Protein AF-A0A2Z6N706-F1 (afdb_monomer)

Structure (mmCIF, N/CA/C/O backbone):
data_AF-A0A2Z6N706-F1
#
_entry.id   AF-A0A2Z6N706-F1
#
loop_
_atom_site.group_PDB
_atom_site.id
_atom_site.type_symbol
_atom_site.label_atom_id
_atom_site.label_alt_id
_atom_site.label_comp_id
_atom_site.label_asym_id
_atom_site.label_entity_id
_atom_site.label_seq_id
_atom_site.pdbx_PDB_ins_code
_atom_site.Cartn_x
_atom_site.Cartn_y
_atom_site.Cartn_z
_atom_site.occupancy
_atom_site.B_iso_or_equiv
_atom_site.auth_seq_id
_atom_site.auth_comp_id
_atom_site.auth_asym_id
_atom_site.auth_atom_id
_atom_site.pdbx_PDB_model_num
ATOM 1 N N . MET A 1 1 ? 52.536 14.950 -123.810 1.00 44.97 1 MET A N 1
ATOM 2 C CA . MET A 1 1 ? 52.533 15.469 -122.425 1.00 44.97 1 MET A CA 1
ATOM 3 C C . MET A 1 1 ? 52.164 16.944 -122.462 1.00 44.97 1 MET A C 1
ATOM 5 O O . MET A 1 1 ? 53.003 17.750 -122.825 1.00 44.97 1 MET A O 1
ATOM 9 N N . GLY A 1 2 ? 50.910 17.286 -122.175 1.00 49.34 2 GLY A N 1
ATOM 10 C CA . GLY A 1 2 ? 50.445 18.683 -122.181 1.00 49.34 2 GLY A CA 1
ATOM 11 C C . GLY A 1 2 ? 48.927 18.820 -122.067 1.00 49.34 2 GLY A C 1
ATOM 12 O O . GLY A 1 2 ? 48.361 19.804 -122.522 1.00 49.34 2 GLY A O 1
ATOM 13 N N . ALA A 1 3 ? 48.266 17.797 -121.519 1.00 43.91 3 ALA A N 1
ATOM 14 C CA . ALA A 1 3 ? 46.847 17.818 -121.212 1.00 43.91 3 ALA A CA 1
ATOM 15 C C . ALA A 1 3 ? 46.661 18.337 -119.775 1.00 43.91 3 ALA A C 1
ATOM 17 O O . ALA A 1 3 ? 47.481 18.042 -118.907 1.00 43.91 3 ALA A O 1
ATOM 18 N N . LEU A 1 4 ? 45.546 19.031 -119.535 1.00 45.69 4 LEU A N 1
ATOM 19 C CA . LEU A 1 4 ? 44.862 19.113 -118.233 1.00 45.69 4 LEU A CA 1
ATOM 20 C C . LEU A 1 4 ? 45.405 20.069 -117.150 1.00 45.69 4 LEU A C 1
ATOM 22 O O . LEU A 1 4 ? 44.914 20.011 -116.028 1.00 45.69 4 LEU A O 1
ATOM 26 N N . ALA A 1 5 ? 46.329 20.990 -117.446 1.00 52.09 5 ALA A N 1
ATOM 27 C CA . ALA A 1 5 ? 46.842 21.924 -116.425 1.00 52.09 5 ALA A CA 1
ATOM 28 C C . ALA A 1 5 ? 46.225 23.344 -116.436 1.00 52.09 5 ALA A C 1
ATOM 30 O O . ALA A 1 5 ? 46.398 24.075 -115.464 1.00 52.09 5 ALA A O 1
ATOM 31 N N . SER A 1 6 ? 45.509 23.765 -117.489 1.00 53.53 6 SER A N 1
ATOM 32 C CA . SER A 1 6 ? 45.041 25.162 -117.617 1.00 53.53 6 SER A CA 1
ATOM 33 C C . SER A 1 6 ? 43.631 25.434 -117.082 1.00 53.53 6 SER A C 1
ATOM 35 O O . SER A 1 6 ? 43.338 26.566 -116.716 1.00 53.53 6 SER A O 1
ATOM 37 N N . THR A 1 7 ? 42.762 24.428 -116.960 1.00 55.38 7 THR A N 1
ATOM 38 C CA . THR A 1 7 ? 41.381 24.621 -116.468 1.00 55.38 7 THR A CA 1
ATOM 39 C C . THR A 1 7 ? 41.285 24.739 -114.947 1.00 55.38 7 THR A C 1
ATOM 41 O O . THR A 1 7 ? 40.273 25.199 -114.431 1.00 55.38 7 THR A O 1
ATOM 44 N N . SER A 1 8 ? 42.337 24.366 -114.212 1.00 59.44 8 SER A N 1
ATOM 45 C CA . SER A 1 8 ? 42.375 24.473 -112.748 1.00 59.44 8 SER A CA 1
ATOM 46 C C . SER A 1 8 ? 42.594 25.908 -112.262 1.00 59.44 8 SER A C 1
ATOM 48 O O . SER A 1 8 ? 42.070 26.255 -111.206 1.00 59.44 8 SER A O 1
ATOM 50 N N . ARG A 1 9 ? 43.343 26.738 -113.003 1.00 61.81 9 ARG A N 1
ATOM 51 C CA . ARG A 1 9 ? 43.673 28.109 -112.576 1.00 61.81 9 ARG A CA 1
ATOM 52 C C . ARG A 1 9 ? 42.514 29.079 -112.783 1.00 61.81 9 ARG A C 1
ATOM 54 O O . ARG A 1 9 ? 42.154 29.763 -111.837 1.00 61.81 9 ARG A O 1
ATOM 61 N N . ASP A 1 10 ? 41.870 29.039 -113.948 1.00 65.31 10 ASP A N 1
ATOM 62 C CA . ASP A 1 10 ? 40.691 29.870 -114.246 1.00 65.31 10 ASP A CA 1
ATOM 63 C C . ASP A 1 10 ? 39.504 29.559 -113.324 1.00 65.31 10 ASP A C 1
ATOM 65 O O . ASP A 1 10 ? 38.740 30.444 -112.940 1.00 65.31 10 ASP A O 1
ATOM 69 N N . VAL A 1 11 ? 39.331 28.286 -112.956 1.00 68.25 11 VAL A N 1
ATOM 70 C CA . VAL A 1 11 ? 38.296 27.882 -111.995 1.00 68.25 11 VAL A CA 1
ATOM 71 C C . VAL A 1 11 ? 38.675 28.328 -110.582 1.00 68.25 11 VAL A C 1
ATOM 73 O O . VAL A 1 11 ? 37.808 28.792 -109.848 1.00 68.25 11 VAL A O 1
ATOM 76 N N . ALA A 1 12 ? 39.955 28.248 -110.207 1.00 68.75 12 ALA A N 1
ATOM 77 C CA . ALA A 1 12 ? 40.425 28.730 -108.911 1.00 68.75 12 ALA A CA 1
ATOM 78 C C . ALA A 1 12 ? 40.272 30.253 -108.759 1.00 68.75 12 ALA A C 1
ATOM 80 O O . ALA A 1 12 ? 39.833 30.705 -107.704 1.00 68.75 12 ALA A O 1
ATOM 81 N N . GLU A 1 13 ? 40.555 31.039 -109.802 1.00 71.38 13 GLU A N 1
ATOM 82 C CA . GLU A 1 13 ? 40.343 32.493 -109.784 1.00 71.38 13 GLU A CA 1
ATOM 83 C C . GLU A 1 13 ? 38.855 32.850 -109.674 1.00 71.38 13 GLU A C 1
ATOM 85 O O . GLU A 1 13 ? 38.487 33.654 -108.822 1.00 71.38 13 GLU A O 1
ATOM 90 N N . LYS A 1 14 ? 37.966 32.164 -110.407 1.00 70.56 14 LYS A N 1
ATOM 91 C CA . LYS A 1 14 ? 36.509 32.372 -110.279 1.00 70.56 14 LYS A CA 1
ATOM 92 C C . LYS A 1 14 ? 35.945 31.986 -108.906 1.00 70.56 14 LYS A C 1
ATOM 94 O O . LYS A 1 14 ? 34.976 32.591 -108.448 1.00 70.56 14 LYS A O 1
ATOM 99 N N . ILE A 1 15 ? 36.532 30.992 -108.238 1.00 67.12 15 ILE A N 1
ATOM 100 C CA . ILE A 1 15 ? 36.156 30.624 -106.863 1.00 67.12 15 ILE A CA 1
ATOM 101 C C . ILE A 1 15 ? 36.598 31.714 -105.876 1.00 67.12 15 ILE A C 1
ATOM 103 O O . ILE A 1 15 ? 35.837 32.049 -104.972 1.00 67.12 15 ILE A O 1
ATOM 107 N N . LEU A 1 16 ? 37.784 32.302 -106.067 1.00 68.06 16 LEU A N 1
ATOM 108 C CA . LEU A 1 16 ? 38.285 33.397 -105.227 1.00 68.06 16 LEU A CA 1
ATOM 109 C C . LEU A 1 16 ? 37.525 34.717 -105.443 1.00 68.06 16 LEU A C 1
ATOM 111 O O . LEU A 1 16 ? 37.390 35.495 -104.502 1.00 68.06 16 LEU A O 1
ATOM 115 N N . GLU A 1 17 ? 36.999 34.959 -106.645 1.00 69.19 17 GLU A N 1
ATOM 116 C CA . GLU A 1 17 ? 36.187 36.142 -106.969 1.00 69.19 17 GLU A CA 1
ATOM 117 C C . GLU A 1 17 ? 34.715 36.027 -106.552 1.00 69.19 17 GLU A C 1
ATOM 119 O O . GLU A 1 17 ? 33.977 37.010 -106.629 1.00 69.19 17 GLU A O 1
ATOM 124 N N . THR A 1 18 ? 34.258 34.854 -106.096 1.00 65.25 18 THR A N 1
ATOM 125 C CA . THR A 1 18 ? 32.885 34.707 -105.602 1.00 65.25 18 THR A CA 1
ATOM 126 C C . THR A 1 18 ? 32.742 35.544 -104.324 1.00 65.25 18 THR A C 1
ATOM 128 O O . THR A 1 18 ? 33.405 35.233 -103.333 1.00 65.25 18 THR A O 1
ATOM 131 N N . PRO A 1 19 ? 31.906 36.603 -104.301 1.00 59.16 19 PRO A N 1
ATOM 132 C CA . PRO A 1 19 ? 31.804 37.477 -103.143 1.00 59.16 19 PRO A CA 1
ATOM 133 C C . PRO A 1 19 ? 31.239 36.677 -101.972 1.00 59.16 19 PRO A C 1
ATOM 135 O O . PRO A 1 19 ? 30.049 36.363 -101.921 1.00 59.16 19 PRO A O 1
ATOM 138 N N . LEU A 1 20 ? 32.111 36.327 -101.028 1.00 64.06 20 LEU A N 1
ATOM 139 C CA . LEU A 1 20 ? 31.702 35.779 -99.747 1.00 64.06 20 LEU A CA 1
ATOM 140 C C . LEU A 1 20 ? 30.833 36.846 -99.085 1.00 64.06 20 LEU A C 1
ATOM 142 O O . LEU A 1 20 ? 31.293 37.964 -98.849 1.00 64.06 20 LEU A O 1
ATOM 146 N N . VAL A 1 21 ? 29.560 36.524 -98.847 1.00 61.31 21 VAL A N 1
ATOM 147 C CA . VAL A 1 21 ? 28.620 37.414 -98.161 1.00 61.31 21 VAL A CA 1
ATOM 148 C C . VAL A 1 21 ? 29.299 37.883 -96.873 1.00 61.31 21 VAL A C 1
ATOM 150 O O . VAL A 1 21 ? 29.548 37.085 -95.974 1.00 61.31 21 VAL A O 1
ATOM 153 N N . SER A 1 22 ? 29.630 39.173 -96.779 1.00 57.12 22 SER A N 1
ATOM 154 C CA . SER A 1 22 ? 30.389 39.759 -95.660 1.00 57.12 22 SER A CA 1
ATOM 155 C C . SER A 1 22 ? 29.603 39.809 -94.342 1.00 57.12 22 SER A C 1
ATOM 157 O O . SER A 1 22 ? 30.043 40.396 -93.357 1.00 57.12 22 SER A O 1
ATOM 159 N N . SER A 1 23 ? 28.448 39.149 -94.300 1.00 59.28 23 SER A N 1
ATOM 160 C CA . SER A 1 23 ? 27.659 38.876 -93.110 1.00 59.28 23 SER A CA 1
ATOM 161 C C . SER A 1 23 ? 27.526 37.369 -92.883 1.00 59.28 23 SER A C 1
ATOM 163 O O . SER A 1 23 ? 26.426 36.836 -92.748 1.00 59.28 23 SER A O 1
ATOM 165 N N . ALA A 1 24 ? 28.658 36.671 -92.775 1.00 58.31 24 ALA A N 1
ATOM 166 C CA . ALA A 1 24 ? 28.695 35.409 -92.047 1.00 58.31 24 ALA A CA 1
ATOM 167 C C . ALA A 1 24 ? 28.375 35.709 -90.570 1.00 58.31 24 ALA A C 1
ATOM 169 O O . ALA A 1 24 ? 29.258 35.969 -89.757 1.00 58.31 24 ALA A O 1
ATOM 170 N N . ARG A 1 25 ? 27.082 35.777 -90.233 1.00 61.72 25 ARG A N 1
ATOM 171 C CA . ARG A 1 25 ? 26.647 35.699 -88.840 1.00 61.72 25 ARG A CA 1
ATOM 172 C C . ARG A 1 25 ? 26.938 34.275 -88.389 1.00 61.72 25 ARG A C 1
ATOM 174 O O . ARG A 1 25 ? 26.506 33.342 -89.057 1.00 61.72 25 ARG A O 1
ATOM 181 N N . GLU A 1 26 ? 27.681 34.129 -87.298 1.00 63.12 26 GLU A N 1
ATOM 182 C CA . GLU A 1 26 ? 27.919 32.825 -86.679 1.00 63.12 26 GLU A CA 1
ATOM 183 C C . GLU A 1 26 ? 26.584 32.105 -86.448 1.00 63.12 26 GLU A C 1
ATOM 185 O O . GLU A 1 26 ? 25.617 32.719 -85.975 1.00 63.12 26 GLU A O 1
ATOM 190 N N . ASP A 1 27 ? 26.534 30.814 -86.788 1.00 68.50 27 ASP A N 1
ATOM 191 C CA . ASP A 1 27 ? 25.380 29.964 -86.509 1.00 68.50 27 ASP A CA 1
ATOM 192 C C . ASP A 1 27 ? 25.065 30.031 -85.013 1.00 68.50 27 ASP A C 1
ATOM 194 O O . ASP A 1 27 ? 25.861 29.631 -84.160 1.00 68.50 27 ASP A O 1
ATOM 198 N N . LYS A 1 28 ? 23.888 30.566 -84.681 1.00 68.56 28 LYS A N 1
ATOM 199 C CA . LYS A 1 28 ? 23.437 30.696 -83.298 1.00 68.56 28 LYS A CA 1
ATOM 200 C C . LYS A 1 28 ? 22.304 29.720 -83.041 1.00 68.56 28 LYS A C 1
ATOM 202 O O . LYS A 1 28 ? 21.296 29.725 -83.741 1.00 68.56 28 LYS A O 1
ATOM 207 N N . VAL A 1 29 ? 22.445 28.925 -81.985 1.00 67.31 29 VAL A N 1
ATOM 208 C CA . VAL A 1 29 ? 21.354 28.097 -81.464 1.00 67.31 29 VAL A CA 1
ATOM 209 C C . VAL A 1 29 ? 20.251 29.026 -80.951 1.00 67.31 29 VAL A C 1
ATOM 211 O O . VAL A 1 29 ? 20.462 29.771 -79.991 1.00 67.31 29 VAL A O 1
ATOM 214 N N . VAL A 1 30 ? 19.092 29.005 -81.611 1.00 74.44 30 VAL A N 1
ATOM 215 C CA . VAL A 1 30 ? 17.903 29.773 -81.221 1.00 74.44 30 VAL A CA 1
ATOM 216 C C . VAL A 1 30 ? 16.953 28.861 -80.455 1.00 74.44 30 VAL A C 1
ATOM 218 O O . VAL A 1 30 ? 16.705 27.724 -80.848 1.00 74.44 30 VAL A O 1
ATOM 221 N N . TRP A 1 31 ? 16.447 29.354 -79.329 1.00 81.56 31 TRP A N 1
ATOM 222 C CA . TRP A 1 31 ? 15.468 28.656 -78.505 1.00 81.56 31 TRP A CA 1
ATOM 223 C C . TRP A 1 31 ? 14.055 29.187 -78.770 1.00 81.56 31 TRP A C 1
ATOM 225 O O . TRP A 1 31 ? 13.725 30.294 -78.348 1.00 81.56 31 TRP A O 1
ATOM 235 N N . ASP A 1 32 ? 13.215 28.388 -79.428 1.00 76.12 32 ASP A N 1
ATOM 236 C CA . ASP A 1 32 ? 11.891 28.816 -79.917 1.00 76.12 32 ASP A CA 1
ATOM 237 C C . ASP A 1 32 ? 10.853 29.103 -78.815 1.00 76.12 32 ASP A C 1
ATOM 239 O O . ASP A 1 32 ? 9.850 29.778 -79.047 1.00 76.12 32 ASP A O 1
ATOM 243 N N . GLU A 1 33 ? 11.067 28.610 -77.592 1.00 74.06 33 GLU A N 1
ATOM 244 C CA . GLU A 1 33 ? 10.113 28.771 -76.482 1.00 74.06 33 GLU A CA 1
ATOM 245 C C . GLU A 1 33 ? 10.175 30.155 -75.811 1.00 74.06 33 GLU A C 1
ATOM 247 O O . GLU A 1 33 ? 9.255 30.526 -75.076 1.00 74.06 33 GLU A O 1
ATOM 252 N N . GLU A 1 34 ? 11.224 30.947 -76.054 1.00 73.75 34 GLU A N 1
ATOM 253 C CA . GLU A 1 34 ? 11.314 32.331 -75.582 1.00 73.75 34 GLU A CA 1
ATOM 254 C C . GLU A 1 34 ? 11.460 33.309 -76.752 1.00 73.75 34 GLU A C 1
ATOM 256 O O . GLU A 1 34 ? 12.275 33.126 -77.647 1.00 73.75 34 GLU A O 1
ATOM 261 N N . ARG A 1 35 ? 10.714 34.424 -76.719 1.00 69.06 35 ARG A N 1
ATOM 262 C CA . ARG A 1 35 ? 10.748 35.448 -77.788 1.00 69.06 35 ARG A CA 1
ATOM 263 C C . ARG A 1 35 ? 12.117 36.110 -77.984 1.00 69.06 35 ARG A C 1
ATOM 265 O O . ARG A 1 35 ? 12.337 36.745 -79.006 1.00 69.06 35 ARG A O 1
ATOM 272 N N . ASN A 1 36 ? 13.004 36.009 -76.998 1.00 75.00 36 ASN A N 1
ATOM 273 C CA . ASN A 1 36 ? 14.373 36.524 -77.061 1.00 75.00 36 ASN A CA 1
ATOM 274 C C . ASN A 1 36 ? 15.341 35.549 -77.772 1.00 75.00 36 ASN A C 1
ATOM 276 O O . ASN A 1 36 ? 16.498 35.907 -77.982 1.00 75.00 36 ASN A O 1
ATOM 280 N N . GLY A 1 37 ? 14.888 34.336 -78.120 1.00 74.88 37 GLY A N 1
ATOM 281 C CA . GLY A 1 37 ? 15.681 33.297 -78.775 1.00 74.88 37 GLY A CA 1
ATOM 282 C C . GLY A 1 37 ? 16.801 32.707 -77.913 1.00 74.88 37 GLY A C 1
ATOM 283 O O . GLY A 1 37 ? 17.609 31.934 -78.423 1.00 74.88 37 GLY A O 1
ATOM 284 N N . CYS A 1 38 ? 16.880 33.067 -76.629 1.00 75.44 38 CYS A N 1
ATOM 285 C CA . CYS A 1 38 ? 17.923 32.621 -75.713 1.00 75.44 38 CYS A CA 1
ATOM 286 C C . CYS A 1 38 ? 17.390 31.511 -74.806 1.00 75.44 38 CYS A C 1
ATOM 288 O O . CYS A 1 38 ? 16.322 31.625 -74.209 1.00 75.44 38 CYS A O 1
ATOM 290 N N . TYR A 1 39 ? 18.164 30.439 -74.661 1.00 78.19 39 TYR A N 1
ATOM 291 C CA . TYR A 1 39 ? 17.820 29.368 -73.737 1.00 78.19 39 TYR A CA 1
ATOM 292 C C . TYR A 1 39 ? 17.927 29.842 -72.282 1.00 78.19 39 TYR A C 1
ATOM 294 O O . TYR A 1 39 ? 18.948 30.389 -71.863 1.00 78.19 39 TYR A O 1
ATOM 302 N N . SER A 1 40 ? 16.898 29.550 -71.486 1.00 78.69 40 SER A N 1
ATOM 303 C CA . SER A 1 40 ? 16.951 29.642 -70.030 1.00 78.69 40 SER A CA 1
ATOM 304 C C . SER A 1 40 ? 16.662 28.279 -69.424 1.00 78.69 40 SER A C 1
ATOM 306 O O . SER A 1 40 ? 15.772 27.557 -69.871 1.00 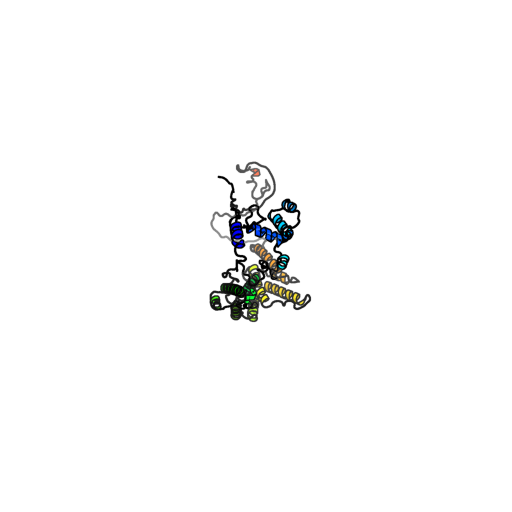78.69 40 SER A O 1
ATOM 308 N N . VAL A 1 41 ? 17.331 27.958 -68.314 1.00 77.62 41 VAL A N 1
ATOM 309 C CA . VAL A 1 41 ? 17.035 26.753 -67.519 1.00 77.62 41 VAL A CA 1
ATOM 310 C C . VAL A 1 41 ? 15.547 26.694 -67.144 1.00 77.62 41 VAL A C 1
ATOM 312 O O . VAL A 1 41 ? 14.958 25.619 -67.086 1.00 77.62 41 VAL A O 1
ATOM 315 N N . LYS A 1 42 ? 14.897 27.851 -66.959 1.00 73.75 42 LYS A N 1
ATOM 316 C CA . LYS A 1 42 ? 13.468 27.938 -66.635 1.00 73.75 42 LYS A CA 1
ATOM 317 C C . LYS A 1 42 ? 12.561 27.566 -67.814 1.00 73.75 42 LYS A C 1
ATOM 319 O O . LYS A 1 42 ? 11.529 26.932 -67.588 1.00 73.75 42 LYS A O 1
ATOM 324 N N . SER A 1 43 ? 12.906 27.949 -69.045 1.00 80.88 43 SER A N 1
ATOM 325 C CA . SER A 1 43 ? 12.139 27.577 -70.242 1.00 80.88 43 SER A CA 1
ATOM 326 C C . SER A 1 43 ? 12.439 26.151 -70.690 1.00 80.88 43 SER A C 1
ATOM 328 O O . SER A 1 43 ? 11.497 25.419 -70.989 1.00 80.88 43 SER A O 1
ATOM 330 N N . GLY A 1 44 ? 13.695 25.708 -70.596 1.00 78.50 44 GLY A N 1
ATOM 331 C CA . GLY A 1 44 ? 14.081 24.305 -70.760 1.00 78.50 44 GLY A CA 1
ATOM 332 C C . GLY A 1 44 ? 13.332 23.380 -69.803 1.00 78.50 44 GLY A C 1
ATOM 333 O O . GLY A 1 44 ? 12.709 22.413 -70.233 1.00 78.50 44 GLY A O 1
ATOM 334 N N . TYR A 1 45 ? 13.288 23.728 -68.513 1.00 75.75 45 TYR A N 1
ATOM 335 C CA . TYR A 1 45 ? 12.530 22.969 -67.518 1.00 75.75 45 TYR A CA 1
ATOM 336 C C . TYR A 1 45 ? 11.026 22.976 -67.807 1.00 75.75 45 TYR A C 1
ATOM 338 O O . TYR A 1 45 ? 10.385 21.937 -67.712 1.00 75.75 45 TYR A O 1
ATOM 346 N N . LYS A 1 46 ? 10.435 24.110 -68.207 1.00 72.00 46 LYS A N 1
ATOM 347 C CA . LYS A 1 46 ? 9.011 24.162 -68.586 1.00 72.00 46 LYS A CA 1
ATOM 348 C C . LYS A 1 46 ? 8.685 23.276 -69.786 1.00 72.00 46 LYS A C 1
ATOM 350 O O . LYS A 1 46 ? 7.645 22.619 -69.769 1.00 72.00 46 LYS A O 1
ATOM 355 N N . LEU A 1 47 ? 9.543 23.264 -70.805 1.00 75.56 47 LEU A N 1
ATOM 356 C CA . LEU A 1 47 ? 9.367 22.423 -71.985 1.00 75.56 47 LEU A CA 1
ATOM 357 C C . LEU A 1 47 ? 9.511 20.942 -71.619 1.00 75.56 47 LEU A C 1
ATOM 359 O O . LEU A 1 47 ? 8.630 20.143 -71.929 1.00 75.56 47 LEU A O 1
ATOM 363 N N . ALA A 1 48 ? 10.564 20.595 -70.877 1.00 72.50 48 A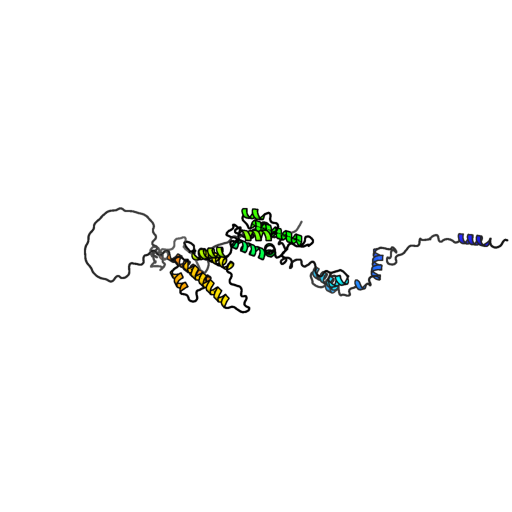LA A N 1
ATOM 364 C CA . ALA A 1 48 ? 10.790 19.241 -70.386 1.00 72.50 48 ALA A CA 1
ATOM 365 C C . ALA A 1 48 ? 9.626 18.760 -69.510 1.00 72.50 48 ALA A C 1
ATOM 367 O O . ALA A 1 48 ? 9.156 17.640 -69.671 1.00 72.50 48 ALA A O 1
ATOM 368 N N . MET A 1 49 ? 9.096 19.619 -68.637 1.00 67.06 49 MET A N 1
ATOM 369 C CA . MET A 1 49 ? 7.936 19.294 -67.808 1.00 67.06 49 MET A CA 1
ATOM 370 C C . MET A 1 49 ? 6.658 19.124 -68.633 1.00 67.06 49 MET A C 1
ATOM 372 O O . MET A 1 49 ? 5.867 18.259 -68.287 1.00 67.06 49 MET A O 1
ATOM 376 N N . ARG A 1 50 ? 6.463 19.876 -69.728 1.00 65.31 50 ARG A N 1
ATOM 377 C CA . ARG A 1 50 ? 5.332 19.682 -70.657 1.00 65.31 50 ARG A CA 1
ATOM 378 C C . ARG A 1 50 ? 5.389 18.335 -71.390 1.00 65.31 50 ARG A C 1
ATOM 380 O O . ARG A 1 50 ? 4.341 17.735 -71.601 1.00 65.31 50 ARG A O 1
ATOM 387 N N . TYR A 1 51 ? 6.583 17.872 -71.767 1.00 64.44 51 TYR A N 1
ATOM 388 C CA . TYR A 1 51 ? 6.772 16.635 -72.539 1.00 64.44 51 TYR A CA 1
ATOM 389 C C . TYR A 1 51 ? 6.920 15.371 -71.674 1.00 64.44 51 TYR A C 1
ATOM 391 O O . TYR A 1 51 ? 6.399 14.321 -72.035 1.00 64.44 51 TYR A O 1
ATOM 399 N N . LEU A 1 52 ? 7.612 15.450 -70.532 1.00 61.84 52 LEU A N 1
ATOM 400 C CA . LEU A 1 52 ? 7.859 14.302 -69.642 1.00 61.84 52 LEU A CA 1
ATOM 401 C C . LEU A 1 52 ? 6.698 14.040 -68.683 1.00 61.84 52 LEU A C 1
ATOM 403 O O . LEU A 1 52 ? 6.463 12.905 -68.266 1.00 61.84 52 LEU A O 1
ATOM 407 N N . ILE A 1 53 ? 5.982 15.094 -68.300 1.00 55.12 53 ILE A N 1
ATOM 408 C CA . ILE A 1 53 ? 4.828 15.011 -67.420 1.00 55.12 53 ILE A CA 1
ATOM 409 C C . ILE A 1 53 ? 3.657 15.548 -68.224 1.00 55.12 53 ILE A C 1
ATOM 411 O O . ILE A 1 53 ? 3.406 16.750 -68.220 1.00 55.12 53 ILE A O 1
ATOM 415 N N . GLY A 1 54 ? 2.947 14.652 -68.920 1.00 50.56 54 GLY A N 1
ATOM 416 C CA . GLY A 1 54 ? 1.672 14.991 -69.552 1.00 50.56 54 GLY A CA 1
ATOM 417 C C . GLY A 1 54 ? 0.873 15.905 -68.619 1.00 50.56 54 GLY A C 1
ATOM 418 O O . GLY A 1 54 ? 0.788 15.643 -67.410 1.00 50.56 54 GLY A O 1
ATOM 419 N N . SER A 1 55 ? 0.389 17.026 -69.158 1.00 48.22 55 SER A N 1
ATOM 420 C CA . SER A 1 55 ? -0.187 18.159 -68.413 1.00 48.22 55 SER A CA 1
ATOM 421 C C . SER A 1 55 ? -1.275 17.772 -67.403 1.00 48.22 55 SER A C 1
ATOM 423 O O . SER A 1 55 ? -1.596 18.536 -66.490 1.00 48.22 55 SER A O 1
ATOM 425 N N . ASP A 1 56 ? -1.798 16.561 -67.524 1.00 51.09 56 ASP A N 1
ATOM 426 C CA . ASP A 1 56 ? -2.848 15.957 -66.719 1.00 51.09 56 ASP A CA 1
ATOM 427 C C . ASP A 1 56 ? -2.468 15.764 -65.244 1.00 51.09 56 ASP A C 1
ATOM 429 O O . ASP A 1 56 ? -3.343 15.787 -64.382 1.00 51.09 56 ASP A O 1
ATOM 433 N N . LYS A 1 57 ? -1.176 15.653 -64.886 1.00 48.91 57 LYS A N 1
ATOM 434 C CA . LYS A 1 57 ? -0.784 15.538 -63.459 1.00 48.91 57 LYS A CA 1
ATOM 435 C C . LYS A 1 57 ? -0.917 16.845 -62.671 1.00 48.91 57 LYS A C 1
ATOM 437 O O . LYS A 1 57 ? -1.029 16.800 -61.445 1.00 48.91 57 LYS A O 1
ATOM 442 N N . TYR A 1 58 ? -0.914 17.999 -63.341 1.00 47.16 58 TYR A N 1
ATOM 443 C CA . TYR A 1 58 ? -1.095 19.306 -62.695 1.00 47.16 58 TYR A CA 1
ATOM 444 C C . TYR A 1 58 ? -2.481 19.907 -62.944 1.00 47.16 58 TYR A C 1
ATOM 446 O O . TYR A 1 58 ? -2.918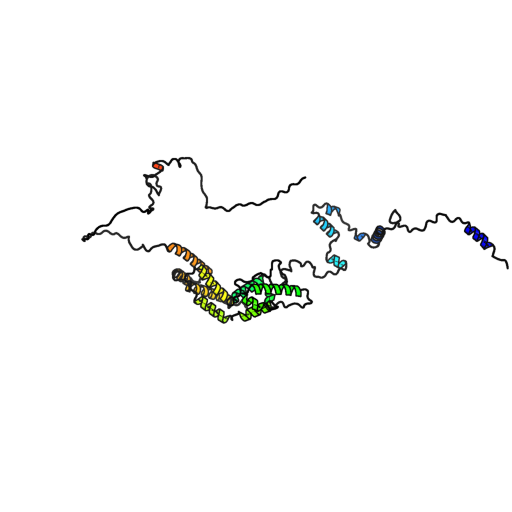 20.770 -62.173 1.00 47.16 58 TYR A O 1
ATOM 454 N N . HIS A 1 59 ? -3.195 19.428 -63.965 1.00 51.41 59 HIS A N 1
ATOM 455 C CA . HIS A 1 59 ? -4.551 19.860 -64.264 1.00 51.41 59 HIS A CA 1
ATOM 456 C C . HIS A 1 59 ? -5.586 18.921 -63.635 1.00 51.41 59 HIS A C 1
ATOM 458 O O . HIS A 1 59 ? -6.238 18.123 -64.294 1.00 51.41 59 HIS A O 1
ATOM 464 N N . VAL A 1 60 ? -5.773 19.040 -62.321 1.00 56.88 60 VAL A N 1
ATOM 465 C CA . VAL A 1 60 ? -6.936 18.419 -61.674 1.00 56.88 60 VAL A CA 1
ATOM 466 C C . VAL A 1 60 ? -8.177 19.218 -62.099 1.00 56.88 60 VAL A C 1
ATOM 468 O O . VAL A 1 60 ? -8.278 20.409 -61.781 1.00 56.88 60 VAL A O 1
ATOM 471 N N . MET A 1 61 ? -9.096 18.601 -62.852 1.00 54.66 61 MET A N 1
ATOM 472 C CA . MET A 1 61 ? -10.399 19.203 -63.159 1.00 54.66 61 MET A CA 1
ATOM 473 C C . MET A 1 61 ? -11.170 19.426 -61.855 1.00 54.66 61 MET A C 1
ATOM 475 O O . MET A 1 61 ? -11.328 18.511 -61.050 1.00 54.66 61 MET A O 1
ATOM 479 N N . GLY A 1 62 ? -11.640 20.651 -61.626 1.00 60.78 62 GLY A N 1
ATOM 480 C CA . GLY A 1 62 ? -12.405 20.980 -60.428 1.00 60.78 62 GLY A CA 1
ATOM 481 C C . GLY A 1 62 ? -12.860 22.433 -60.407 1.00 60.78 62 GLY A C 1
ATOM 482 O O . GLY A 1 62 ? -12.156 23.326 -60.877 1.00 60.78 62 GLY A O 1
ATOM 483 N N . ASN A 1 63 ? -14.042 22.688 -59.845 1.00 64.44 63 ASN A N 1
ATOM 484 C CA . ASN A 1 63 ? -14.551 24.042 -59.633 1.00 64.44 63 ASN A CA 1
ATOM 485 C C . ASN A 1 63 ? -13.879 24.672 -58.395 1.00 64.44 63 ASN A C 1
ATOM 487 O O . ASN A 1 63 ? -14.474 24.788 -57.323 1.00 64.44 63 ASN A O 1
ATOM 491 N N . TRP A 1 64 ? -12.603 25.052 -58.534 1.00 71.44 64 TRP A N 1
ATOM 492 C CA . TRP A 1 64 ? -11.775 25.603 -57.448 1.00 71.44 64 TRP A CA 1
ATOM 493 C C . TRP A 1 64 ? -12.344 26.899 -56.861 1.00 71.44 64 TRP A C 1
ATOM 495 O O . TRP A 1 64 ? -12.160 27.176 -55.676 1.00 71.44 64 TRP A O 1
ATOM 505 N N . ASN A 1 65 ? -13.093 27.655 -57.667 1.00 70.75 65 ASN A N 1
ATOM 506 C CA . ASN A 1 65 ? -13.774 28.872 -57.235 1.00 70.75 65 ASN A CA 1
ATOM 507 C C . ASN A 1 65 ? -14.822 28.597 -56.147 1.00 70.75 65 ASN A C 1
ATOM 509 O O . ASN A 1 65 ? -15.020 29.445 -55.282 1.00 70.75 65 ASN A O 1
ATOM 513 N N . GLY A 1 66 ? -15.451 27.416 -56.133 1.00 73.12 66 GLY A N 1
ATOM 514 C CA . GLY A 1 66 ? -16.399 27.028 -55.083 1.00 73.12 66 GLY A CA 1
ATOM 515 C C . GLY A 1 66 ? -15.743 26.863 -53.708 1.00 73.12 66 GLY A C 1
ATOM 516 O O . GLY A 1 66 ? -16.300 27.303 -52.707 1.00 73.12 66 GLY A O 1
ATOM 517 N N . ILE A 1 67 ? -14.522 26.314 -53.656 1.00 76.31 67 ILE A N 1
ATOM 518 C CA . ILE A 1 67 ? -13.779 26.103 -52.399 1.00 76.31 67 ILE A CA 1
ATOM 519 C C . ILE A 1 67 ? -13.396 27.443 -51.764 1.00 76.31 67 ILE A C 1
ATOM 521 O O . ILE A 1 67 ? -13.480 27.610 -50.548 1.00 76.31 67 ILE A O 1
ATOM 525 N N . TRP A 1 68 ? -12.995 28.417 -52.583 1.00 76.94 68 TRP A N 1
ATOM 526 C CA . TRP A 1 68 ? -12.563 29.724 -52.087 1.00 76.94 68 TRP A CA 1
ATOM 527 C C . TRP A 1 68 ? -13.723 30.671 -51.772 1.00 76.94 68 TRP A C 1
ATOM 529 O O . TRP A 1 68 ? -13.568 31.506 -50.880 1.00 76.94 68 TRP A O 1
ATOM 539 N N . LYS A 1 69 ? -14.881 30.494 -52.428 1.00 78.81 69 LYS A N 1
ATOM 540 C CA . LYS A 1 69 ? -16.144 31.189 -52.119 1.00 78.81 69 LYS A CA 1
ATOM 541 C C . LYS A 1 69 ? -16.885 30.618 -50.903 1.00 78.81 69 LYS A C 1
ATOM 543 O O . LYS A 1 69 ? -17.790 31.274 -50.400 1.00 78.81 69 LYS A O 1
ATOM 548 N N . ALA A 1 70 ? -16.524 29.425 -50.426 1.00 78.25 70 ALA A N 1
ATOM 549 C CA . ALA A 1 70 ? -17.129 28.842 -49.233 1.00 78.25 70 ALA A CA 1
ATOM 550 C C . ALA A 1 70 ? -16.830 29.694 -47.987 1.00 78.25 70 ALA A C 1
ATOM 552 O O . ALA A 1 70 ? -15.684 30.090 -47.748 1.00 78.25 70 ALA A O 1
ATOM 553 N N . GLN A 1 71 ? -17.852 29.942 -47.166 1.00 78.00 71 GLN A N 1
ATOM 554 C CA . GLN A 1 71 ? -17.729 30.683 -45.910 1.00 78.00 71 GLN A CA 1
ATOM 555 C C . GLN A 1 71 ? -17.108 29.778 -44.833 1.00 78.00 71 GLN A C 1
ATOM 557 O O . GLN A 1 71 ? -17.784 29.248 -43.960 1.00 78.00 71 GLN A O 1
ATOM 562 N N . ALA A 1 72 ? -15.801 29.539 -44.946 1.00 79.69 72 ALA A N 1
ATOM 563 C CA . ALA A 1 72 ? -15.045 28.674 -44.049 1.00 79.69 72 ALA A CA 1
ATOM 564 C C . ALA A 1 72 ? -13.690 29.297 -43.663 1.00 79.69 72 ALA A C 1
ATOM 566 O O . ALA A 1 72 ? -13.092 30.043 -44.456 1.00 79.69 72 ALA A O 1
ATOM 567 N N . PRO A 1 73 ? -13.149 28.961 -42.474 1.00 82.94 73 PRO A N 1
ATOM 568 C CA . PRO A 1 73 ? -11.838 29.426 -42.040 1.00 82.94 73 PRO A CA 1
ATOM 569 C C . PRO A 1 73 ? -10.750 29.133 -43.078 1.00 82.94 73 PRO A C 1
ATOM 571 O O . PRO A 1 73 ? -10.750 28.089 -43.734 1.00 82.94 73 PRO A O 1
ATOM 574 N N . HIS A 1 74 ? -9.781 30.040 -43.209 1.00 76.19 74 HIS A N 1
ATOM 575 C CA . HIS A 1 74 ? -8.722 29.963 -44.223 1.00 76.19 74 HIS A CA 1
ATOM 576 C C . HIS A 1 74 ? -7.970 28.618 -44.210 1.00 76.19 74 HIS A C 1
ATOM 578 O O . HIS A 1 74 ? -7.774 27.993 -45.253 1.00 76.19 74 HIS A O 1
ATOM 584 N N . LYS A 1 75 ? -7.633 28.111 -43.015 1.00 78.19 75 LYS A N 1
ATOM 585 C CA . LYS A 1 75 ? -6.970 26.807 -42.840 1.00 78.19 75 LYS A CA 1
ATOM 586 C C . LYS A 1 75 ? -7.821 25.639 -43.360 1.00 78.19 75 LYS A C 1
ATOM 588 O O . LYS A 1 75 ? -7.271 24.718 -43.957 1.00 78.19 75 LYS A O 1
ATOM 593 N N . ALA A 1 76 ? -9.144 25.698 -43.195 1.00 81.56 76 ALA A N 1
ATOM 594 C CA . ALA A 1 76 ? -10.062 24.667 -43.677 1.00 81.56 76 ALA A CA 1
ATOM 595 C C . ALA A 1 76 ? -10.176 24.681 -45.207 1.00 81.56 76 ALA A C 1
ATOM 597 O O . ALA A 1 76 ? -10.076 23.625 -45.825 1.00 81.56 76 ALA A O 1
ATOM 598 N N . ARG A 1 77 ? -10.272 25.864 -45.835 1.00 82.12 77 ARG A N 1
ATOM 599 C CA . ARG A 1 77 ? -10.260 25.996 -47.307 1.00 82.12 77 ARG A CA 1
ATOM 600 C C . ARG A 1 77 ? -8.961 25.467 -47.918 1.00 82.12 77 ARG A C 1
ATOM 602 O O . ARG A 1 77 ? -9.000 24.712 -48.886 1.00 82.12 77 ARG A O 1
ATOM 609 N N . HIS A 1 78 ? -7.816 25.771 -47.303 1.00 79.50 78 HIS A N 1
ATOM 610 C CA . HIS A 1 78 ? -6.525 25.215 -47.716 1.00 79.50 78 HIS A CA 1
ATOM 611 C C . HIS A 1 78 ? -6.438 23.697 -47.535 1.00 79.50 78 HIS A C 1
ATOM 613 O O . HIS A 1 78 ? -5.894 23.017 -48.405 1.00 79.50 78 HIS A O 1
ATOM 619 N N . LEU A 1 79 ? -6.959 23.153 -46.433 1.00 80.00 79 LEU A N 1
ATOM 620 C CA . LEU A 1 79 ? -6.995 21.709 -46.213 1.00 80.00 79 LEU A CA 1
ATOM 621 C C . LEU A 1 79 ? -7.895 21.012 -47.241 1.00 80.00 79 LEU A C 1
ATOM 623 O O . LEU A 1 79 ? -7.470 20.022 -47.825 1.00 80.00 79 LEU A O 1
ATOM 627 N N . LEU A 1 80 ? -9.081 21.559 -47.520 1.00 76.75 80 LEU A N 1
ATOM 628 C CA . LEU A 1 80 ? -9.995 21.080 -48.562 1.00 76.75 80 LEU A CA 1
ATOM 629 C C . LEU A 1 80 ? -9.353 21.131 -49.946 1.00 76.75 80 LEU A C 1
ATOM 631 O O . LEU A 1 80 ? -9.401 20.152 -50.681 1.00 76.75 80 LEU A O 1
ATOM 635 N N . TRP A 1 81 ? -8.668 22.223 -50.282 1.00 79.69 81 TRP A N 1
ATOM 636 C CA . TRP A 1 81 ? -7.904 22.312 -51.523 1.00 79.69 81 TRP A CA 1
ATOM 637 C C . TRP A 1 81 ? -6.810 21.235 -51.600 1.00 79.69 81 TRP A C 1
ATOM 639 O O . TRP A 1 81 ? -6.675 20.564 -52.626 1.00 79.69 81 TRP A O 1
ATOM 649 N N . ARG A 1 82 ? -6.069 21.005 -50.503 1.00 76.38 82 ARG A N 1
ATOM 650 C CA . ARG A 1 82 ? -5.071 19.925 -50.418 1.00 76.38 82 ARG A CA 1
ATOM 651 C C . ARG A 1 82 ? -5.722 18.543 -50.518 1.00 76.38 82 ARG A C 1
ATOM 653 O O . ARG A 1 82 ? -5.137 17.670 -51.142 1.00 76.38 82 ARG A O 1
ATOM 660 N N . LEU A 1 83 ? -6.912 18.329 -49.964 1.00 73.88 83 LEU A N 1
ATOM 661 C CA . LEU A 1 83 ? -7.663 17.073 -50.078 1.00 73.88 83 LEU A CA 1
ATOM 662 C C . LEU A 1 83 ? -8.131 16.822 -51.514 1.00 73.88 83 LEU A C 1
ATOM 664 O O . LEU A 1 83 ? -7.846 15.765 -52.065 1.00 73.88 83 LEU A O 1
ATOM 668 N N . CYS A 1 84 ? -8.771 17.808 -52.147 1.00 71.31 84 CYS A N 1
ATOM 669 C CA . CYS A 1 84 ? -9.295 17.705 -53.511 1.00 71.31 84 CYS A CA 1
ATOM 670 C C . CYS A 1 84 ? -8.188 17.553 -54.565 1.00 71.31 84 CYS A C 1
ATOM 672 O O . CYS A 1 84 ? -8.390 16.891 -55.577 1.00 71.31 84 CYS A O 1
ATOM 674 N N . ARG A 1 85 ? -6.994 18.113 -54.330 1.00 69.88 85 ARG A N 1
ATOM 675 C CA . ARG A 1 85 ? -5.803 17.825 -55.151 1.00 69.88 85 ARG A CA 1
ATOM 676 C C . ARG A 1 85 ? -5.107 16.518 -54.785 1.00 69.88 85 ARG A C 1
ATOM 678 O O . ARG A 1 85 ? -4.167 16.102 -55.463 1.00 69.88 85 ARG A O 1
ATOM 685 N N . GLY A 1 86 ? -5.503 15.899 -53.675 1.00 65.00 86 GLY A N 1
ATOM 686 C CA . GLY A 1 86 ? -4.781 14.785 -53.080 1.00 65.00 86 GLY A CA 1
ATOM 687 C C . GLY A 1 86 ? -3.326 15.139 -52.716 1.00 65.00 86 GLY A C 1
ATOM 688 O O . GLY A 1 86 ? -2.415 14.316 -52.684 1.00 65.00 86 GLY A O 1
ATOM 689 N N . CYS A 1 87 ? -3.137 16.413 -52.412 1.00 66.88 87 CYS A N 1
ATOM 690 C CA . CYS A 1 87 ? -2.012 17.057 -51.763 1.00 66.88 87 CYS A CA 1
ATOM 691 C C . CYS A 1 87 ? -1.346 16.329 -50.608 1.00 66.88 87 CYS A C 1
ATOM 693 O O . CYS A 1 87 ? -0.184 16.563 -50.280 1.00 66.88 87 CYS A O 1
ATOM 695 N N . LEU A 1 88 ? -2.182 15.594 -49.880 1.00 70.44 88 LEU A N 1
ATOM 696 C CA . LEU A 1 88 ? -1.869 15.173 -48.537 1.00 70.44 88 LEU A CA 1
ATOM 697 C C . LEU A 1 88 ? -0.966 13.942 -48.564 1.00 70.44 88 LEU A C 1
ATOM 699 O O . LEU A 1 88 ? -1.222 13.016 -49.338 1.00 70.44 88 LEU A O 1
ATOM 703 N N . PRO A 1 89 ? 0.066 13.913 -47.705 1.00 64.19 89 PRO A N 1
ATOM 704 C CA . PRO A 1 89 ? 0.926 12.755 -47.533 1.00 64.19 89 PRO A CA 1
ATOM 705 C C . PRO A 1 89 ? 0.156 11.668 -46.775 1.00 64.19 89 PRO A C 1
ATOM 707 O O . PRO A 1 89 ? 0.358 11.439 -45.586 1.00 64.19 89 PRO A O 1
ATOM 710 N N . THR A 1 90 ? -0.792 11.026 -47.454 1.00 68.88 90 THR A N 1
ATOM 711 C CA . THR A 1 90 ? -1.471 9.838 -46.948 1.00 68.88 90 THR A CA 1
ATOM 712 C C . THR A 1 90 ? -0.597 8.619 -47.199 1.00 68.88 90 THR A C 1
ATOM 714 O O . THR A 1 90 ? 0.131 8.548 -48.191 1.00 68.88 90 THR A O 1
ATOM 717 N N . ARG A 1 91 ? -0.695 7.620 -46.317 1.00 64.88 91 ARG A N 1
ATOM 718 C CA . ARG A 1 91 ? 0.052 6.362 -46.442 1.00 64.88 91 ARG A CA 1
ATOM 719 C C . ARG A 1 91 ? -0.139 5.707 -47.813 1.00 64.88 91 ARG A C 1
ATOM 721 O O . ARG A 1 91 ? 0.831 5.257 -48.405 1.00 64.88 91 ARG A O 1
ATOM 728 N N . SER A 1 92 ? -1.365 5.715 -48.337 1.00 63.28 92 SER A N 1
ATOM 729 C CA . SER A 1 92 ? -1.681 5.209 -49.678 1.00 63.28 92 SER A CA 1
ATOM 730 C C . SER A 1 92 ? -0.860 5.895 -50.776 1.00 63.28 92 SER A C 1
ATOM 732 O O . SER A 1 92 ? -0.255 5.217 -51.599 1.00 63.28 92 SER A O 1
ATOM 734 N N . ARG A 1 93 ? -0.745 7.227 -50.741 1.00 66.38 93 ARG A N 1
ATOM 735 C CA . ARG A 1 93 ? 0.000 8.005 -51.746 1.00 66.38 93 ARG A CA 1
ATOM 736 C C . ARG A 1 93 ? 1.512 7.917 -51.595 1.00 66.38 93 ARG A C 1
ATOM 738 O O . ARG A 1 93 ? 2.234 8.023 -52.583 1.00 66.38 93 ARG A O 1
ATOM 745 N N . LEU A 1 94 ? 2.003 7.750 -50.371 1.00 68.12 94 LEU A N 1
ATOM 746 C CA . LEU A 1 94 ? 3.426 7.516 -50.126 1.00 68.12 94 LEU A CA 1
ATOM 747 C C . LEU A 1 94 ? 3.843 6.129 -50.637 1.00 68.12 94 LEU A C 1
ATOM 749 O O . LEU A 1 94 ? 4.871 6.019 -51.301 1.00 68.12 94 LEU A O 1
ATOM 753 N N . LEU A 1 95 ? 2.996 5.111 -50.450 1.00 67.56 95 LEU A N 1
ATOM 754 C CA . LEU A 1 95 ? 3.206 3.772 -51.009 1.00 67.56 95 LEU A CA 1
ATOM 755 C C . LEU A 1 95 ? 3.142 3.758 -52.546 1.00 67.56 95 LEU A C 1
ATOM 757 O O . LEU A 1 95 ? 4.006 3.156 -53.176 1.00 67.56 95 LEU A O 1
ATOM 761 N N . GLU A 1 96 ? 2.201 4.483 -53.165 1.00 67.38 96 GLU A N 1
ATOM 762 C CA . GLU A 1 96 ? 2.159 4.670 -54.630 1.00 67.38 96 GLU A CA 1
ATOM 763 C C . GLU A 1 96 ? 3.443 5.309 -55.182 1.00 67.38 96 GLU A C 1
ATOM 765 O O . GLU A 1 96 ? 3.870 5.015 -56.298 1.00 67.38 96 GLU A O 1
ATOM 770 N N . ARG A 1 97 ? 4.093 6.166 -54.388 1.00 70.56 97 ARG A N 1
ATOM 771 C CA . ARG A 1 97 ? 5.374 6.804 -54.722 1.00 70.56 97 ARG A CA 1
ATOM 772 C C . ARG A 1 97 ? 6.594 5.964 -54.336 1.00 70.56 97 ARG A C 1
ATOM 774 O O . ARG A 1 97 ? 7.706 6.480 -54.390 1.00 70.56 97 ARG A O 1
ATOM 781 N N . ARG A 1 98 ? 6.396 4.692 -53.969 1.00 64.00 98 ARG A N 1
ATOM 782 C CA . ARG A 1 98 ? 7.441 3.762 -53.506 1.00 64.00 98 ARG A CA 1
ATOM 783 C C . ARG A 1 98 ? 8.252 4.291 -52.318 1.00 64.00 98 ARG A C 1
ATOM 785 O O . ARG A 1 98 ? 9.425 3.969 -52.174 1.00 64.00 98 ARG A O 1
ATOM 792 N N . VAL A 1 99 ? 7.630 5.102 -51.463 1.00 71.06 99 VAL A N 1
ATOM 793 C CA . VAL A 1 99 ? 8.206 5.489 -50.174 1.00 71.06 99 VAL A CA 1
ATOM 794 C C . VAL A 1 99 ? 7.812 4.423 -49.157 1.00 71.06 99 VAL A C 1
ATOM 796 O O . VAL A 1 99 ? 6.623 4.232 -48.884 1.00 71.06 99 VAL A O 1
ATOM 799 N N . GLU A 1 100 ? 8.799 3.720 -48.603 1.00 58.41 100 GLU A N 1
ATOM 800 C CA . GLU A 1 100 ? 8.574 2.709 -47.569 1.00 58.41 100 GLU A CA 1
ATOM 801 C C . GLU A 1 100 ? 7.952 3.348 -46.325 1.00 58.41 100 GLU A C 1
ATOM 803 O O . GLU A 1 100 ? 8.577 4.109 -45.589 1.00 58.41 100 GLU A O 1
ATOM 808 N N . CYS A 1 101 ? 6.677 3.045 -46.094 1.00 57.78 101 CYS A N 1
ATOM 809 C CA . CYS A 1 101 ? 5.973 3.444 -44.886 1.00 57.78 101 CYS A CA 1
ATOM 810 C C . CYS A 1 101 ? 5.987 2.263 -43.916 1.00 57.78 101 CYS A C 1
ATOM 812 O O . CYS A 1 101 ? 5.218 1.312 -44.090 1.00 57.78 101 CYS A O 1
ATOM 814 N N . THR A 1 102 ? 6.836 2.319 -42.889 1.00 58.66 102 THR A N 1
ATOM 815 C CA . THR A 1 102 ? 6.813 1.343 -41.793 1.00 58.66 102 THR A CA 1
ATOM 816 C C . THR A 1 102 ? 5.425 1.334 -41.133 1.00 58.66 102 THR A C 1
ATOM 818 O O . THR A 1 102 ? 4.754 2.362 -41.016 1.00 58.66 102 THR A O 1
ATOM 821 N N . LEU A 1 103 ? 4.945 0.155 -40.714 1.00 58.16 103 LEU A N 1
ATOM 822 C CA . LEU A 1 103 ? 3.612 -0.021 -40.105 1.00 58.16 103 LEU A CA 1
ATOM 823 C C . LEU A 1 103 ? 3.396 0.827 -38.837 1.00 58.16 103 LEU A C 1
ATOM 825 O O . LEU A 1 103 ? 2.252 1.048 -38.444 1.00 58.16 103 LEU A O 1
ATOM 829 N N . ASN A 1 104 ? 4.472 1.344 -38.241 1.00 52.28 104 ASN A N 1
ATOM 830 C CA . ASN A 1 104 ? 4.443 2.246 -37.103 1.00 52.28 104 ASN A CA 1
ATOM 831 C C . ASN A 1 104 ? 4.721 3.684 -37.549 1.00 52.28 104 ASN A C 1
ATOM 833 O O . ASN A 1 104 ? 5.865 4.104 -37.691 1.00 52.28 104 ASN A O 1
ATOM 837 N N . CYS A 1 105 ? 3.652 4.461 -37.705 1.00 46.69 105 CYS A N 1
ATOM 838 C CA . CYS A 1 105 ? 3.758 5.912 -37.776 1.00 46.69 105 CYS A CA 1
ATOM 839 C C . CYS A 1 105 ? 4.420 6.432 -36.474 1.00 46.69 105 CYS A C 1
ATOM 841 O O . CYS A 1 105 ? 3.981 6.022 -35.394 1.00 46.69 105 CYS A O 1
ATOM 843 N N . PRO A 1 106 ? 5.413 7.347 -36.518 1.00 50.25 106 PRO A N 1
ATOM 844 C CA . PRO A 1 106 ? 6.031 7.925 -35.315 1.00 50.25 106 PRO A CA 1
ATOM 845 C C . PRO A 1 106 ? 5.047 8.726 -34.447 1.00 50.25 106 PRO A C 1
ATOM 847 O O . PRO A 1 106 ? 5.328 9.012 -33.288 1.00 50.25 106 PRO A O 1
ATOM 850 N N . ASN A 1 107 ? 3.851 9.027 -34.963 1.00 45.19 107 ASN A N 1
ATOM 851 C CA . ASN A 1 107 ? 2.747 9.627 -34.214 1.00 45.19 107 ASN A CA 1
ATOM 852 C C . ASN A 1 107 ? 1.969 8.601 -33.362 1.00 45.19 107 ASN A C 1
ATOM 854 O O . ASN A 1 107 ? 0.743 8.560 -33.372 1.00 45.19 107 ASN A O 1
ATOM 858 N N . LYS A 1 108 ? 2.692 7.804 -32.568 1.00 43.50 108 LYS A N 1
ATOM 859 C CA . LYS A 1 108 ? 2.188 7.136 -31.348 1.00 43.50 108 LYS A CA 1
ATOM 860 C C . LYS A 1 108 ? 2.506 7.975 -30.091 1.00 43.50 108 LYS A C 1
ATOM 862 O O . LYS A 1 108 ? 2.641 7.443 -28.996 1.00 43.50 108 LYS A O 1
ATOM 867 N N . GLY A 1 109 ? 2.669 9.289 -30.257 1.00 44.41 109 GLY A N 1
ATOM 868 C CA . GLY A 1 109 ? 3.402 10.160 -29.333 1.00 44.41 109 GLY A CA 1
ATOM 869 C C . GLY A 1 109 ? 2.715 10.584 -28.033 1.00 44.41 109 GLY A C 1
ATOM 870 O O . GLY A 1 109 ? 3.365 11.261 -27.252 1.00 44.41 109 GLY A O 1
ATOM 871 N N . TYR A 1 110 ? 1.459 10.214 -27.758 1.00 45.03 110 TYR A N 1
ATOM 872 C CA . TYR A 1 110 ? 0.813 10.638 -26.500 1.00 45.03 110 TYR A CA 1
ATOM 873 C C . TYR A 1 110 ? 0.052 9.541 -25.754 1.00 45.03 110 TYR A C 1
ATOM 875 O O . TYR A 1 110 ? 0.131 9.485 -24.532 1.00 45.03 110 TYR A O 1
ATOM 883 N N . GLN A 1 111 ? -0.630 8.621 -26.441 1.00 42.03 111 GLN A N 1
ATOM 884 C CA . GLN A 1 111 ? -1.454 7.620 -25.743 1.00 42.03 111 GLN A CA 1
ATOM 885 C C . GLN A 1 111 ? -0.687 6.350 -25.332 1.00 42.03 111 GLN A C 1
ATOM 887 O O . GLN A 1 111 ? -1.052 5.721 -24.347 1.00 42.03 111 GLN A O 1
ATOM 892 N N . ASN A 1 112 ? 0.431 6.025 -25.997 1.00 48.44 112 ASN A N 1
ATOM 893 C CA . ASN A 1 112 ? 1.288 4.889 -25.621 1.00 48.44 112 ASN A CA 1
ATOM 894 C C . ASN A 1 112 ? 2.424 5.259 -24.653 1.00 48.44 112 ASN A C 1
ATOM 896 O O . ASN A 1 112 ? 3.147 4.373 -24.213 1.00 48.44 112 ASN A O 1
ATOM 900 N N . GLY A 1 113 ? 2.601 6.545 -24.326 1.00 54.59 113 GLY A N 1
ATOM 901 C CA . GLY A 1 113 ? 3.580 6.973 -23.325 1.00 54.59 113 GLY A CA 1
ATOM 902 C C . GLY A 1 113 ? 3.160 6.537 -21.923 1.00 54.59 113 GLY A C 1
ATOM 903 O O . GLY A 1 113 ? 3.909 5.863 -21.242 1.00 54.59 113 GLY A O 1
ATOM 904 N N . ILE A 1 114 ? 1.922 6.824 -21.523 1.00 57.72 114 ILE A N 1
ATOM 905 C CA . ILE A 1 114 ? 1.459 6.650 -20.133 1.00 57.72 114 ILE A CA 1
ATOM 906 C C . ILE A 1 114 ? 1.435 5.178 -19.684 1.00 57.72 114 ILE A C 1
ATOM 908 O O . ILE A 1 114 ? 1.668 4.887 -18.516 1.00 57.72 114 ILE A O 1
ATOM 912 N N . LEU A 1 115 ? 1.171 4.247 -20.606 1.00 65.06 115 LEU A N 1
ATOM 913 C CA . LEU A 1 115 ? 1.158 2.807 -20.324 1.00 65.06 115 LEU A CA 1
ATOM 914 C C . LEU A 1 115 ? 2.526 2.142 -20.518 1.00 65.06 115 LEU A C 1
ATOM 916 O O . LEU A 1 115 ? 2.656 0.950 -20.261 1.00 65.06 115 LEU A O 1
ATOM 920 N N . ASN A 1 116 ? 3.536 2.872 -20.999 1.00 76.81 116 ASN A N 1
ATOM 921 C CA . ASN A 1 116 ? 4.878 2.327 -21.134 1.00 76.81 116 ASN A CA 1
ATOM 922 C C . ASN A 1 116 ? 5.557 2.309 -19.750 1.00 76.81 116 ASN A C 1
ATOM 924 O O . ASN A 1 116 ? 5.736 3.379 -19.162 1.00 76.81 116 ASN A O 1
ATOM 928 N N . PRO A 1 117 ? 6.014 1.146 -19.244 1.00 75.75 117 PRO A N 1
ATOM 929 C CA . PRO A 1 117 ? 6.799 1.067 -18.010 1.00 75.75 117 PRO A CA 1
ATOM 930 C C . PRO A 1 117 ? 8.031 1.972 -17.993 1.00 75.75 117 PRO A C 1
ATOM 932 O O . PRO A 1 117 ? 8.471 2.372 -16.918 1.00 75.75 117 PRO A O 1
ATOM 935 N N . TYR A 1 118 ? 8.568 2.345 -19.157 1.00 78.75 118 TYR A N 1
ATOM 936 C CA . TYR A 1 118 ? 9.729 3.227 -19.298 1.00 78.75 118 TYR A CA 1
ATOM 937 C C . TYR A 1 118 ? 9.396 4.721 -19.351 1.00 78.75 118 TYR A C 1
ATOM 939 O O . TYR A 1 118 ? 10.297 5.556 -19.411 1.00 78.75 118 TYR A O 1
ATOM 947 N N . PHE A 1 119 ? 8.118 5.097 -19.324 1.00 80.81 119 PHE A N 1
ATOM 948 C CA . PHE A 1 119 ? 7.734 6.502 -19.365 1.00 80.81 119 PHE A CA 1
ATOM 949 C C . PHE A 1 119 ? 8.006 7.197 -18.036 1.00 80.81 119 PHE A C 1
ATOM 951 O O . PHE A 1 119 ? 7.621 6.705 -16.979 1.00 80.81 119 PHE A O 1
ATOM 958 N N . MET A 1 120 ? 8.679 8.340 -18.103 1.00 79.81 120 MET A N 1
ATOM 959 C CA . MET A 1 120 ? 8.996 9.186 -16.958 1.00 79.81 120 MET A CA 1
ATOM 960 C C . MET A 1 120 ? 8.191 10.471 -17.074 1.00 79.81 120 MET A C 1
ATOM 962 O O . MET A 1 120 ? 8.308 11.186 -18.073 1.00 79.81 120 MET A O 1
ATOM 966 N N . HIS A 1 121 ? 7.365 10.760 -16.072 1.00 78.19 121 HIS A N 1
ATOM 967 C CA . HIS A 1 121 ? 6.578 11.986 -16.080 1.00 78.19 121 HIS A CA 1
ATOM 968 C C . HIS A 1 121 ? 7.490 13.188 -15.754 1.00 78.19 121 HIS A C 1
ATOM 970 O O . HIS A 1 121 ? 8.325 13.074 -14.862 1.00 78.19 121 HIS A O 1
ATOM 976 N N . PRO A 1 122 ? 7.345 14.363 -16.396 1.00 78.06 122 PRO A N 1
ATOM 977 C CA . PRO A 1 122 ? 8.211 15.522 -16.125 1.00 78.06 122 PRO A CA 1
ATOM 978 C C . PRO A 1 122 ? 8.238 15.978 -14.656 1.00 78.06 122 PRO A C 1
ATOM 980 O O . PRO A 1 122 ? 9.244 16.498 -14.190 1.00 78.06 122 PRO A O 1
ATOM 983 N N . ASN A 1 123 ? 7.150 15.742 -13.917 1.00 79.75 123 ASN A N 1
ATOM 984 C CA . ASN A 1 123 ? 7.049 16.053 -12.482 1.00 79.75 123 ASN A CA 1
ATOM 985 C C . ASN A 1 123 ? 7.692 14.989 -11.567 1.00 79.75 123 ASN A C 1
ATOM 987 O O . ASN A 1 123 ? 7.589 15.091 -10.348 1.00 79.75 123 ASN A O 1
ATOM 991 N N . GLU A 1 124 ? 8.288 13.930 -12.117 1.00 81.12 124 GLU A N 1
ATOM 992 C CA . GLU A 1 124 ? 8.967 12.898 -11.335 1.00 81.12 124 GLU A CA 1
ATOM 993 C C . GLU A 1 124 ? 10.415 13.291 -11.065 1.00 81.12 124 GLU A C 1
ATOM 995 O O . GLU A 1 124 ? 11.277 13.238 -11.938 1.00 81.12 124 GLU A O 1
ATOM 1000 N N . ASN A 1 125 ? 10.673 13.668 -9.818 1.00 85.81 125 ASN A N 1
ATOM 1001 C CA . ASN A 1 125 ? 11.985 14.012 -9.293 1.00 85.81 125 ASN A CA 1
ATOM 1002 C C . ASN A 1 125 ? 12.551 12.870 -8.424 1.00 85.81 125 ASN A C 1
ATOM 1004 O O . ASN A 1 125 ? 11.794 12.220 -7.694 1.00 85.81 125 ASN A O 1
ATOM 1008 N N . PRO A 1 126 ? 13.883 12.674 -8.427 1.00 83.31 126 PRO A N 1
ATOM 1009 C CA . PRO A 1 126 ? 14.554 11.687 -7.573 1.00 83.31 126 PRO A CA 1
ATOM 1010 C C . PRO A 1 126 ? 14.318 11.924 -6.075 1.00 83.31 126 PRO A C 1
ATOM 1012 O O . PRO A 1 126 ? 14.180 10.978 -5.310 1.00 83.31 126 PRO A O 1
ATOM 1015 N N . GLY A 1 127 ? 14.173 13.187 -5.660 1.00 82.75 127 GLY A N 1
ATOM 1016 C CA . GLY A 1 127 ? 13.953 13.582 -4.262 1.00 82.75 127 GLY A CA 1
ATOM 1017 C C . GLY A 1 127 ? 12.586 13.223 -3.663 1.00 82.75 127 GLY A C 1
ATOM 1018 O O . GLY A 1 127 ? 12.326 13.579 -2.518 1.00 82.75 127 GLY A O 1
ATOM 1019 N N . ASN A 1 128 ? 11.691 12.566 -4.407 1.00 85.81 128 ASN A N 1
ATOM 1020 C CA . ASN A 1 128 ? 10.394 12.171 -3.863 1.00 85.81 128 ASN A CA 1
ATOM 1021 C C . ASN A 1 128 ? 10.513 11.011 -2.876 1.00 85.81 128 ASN A C 1
ATOM 1023 O O . ASN A 1 128 ? 11.123 9.982 -3.163 1.00 85.81 128 ASN A O 1
ATOM 1027 N N . ILE A 1 129 ? 9.824 11.165 -1.750 1.00 87.25 129 ILE A N 1
ATOM 1028 C CA . ILE A 1 129 ? 9.636 10.123 -0.745 1.00 87.25 129 ILE A CA 1
ATOM 1029 C C . ILE A 1 129 ? 8.363 9.349 -1.114 1.00 87.25 129 ILE A C 1
ATOM 1031 O O . ILE A 1 129 ? 7.287 9.941 -1.212 1.00 87.25 129 ILE A O 1
ATOM 1035 N N . LEU A 1 130 ? 8.466 8.035 -1.341 1.00 85.50 130 LEU A N 1
ATOM 1036 C CA . LEU A 1 130 ? 7.320 7.198 -1.735 1.00 85.50 130 LEU A CA 1
ATOM 1037 C C . LEU A 1 130 ? 6.439 6.804 -0.554 1.00 85.50 130 LEU A C 1
ATOM 1039 O O . LEU A 1 130 ? 5.245 6.566 -0.738 1.00 85.50 130 LEU A O 1
ATOM 1043 N N . ALA A 1 131 ? 7.025 6.686 0.636 1.00 84.88 131 ALA A N 1
ATOM 1044 C CA . ALA A 1 131 ? 6.332 6.228 1.828 1.00 84.88 131 ALA A CA 1
ATOM 1045 C C . ALA A 1 131 ? 6.729 7.048 3.055 1.00 84.88 131 ALA A C 1
ATOM 1047 O O . ALA A 1 131 ? 7.908 7.268 3.323 1.00 84.88 131 ALA A O 1
ATOM 1048 N N . THR A 1 132 ? 5.720 7.454 3.821 1.00 84.12 132 THR A N 1
ATOM 1049 C CA . THR A 1 132 ? 5.868 8.032 5.155 1.00 84.12 132 THR A CA 1
ATOM 1050 C C . THR A 1 132 ? 4.999 7.232 6.133 1.00 84.12 132 THR A C 1
ATOM 1052 O O . THR A 1 132 ? 3.843 6.935 5.813 1.00 84.12 132 THR A O 1
ATOM 1055 N N . PRO A 1 133 ? 5.515 6.844 7.316 1.00 86.19 133 PRO A N 1
ATOM 1056 C CA . PRO A 1 133 ? 6.868 7.083 7.842 1.00 86.19 133 PRO A CA 1
ATOM 1057 C C . PRO A 1 133 ? 7.974 6.305 7.097 1.00 86.19 133 PRO A C 1
ATOM 1059 O O . PRO A 1 133 ? 7.691 5.301 6.443 1.00 86.19 133 PRO A O 1
ATOM 1062 N N . LEU A 1 134 ? 9.221 6.784 7.210 1.00 91.69 134 LEU A N 1
ATOM 1063 C CA . LEU A 1 134 ? 10.411 6.123 6.653 1.00 91.69 134 LEU A CA 1
ATOM 1064 C C . LEU A 1 134 ? 10.588 4.724 7.256 1.00 91.69 134 LEU A C 1
ATOM 1066 O O . LEU A 1 134 ? 10.150 4.471 8.381 1.00 91.69 134 LEU A O 1
ATOM 1070 N N . LEU A 1 135 ? 11.215 3.809 6.518 1.00 89.94 135 LEU A N 1
ATOM 1071 C CA . LEU A 1 135 ? 11.519 2.473 7.035 1.00 89.94 135 LEU A CA 1
ATOM 1072 C C . LEU A 1 135 ? 12.457 2.573 8.246 1.00 89.94 135 LEU A C 1
ATOM 1074 O O . LEU A 1 135 ? 13.575 3.048 8.099 1.00 89.94 135 LEU A O 1
ATOM 1078 N N . SER A 1 136 ? 11.990 2.089 9.397 1.00 82.19 136 SER A N 1
ATOM 1079 C CA . SER A 1 136 ? 12.699 2.064 10.689 1.00 82.19 136 SER A CA 1
ATOM 1080 C C . SER A 1 136 ? 12.984 0.625 11.156 1.00 82.19 136 SER A C 1
ATOM 1082 O O . SER A 1 136 ? 13.667 0.376 12.143 1.00 82.19 136 SER A O 1
ATOM 1084 N N . GLY A 1 137 ? 12.418 -0.365 10.452 1.00 80.75 137 GLY A N 1
ATOM 1085 C CA . GLY A 1 137 ? 12.502 -1.788 10.784 1.00 80.75 137 GLY A CA 1
ATOM 1086 C C . GLY A 1 137 ? 11.135 -2.402 11.096 1.00 80.75 137 GLY A C 1
ATOM 1087 O O . GLY A 1 137 ? 10.587 -3.093 10.235 1.00 80.75 137 GLY A O 1
ATOM 1088 N N . PRO A 1 138 ? 10.520 -2.125 12.266 1.00 79.88 138 PRO A N 1
ATOM 1089 C CA . PRO A 1 138 ? 9.263 -2.767 12.673 1.00 79.88 138 PRO A CA 1
ATOM 1090 C C . PRO A 1 138 ? 8.071 -2.374 11.790 1.00 79.88 138 PRO A C 1
ATOM 1092 O O . PRO A 1 138 ? 7.054 -3.059 11.748 1.00 79.88 138 PRO A O 1
ATOM 1095 N N . ASN A 1 139 ? 8.178 -1.269 11.052 1.00 85.81 139 ASN A N 1
ATOM 1096 C CA . ASN A 1 139 ? 7.132 -0.779 10.162 1.00 85.81 139 ASN A CA 1
ATOM 1097 C C . ASN A 1 139 ? 7.201 -1.358 8.737 1.00 85.81 139 ASN A C 1
ATOM 1099 O O . ASN A 1 139 ? 6.424 -0.913 7.885 1.00 85.81 139 ASN A O 1
ATOM 1103 N N . TYR A 1 140 ? 8.067 -2.346 8.468 1.00 87.56 140 TYR A N 1
ATOM 1104 C CA . TYR A 1 140 ? 8.311 -2.894 7.127 1.00 87.56 140 TYR A CA 1
ATOM 1105 C C . TYR A 1 140 ? 7.037 -3.250 6.349 1.00 87.56 140 TYR A C 1
ATOM 1107 O O . TYR A 1 140 ? 6.909 -2.895 5.180 1.00 87.56 140 TYR A O 1
ATOM 1115 N N . HIS A 1 141 ? 6.051 -3.898 6.970 1.00 83.31 141 HIS A N 1
ATOM 1116 C CA . HIS A 1 141 ? 4.818 -4.301 6.276 1.00 83.31 141 HIS A CA 1
ATOM 1117 C C . HIS A 1 141 ? 3.966 -3.103 5.842 1.00 83.31 141 HIS A C 1
ATOM 1119 O O . HIS A 1 141 ? 3.461 -3.053 4.719 1.00 83.31 141 HIS A O 1
ATOM 1125 N N . SER A 1 142 ? 3.840 -2.102 6.714 1.00 83.56 142 SER A N 1
ATOM 1126 C CA . SER A 1 142 ? 3.126 -0.864 6.392 1.00 83.56 142 SER A CA 1
ATOM 1127 C C . SER A 1 142 ? 3.860 -0.045 5.324 1.00 83.56 142 SER A C 1
ATOM 1129 O O . SER A 1 142 ? 3.240 0.425 4.368 1.00 83.56 142 SER A O 1
ATOM 1131 N N . TRP A 1 143 ? 5.188 0.041 5.437 1.00 91.31 143 TRP A N 1
ATOM 1132 C CA . TRP A 1 143 ? 6.066 0.733 4.499 1.00 91.31 143 TRP A CA 1
ATOM 1133 C C . TRP A 1 143 ? 6.060 0.073 3.115 1.00 91.31 143 TRP A C 1
ATOM 1135 O O . TRP A 1 143 ? 5.794 0.731 2.112 1.00 91.31 143 TRP A O 1
ATOM 1145 N N . SER A 1 144 ? 6.262 -1.244 3.051 1.00 89.44 144 SER A N 1
ATOM 1146 C CA . SER A 1 144 ? 6.307 -2.002 1.795 1.00 89.44 144 SER A CA 1
ATOM 1147 C C . SER A 1 144 ? 4.986 -1.910 1.036 1.00 89.44 144 SER A C 1
ATOM 1149 O O . SER A 1 144 ? 4.982 -1.766 -0.189 1.00 89.44 144 SER A O 1
ATOM 1151 N N . ARG A 1 145 ? 3.849 -1.902 1.745 1.00 86.75 145 ARG A N 1
ATOM 1152 C CA . ARG A 1 145 ? 2.535 -1.663 1.140 1.00 86.75 145 ARG A CA 1
ATOM 1153 C C . ARG A 1 145 ? 2.412 -0.246 0.580 1.00 86.75 145 ARG A C 1
ATOM 1155 O O . ARG A 1 145 ? 1.941 -0.101 -0.547 1.00 86.75 145 ARG A O 1
ATOM 1162 N N . ALA A 1 146 ? 2.849 0.778 1.314 1.00 89.69 146 ALA A N 1
ATOM 1163 C CA . ALA A 1 146 ? 2.831 2.164 0.842 1.00 89.69 146 ALA A CA 1
ATOM 1164 C C . ALA A 1 146 ? 3.692 2.349 -0.422 1.00 89.69 146 ALA A C 1
ATOM 1166 O O . ALA A 1 146 ? 3.198 2.857 -1.430 1.00 89.69 146 ALA A O 1
ATOM 1167 N N . VAL A 1 147 ? 4.925 1.830 -0.417 1.00 92.00 147 VAL A N 1
ATOM 1168 C CA . VAL A 1 147 ? 5.825 1.849 -1.584 1.00 92.00 147 VAL A CA 1
ATOM 1169 C C . VAL A 1 147 ? 5.219 1.091 -2.767 1.00 92.00 147 VAL A C 1
ATOM 1171 O O . VAL A 1 147 ? 5.207 1.598 -3.887 1.00 92.00 147 VAL A O 1
ATOM 1174 N N . THR A 1 148 ? 4.641 -0.091 -2.532 1.00 90.19 148 THR A N 1
ATOM 1175 C CA . THR A 1 148 ? 3.976 -0.884 -3.580 1.00 90.19 148 THR A CA 1
ATOM 1176 C C . THR A 1 148 ? 2.824 -0.112 -4.226 1.00 90.19 148 THR A C 1
ATOM 1178 O O . THR A 1 148 ? 2.687 -0.120 -5.449 1.00 90.19 148 THR A O 1
ATOM 1181 N N . VAL A 1 149 ? 1.993 0.572 -3.433 1.00 90.00 149 VAL A N 1
ATOM 1182 C CA . VAL A 1 149 ? 0.879 1.390 -3.942 1.00 90.00 149 VAL A CA 1
ATOM 1183 C C . VAL A 1 149 ? 1.399 2.580 -4.753 1.00 90.00 149 VAL A C 1
ATOM 1185 O O . VAL A 1 149 ? 0.899 2.821 -5.853 1.00 90.00 149 VAL A O 1
ATOM 1188 N N . ALA A 1 150 ? 2.428 3.272 -4.261 1.00 90.19 150 ALA A N 1
ATOM 1189 C CA . ALA A 1 150 ? 3.040 4.405 -4.953 1.00 90.19 150 ALA A CA 1
ATOM 1190 C C . ALA A 1 150 ? 3.704 3.996 -6.282 1.00 90.19 150 ALA A C 1
ATOM 1192 O O . ALA A 1 150 ? 3.563 4.678 -7.294 1.00 90.19 150 ALA A O 1
ATOM 1193 N N . LEU A 1 151 ? 4.384 2.849 -6.327 1.00 90.31 151 LEU A N 1
ATOM 1194 C CA . LEU A 1 151 ? 4.989 2.343 -7.562 1.00 90.31 151 LEU A CA 1
ATOM 1195 C C . LEU A 1 151 ? 3.945 1.803 -8.543 1.00 90.31 151 LEU A C 1
ATOM 1197 O O . LEU A 1 151 ? 4.120 1.936 -9.756 1.00 90.31 151 LEU A O 1
ATOM 1201 N N . ARG A 1 152 ? 2.846 1.216 -8.053 1.00 88.06 152 ARG A N 1
ATOM 1202 C CA . ARG A 1 152 ? 1.724 0.783 -8.901 1.00 88.06 152 ARG A CA 1
ATOM 1203 C C . ARG A 1 152 ? 1.028 1.962 -9.568 1.00 88.06 152 ARG A C 1
ATOM 1205 O O . ARG A 1 152 ? 0.770 1.881 -10.765 1.00 88.06 152 ARG A O 1
ATOM 1212 N N . SER A 1 153 ? 0.779 3.056 -8.844 1.00 86.31 153 SER A N 1
ATOM 1213 C CA . SER A 1 153 ? 0.165 4.257 -9.431 1.00 86.31 153 SER A CA 1
ATOM 1214 C C . SER A 1 153 ? 1.041 4.901 -10.513 1.00 86.31 153 SER A C 1
ATOM 1216 O O . SER A 1 153 ? 0.518 5.534 -11.425 1.00 86.31 153 SER A O 1
ATOM 1218 N N . LYS A 1 154 ? 2.360 4.676 -10.455 1.00 85.94 154 LYS A N 1
ATOM 1219 C CA . LYS A 1 154 ? 3.353 5.136 -11.440 1.00 85.94 154 LYS A CA 1
ATOM 1220 C C . LYS A 1 154 ? 3.704 4.112 -12.525 1.00 85.94 154 LYS A C 1
ATOM 1222 O O . LYS A 1 154 ? 4.565 4.377 -13.357 1.00 85.94 154 LYS A O 1
ATOM 1227 N N . HIS A 1 155 ? 3.086 2.930 -12.512 1.00 86.44 155 HIS A N 1
ATOM 1228 C CA . HIS A 1 155 ? 3.408 1.819 -13.418 1.00 86.44 155 HIS A CA 1
ATOM 1229 C C . HIS A 1 155 ? 4.881 1.332 -13.346 1.00 86.44 155 HIS A C 1
ATOM 1231 O O . HIS A 1 155 ? 5.410 0.747 -14.291 1.00 86.44 155 HIS A O 1
ATOM 1237 N N . LYS A 1 156 ? 5.547 1.518 -12.194 1.00 88.75 156 LYS A N 1
ATOM 1238 C CA . LYS A 1 156 ? 6.961 1.151 -11.951 1.00 88.75 156 LYS A CA 1
ATOM 1239 C C . LYS A 1 156 ? 7.155 -0.102 -11.095 1.00 88.75 156 LYS A C 1
ATOM 1241 O O . LYS A 1 156 ? 8.284 -0.489 -10.818 1.00 88.75 156 LYS A O 1
ATOM 1246 N N . ILE A 1 157 ? 6.073 -0.773 -10.701 1.00 88.56 157 ILE A N 1
ATOM 1247 C CA . ILE A 1 157 ? 6.131 -1.969 -9.841 1.00 88.56 157 ILE A CA 1
ATOM 1248 C C . ILE A 1 157 ? 7.016 -3.093 -10.413 1.00 88.56 157 ILE A C 1
ATOM 1250 O O . ILE A 1 157 ? 7.647 -3.848 -9.679 1.00 88.56 157 ILE A O 1
ATOM 1254 N N . HIS A 1 158 ? 7.113 -3.179 -11.735 1.00 87.75 158 HIS A N 1
ATOM 1255 C CA . HIS A 1 158 ? 7.888 -4.208 -12.416 1.00 87.75 158 HIS A CA 1
ATOM 1256 C C . HIS A 1 158 ? 9.408 -4.093 -12.194 1.00 87.75 158 HIS A C 1
ATOM 1258 O O . HIS A 1 158 ? 10.097 -5.102 -12.324 1.00 87.75 158 HIS A O 1
ATOM 1264 N N . PHE A 1 159 ? 9.914 -2.908 -11.820 1.00 86.81 159 PHE A N 1
ATOM 1265 C CA . PHE A 1 159 ? 11.332 -2.684 -11.497 1.00 86.81 159 PHE A CA 1
ATOM 1266 C C . PHE A 1 159 ? 11.740 -3.267 -10.141 1.00 86.81 159 PHE A C 1
ATOM 1268 O O . PHE A 1 159 ? 12.911 -3.573 -9.951 1.00 86.81 159 PHE A O 1
ATOM 1275 N N . ILE A 1 160 ? 10.799 -3.431 -9.205 1.00 89.00 160 ILE A N 1
ATOM 1276 C CA . ILE A 1 160 ? 11.078 -4.051 -7.898 1.00 89.00 160 ILE A CA 1
ATOM 1277 C C . ILE A 1 160 ? 10.777 -5.553 -7.890 1.00 89.00 160 ILE A C 1
ATOM 1279 O O . ILE A 1 160 ? 11.406 -6.309 -7.159 1.00 89.00 160 ILE A O 1
ATOM 1283 N N . ASN A 1 161 ? 9.836 -6.001 -8.728 1.00 84.81 161 ASN A N 1
ATOM 1284 C CA . ASN A 1 161 ? 9.481 -7.416 -8.852 1.00 84.81 161 ASN A CA 1
ATOM 1285 C C . ASN A 1 161 ? 10.446 -8.203 -9.756 1.00 84.81 161 ASN A C 1
ATOM 1287 O O . ASN A 1 161 ? 10.302 -9.418 -9.872 1.00 84.81 161 ASN A O 1
ATOM 1291 N N . GLY A 1 162 ? 11.362 -7.528 -10.458 1.00 81.06 162 GLY A N 1
ATOM 1292 C CA . GLY A 1 162 ? 12.253 -8.150 -11.442 1.00 81.06 162 GLY A CA 1
ATOM 1293 C C . GLY A 1 162 ? 11.546 -8.655 -12.706 1.00 81.06 162 GLY A C 1
ATOM 1294 O O . GLY A 1 162 ? 12.151 -9.353 -13.512 1.00 81.06 162 GLY A O 1
ATOM 1295 N N . SER A 1 163 ? 10.267 -8.317 -12.909 1.00 82.12 163 SER A N 1
ATOM 1296 C CA . SER A 1 163 ? 9.489 -8.770 -14.074 1.00 82.12 163 SER A CA 1
ATOM 1297 C C . SER A 1 163 ? 9.922 -8.098 -15.383 1.00 82.12 163 SER A C 1
ATOM 1299 O O . SER A 1 163 ? 9.597 -8.597 -16.457 1.00 82.12 163 SER A O 1
ATOM 1301 N N . LEU A 1 164 ? 10.632 -6.967 -15.300 1.00 80.38 164 LEU A N 1
ATOM 1302 C CA . LEU A 1 164 ? 11.253 -6.284 -16.436 1.00 80.38 164 LEU A CA 1
ATOM 1303 C C . LEU A 1 164 ? 12.781 -6.351 -16.301 1.00 80.38 164 LEU A C 1
ATOM 1305 O O . LEU A 1 164 ? 13.364 -5.445 -15.694 1.00 80.38 164 LEU A O 1
ATOM 1309 N N . PRO A 1 165 ? 13.438 -7.394 -16.843 1.00 81.38 165 PRO A N 1
ATOM 1310 C CA . PRO A 1 165 ? 14.892 -7.473 -16.837 1.00 81.38 165 PRO A CA 1
ATOM 1311 C C . PRO A 1 165 ? 15.499 -6.357 -17.690 1.00 81.38 165 PRO A C 1
ATOM 1313 O O . PRO A 1 165 ? 14.853 -5.820 -18.595 1.00 81.38 165 PRO A O 1
ATOM 1316 N N . ARG A 1 166 ? 16.754 -6.014 -17.393 1.00 83.50 166 ARG A N 1
ATOM 1317 C CA . ARG A 1 166 ? 17.513 -5.026 -18.160 1.00 83.50 166 ARG A CA 1
ATOM 1318 C C . ARG A 1 166 ? 17.654 -5.495 -19.621 1.00 83.50 166 ARG A C 1
ATOM 1320 O O . ARG A 1 166 ? 18.146 -6.605 -19.837 1.00 83.50 166 ARG A O 1
ATOM 1327 N N . PRO A 1 167 ? 17.231 -4.690 -20.615 1.00 84.88 167 PRO A N 1
ATOM 1328 C CA . PRO A 1 167 ? 17.472 -4.983 -22.026 1.00 84.88 167 PRO A CA 1
ATOM 1329 C C . PRO A 1 167 ? 18.977 -5.010 -22.351 1.00 84.88 167 PRO A C 1
ATOM 1331 O O . PRO A 1 167 ? 19.753 -4.342 -21.664 1.00 84.88 167 PRO A O 1
ATOM 1334 N N . PRO A 1 168 ? 19.413 -5.742 -23.391 1.00 82.00 168 PRO A N 1
ATOM 1335 C CA . PRO A 1 168 ? 20.801 -5.714 -23.846 1.00 82.00 168 PRO A CA 1
ATOM 1336 C C . PRO A 1 168 ? 21.230 -4.301 -24.273 1.00 82.00 168 PRO A C 1
ATOM 1338 O O . PRO A 1 168 ? 20.425 -3.521 -24.778 1.00 82.00 168 PRO A O 1
ATOM 1341 N N . ASP A 1 169 ? 22.520 -3.983 -24.125 1.00 78.31 169 ASP A N 1
ATOM 1342 C CA . ASP A 1 169 ? 23.062 -2.626 -24.344 1.00 78.31 169 ASP A CA 1
ATOM 1343 C C . ASP A 1 169 ? 22.864 -2.092 -25.779 1.00 78.31 169 ASP A C 1
ATOM 1345 O O . ASP A 1 169 ? 22.924 -0.887 -26.014 1.00 78.31 169 ASP A O 1
ATOM 1349 N N . GLY A 1 170 ? 22.605 -2.978 -26.747 1.00 74.69 170 GLY A N 1
ATOM 1350 C CA . GLY A 1 170 ? 22.295 -2.610 -28.132 1.00 74.69 170 GLY A CA 1
ATOM 1351 C C . GLY A 1 170 ? 20.864 -2.107 -28.355 1.00 74.69 170 GLY A C 1
ATOM 1352 O O . GLY A 1 170 ? 20.582 -1.527 -29.405 1.00 74.69 170 GLY A O 1
ATOM 1353 N N . ASP A 1 171 ? 19.961 -2.305 -27.393 1.00 76.81 171 ASP A N 1
ATOM 1354 C CA . ASP A 1 171 ? 18.562 -1.914 -27.525 1.00 76.81 171 ASP A CA 1
ATOM 1355 C C . ASP A 1 171 ? 18.347 -0.450 -27.150 1.00 76.81 171 ASP A C 1
ATOM 1357 O O . ASP A 1 171 ? 18.868 0.059 -26.157 1.00 76.81 171 ASP A O 1
ATOM 1361 N N . ARG A 1 172 ? 17.478 0.226 -27.907 1.00 75.00 172 ARG A N 1
ATOM 1362 C CA . ARG A 1 172 ? 17.108 1.631 -27.663 1.00 75.00 172 ARG A CA 1
ATOM 1363 C C . ARG A 1 172 ? 16.469 1.857 -26.287 1.00 75.00 172 ARG A C 1
ATOM 1365 O O . ARG A 1 172 ? 16.498 2.973 -25.772 1.00 75.00 172 ARG A O 1
ATOM 1372 N N . ASP A 1 173 ? 15.881 0.811 -25.716 1.00 79.12 173 ASP A N 1
ATOM 1373 C CA . ASP A 1 173 ? 15.157 0.868 -24.448 1.00 79.12 173 ASP A CA 1
ATOM 1374 C C . ASP A 1 173 ? 16.065 0.612 -23.229 1.00 79.12 173 ASP A C 1
ATOM 1376 O O . ASP A 1 173 ? 15.627 0.847 -22.105 1.00 79.12 173 ASP A O 1
ATOM 1380 N N . SER A 1 174 ? 17.338 0.230 -23.424 1.00 82.44 174 SER A N 1
ATOM 1381 C CA . SER A 1 174 ? 18.328 0.045 -22.343 1.00 82.44 174 SER A CA 1
ATOM 1382 C C . SER A 1 174 ? 18.533 1.329 -21.529 1.00 82.44 174 SER A C 1
ATOM 1384 O O . SER A 1 174 ? 18.328 1.348 -20.320 1.00 82.44 174 SER A O 1
ATOM 1386 N N . ILE A 1 175 ? 18.793 2.448 -22.210 1.00 84.00 175 ILE A N 1
ATOM 1387 C CA . ILE A 1 175 ? 18.975 3.771 -21.592 1.00 84.00 175 ILE A CA 1
ATOM 1388 C C . ILE A 1 175 ? 17.698 4.218 -20.863 1.00 84.00 175 ILE A C 1
ATOM 1390 O O . ILE A 1 175 ? 17.754 4.859 -19.811 1.00 84.00 175 ILE A O 1
ATOM 1394 N N . ALA A 1 176 ? 16.524 3.908 -21.421 1.00 84.94 176 ALA A N 1
ATOM 1395 C CA . ALA A 1 176 ? 15.246 4.252 -20.804 1.00 84.94 176 ALA A CA 1
ATOM 1396 C C . ALA A 1 176 ? 14.977 3.409 -19.545 1.00 84.94 176 ALA A C 1
ATOM 1398 O O . ALA A 1 176 ? 14.477 3.942 -18.550 1.00 84.94 176 ALA A O 1
ATOM 1399 N N . TRP A 1 177 ? 15.352 2.127 -19.572 1.00 88.94 177 TRP A N 1
ATOM 1400 C CA . TRP A 1 177 ? 15.325 1.236 -18.416 1.00 88.94 177 TRP A CA 1
ATOM 1401 C C . TRP A 1 177 ? 16.278 1.731 -17.325 1.00 88.94 177 TRP A C 1
ATOM 1403 O O . TRP A 1 177 ? 15.824 1.918 -16.198 1.00 88.94 177 TRP A O 1
ATOM 1413 N N . ASP A 1 178 ? 17.536 2.042 -17.662 1.00 87.12 178 ASP A N 1
ATOM 1414 C CA . ASP A 1 178 ? 18.557 2.497 -16.705 1.00 87.12 178 ASP A CA 1
ATOM 1415 C C . ASP A 1 178 ? 18.087 3.770 -15.982 1.00 87.12 178 ASP A C 1
ATOM 1417 O O . ASP A 1 178 ? 18.086 3.833 -14.754 1.00 87.12 178 ASP A O 1
ATOM 1421 N N . ARG A 1 179 ? 17.541 4.747 -16.720 1.00 88.19 179 ARG A N 1
ATOM 1422 C CA . ARG A 1 179 ? 16.960 5.969 -16.132 1.00 88.19 179 ARG A CA 1
ATOM 1423 C C . ARG A 1 179 ? 15.810 5.685 -15.165 1.00 88.19 179 ARG A C 1
ATOM 1425 O O . ARG A 1 179 ? 15.716 6.332 -14.122 1.00 88.19 179 ARG A O 1
ATOM 1432 N N . CYS A 1 180 ? 14.913 4.764 -15.516 1.00 88.94 180 CYS A N 1
ATOM 1433 C CA . CYS A 1 180 ? 13.794 4.397 -14.649 1.00 88.94 180 CYS A CA 1
ATOM 1434 C C . CYS A 1 180 ? 14.272 3.643 -13.407 1.00 88.94 180 CYS A C 1
ATOM 1436 O O . CYS A 1 180 ? 13.800 3.934 -12.311 1.00 88.94 180 CYS A O 1
ATOM 1438 N N . ASN A 1 181 ? 15.219 2.718 -13.568 1.00 91.19 181 ASN A N 1
ATOM 1439 C CA . ASN A 1 181 ? 15.820 1.979 -12.468 1.00 91.19 181 ASN A CA 1
ATOM 1440 C C . ASN A 1 181 ? 16.498 2.943 -11.485 1.00 91.19 181 ASN A C 1
ATOM 1442 O O . ASN A 1 181 ? 16.135 2.945 -10.314 1.00 91.19 181 ASN A O 1
ATOM 1446 N N . THR A 1 182 ? 17.360 3.854 -11.953 1.00 90.50 182 THR A N 1
ATOM 1447 C CA . THR A 1 182 ? 18.004 4.869 -11.097 1.00 90.50 182 THR A CA 1
ATOM 1448 C C . THR A 1 182 ? 16.989 5.767 -10.381 1.00 90.50 182 THR A C 1
ATOM 1450 O O . THR A 1 182 ? 17.190 6.128 -9.222 1.00 90.50 182 THR A O 1
ATOM 1453 N N . MET A 1 183 ? 15.866 6.106 -11.023 1.00 90.88 183 MET A N 1
ATOM 1454 C CA . MET A 1 183 ? 14.804 6.867 -10.359 1.00 90.88 183 MET A CA 1
ATOM 1455 C C . MET A 1 183 ? 14.170 6.076 -9.207 1.00 90.88 183 MET A C 1
ATOM 1457 O O . MET A 1 183 ? 14.028 6.601 -8.104 1.00 90.88 183 MET A O 1
ATOM 1461 N N . VAL A 1 184 ? 13.808 4.812 -9.447 1.00 91.62 184 VAL A N 1
ATOM 1462 C CA . VAL A 1 184 ? 13.216 3.948 -8.415 1.00 91.62 184 VAL A CA 1
ATOM 1463 C C . VAL A 1 184 ? 14.211 3.703 -7.277 1.00 91.62 184 VAL A C 1
ATOM 1465 O O . VAL A 1 184 ? 13.812 3.741 -6.117 1.00 91.62 184 VAL A O 1
ATOM 1468 N N . MET A 1 185 ? 15.500 3.543 -7.585 1.00 92.38 185 MET A N 1
ATOM 1469 C CA . MET A 1 185 ? 16.581 3.462 -6.595 1.00 92.38 185 MET A CA 1
ATOM 1470 C C . MET A 1 185 ? 16.608 4.694 -5.689 1.00 92.38 185 MET A C 1
ATOM 1472 O O . MET A 1 185 ? 16.584 4.566 -4.466 1.00 92.38 185 MET A O 1
ATOM 1476 N N . SER A 1 186 ? 16.585 5.895 -6.278 1.00 91.44 186 SER A N 1
ATOM 1477 C CA . SER A 1 186 ? 16.582 7.143 -5.511 1.00 91.44 186 SER 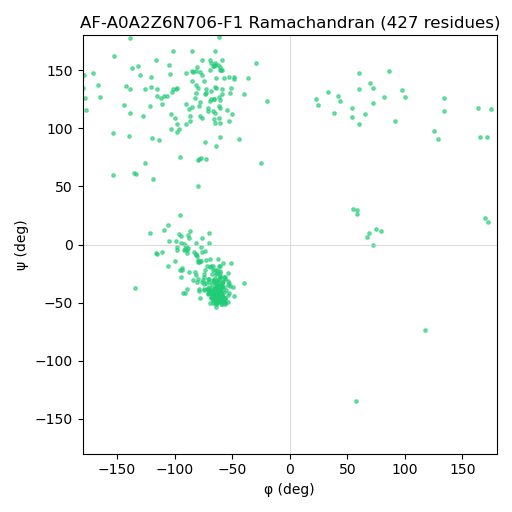A CA 1
ATOM 1478 C C . SER A 1 186 ? 15.342 7.264 -4.626 1.00 91.44 186 SER A C 1
ATOM 1480 O O . SER A 1 186 ? 15.445 7.651 -3.465 1.00 91.44 186 SER A O 1
ATOM 1482 N N . TRP A 1 187 ? 14.176 6.883 -5.138 1.00 92.69 187 TRP A N 1
ATOM 1483 C CA . TRP A 1 187 ? 12.942 6.870 -4.365 1.00 92.69 187 TRP A CA 1
ATOM 1484 C C . TRP A 1 187 ? 12.963 5.882 -3.196 1.00 92.69 187 TRP A C 1
ATOM 1486 O O . TRP A 1 187 ? 12.467 6.207 -2.116 1.00 92.69 187 TRP A O 1
ATOM 1496 N N . LEU A 1 188 ? 13.529 4.686 -3.387 1.00 91.88 188 LEU A N 1
ATOM 1497 C CA . LEU A 1 188 ? 13.698 3.701 -2.318 1.00 91.88 188 LEU A CA 1
ATOM 1498 C C . LEU A 1 188 ? 14.667 4.223 -1.251 1.00 91.88 188 LEU A C 1
ATOM 1500 O O . LEU A 1 188 ? 14.318 4.213 -0.074 1.00 91.88 188 LEU A O 1
ATOM 1504 N N . SER A 1 189 ? 15.815 4.766 -1.662 1.00 90.88 189 SER A N 1
ATOM 1505 C CA . SER A 1 189 ? 16.819 5.371 -0.775 1.00 90.88 189 SER A CA 1
ATOM 1506 C C . SER A 1 189 ? 16.266 6.544 0.048 1.00 90.88 189 SER A C 1
ATOM 1508 O O . SER A 1 189 ? 16.586 6.663 1.230 1.00 90.88 189 SER A O 1
ATOM 1510 N N . ASN A 1 190 ? 15.368 7.349 -0.529 1.00 91.19 190 ASN A N 1
ATOM 1511 C CA . ASN A 1 190 ? 14.690 8.452 0.163 1.00 91.19 190 ASN A CA 1
ATOM 1512 C C . ASN A 1 190 ? 13.510 8.004 1.042 1.00 91.19 190 ASN A C 1
ATOM 1514 O O . ASN A 1 190 ? 12.998 8.797 1.828 1.00 91.19 190 ASN A O 1
ATOM 1518 N N . SER A 1 191 ? 13.048 6.758 0.902 1.00 91.06 191 SER A N 1
ATOM 1519 C CA . SER A 1 191 ? 11.917 6.211 1.668 1.00 91.06 191 SER A CA 1
ATOM 1520 C C . SER A 1 191 ? 12.356 5.369 2.869 1.00 91.06 191 SER A C 1
ATOM 1522 O O . SER A 1 191 ? 11.505 4.804 3.558 1.00 91.06 191 SER A O 1
ATOM 1524 N N . VAL A 1 192 ? 13.656 5.264 3.134 1.00 93.44 192 VAL A N 1
ATOM 1525 C CA . VAL A 1 192 ? 14.220 4.538 4.279 1.00 93.44 192 VAL A CA 1
ATOM 1526 C C . VAL A 1 192 ? 14.958 5.494 5.214 1.00 93.44 192 VAL A C 1
ATOM 1528 O O . VAL A 1 192 ? 15.332 6.596 4.815 1.00 93.44 192 VAL A O 1
ATOM 1531 N N . GLU A 1 193 ? 15.152 5.099 6.471 1.00 93.44 193 GLU A N 1
ATOM 1532 C CA . GLU A 1 193 ? 15.996 5.861 7.394 1.00 93.44 193 GLU A CA 1
ATOM 1533 C C . GLU A 1 193 ? 17.447 5.969 6.887 1.00 93.44 193 GLU A C 1
ATOM 1535 O O . GLU A 1 193 ? 17.930 5.068 6.195 1.00 93.44 193 GLU A O 1
ATOM 1540 N N . PRO A 1 194 ? 18.169 7.054 7.227 1.00 89.69 194 PRO A N 1
ATOM 1541 C CA . PRO A 1 194 ? 19.495 7.339 6.673 1.00 89.69 194 PRO A CA 1
A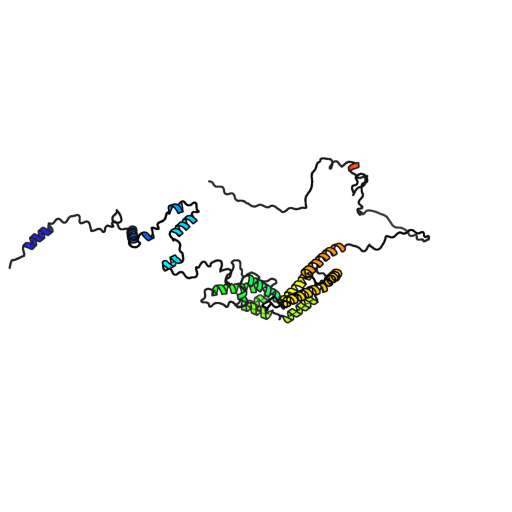TOM 1542 C C . PRO A 1 194 ? 20.520 6.228 6.941 1.00 89.69 194 PRO A C 1
ATOM 1544 O O . PRO A 1 194 ? 21.353 5.957 6.080 1.00 89.69 194 PRO A O 1
ATOM 1547 N N . GLU A 1 195 ? 20.434 5.541 8.082 1.00 89.75 195 GLU A N 1
ATOM 1548 C CA . GLU A 1 195 ? 21.306 4.404 8.413 1.00 89.75 195 GLU A CA 1
ATOM 1549 C C . GLU A 1 195 ? 21.080 3.205 7.482 1.00 89.75 195 GLU A C 1
ATOM 1551 O O . GLU A 1 195 ? 22.025 2.539 7.061 1.00 89.75 195 GLU A O 1
ATOM 1556 N N . ILE A 1 196 ? 19.822 2.949 7.112 1.00 89.88 196 ILE A N 1
ATOM 1557 C CA . ILE A 1 196 ? 19.456 1.890 6.165 1.00 89.88 196 ILE A CA 1
ATOM 1558 C C . ILE A 1 196 ? 19.833 2.316 4.744 1.00 89.88 196 ILE A C 1
ATOM 1560 O O . ILE A 1 196 ? 20.339 1.509 3.970 1.00 89.88 196 ILE A O 1
ATOM 1564 N N . SER A 1 197 ? 19.648 3.598 4.419 1.00 89.81 197 SER A N 1
ATOM 1565 C CA . SER A 1 197 ? 20.006 4.180 3.122 1.00 89.81 197 SER A CA 1
ATOM 1566 C C . SER A 1 197 ? 21.491 3.981 2.790 1.00 89.81 197 SER A C 1
ATOM 1568 O O . SER A 1 197 ? 21.841 3.686 1.650 1.00 89.81 197 SER A O 1
ATOM 1570 N N . GLN A 1 198 ? 22.368 4.054 3.798 1.00 88.75 198 GLN A N 1
ATOM 1571 C CA . GLN A 1 198 ? 23.799 3.788 3.637 1.00 88.75 198 GLN A CA 1
ATOM 1572 C C . GLN A 1 198 ? 24.119 2.327 3.287 1.00 88.75 198 GLN A C 1
ATOM 1574 O O . GLN A 1 198 ? 25.104 2.099 2.584 1.00 88.75 198 GLN A O 1
ATOM 1579 N N . SER A 1 199 ? 23.322 1.342 3.732 1.00 88.50 199 SER A N 1
ATOM 1580 C CA . SER A 1 199 ? 23.591 -0.070 3.396 1.00 88.50 199 SER A CA 1
ATOM 1581 C C . SER A 1 199 ? 23.235 -0.399 1.951 1.00 88.50 199 SER A C 1
ATOM 1583 O O . SER A 1 199 ? 23.947 -1.167 1.314 1.00 88.50 199 SER A O 1
ATOM 1585 N N . ILE A 1 200 ? 22.192 0.240 1.416 1.00 90.12 200 ILE A N 1
ATOM 1586 C CA . ILE A 1 200 ? 21.680 -0.009 0.060 1.00 90.12 200 ILE A CA 1
ATOM 1587 C C . ILE A 1 200 ? 22.320 0.886 -1.018 1.00 90.12 200 ILE A C 1
ATOM 1589 O O . ILE A 1 200 ? 22.027 0.725 -2.200 1.00 90.12 200 ILE A O 1
ATOM 1593 N N . LEU A 1 201 ? 23.191 1.830 -0.634 1.00 87.12 201 LEU A N 1
ATOM 1594 C CA . LEU A 1 201 ? 23.799 2.825 -1.532 1.00 87.12 201 LEU A CA 1
ATOM 1595 C C . LEU A 1 201 ? 24.608 2.201 -2.681 1.00 87.12 201 LEU A C 1
ATOM 1597 O O . LEU A 1 201 ? 24.668 2.768 -3.768 1.00 87.12 201 LEU A O 1
ATOM 1601 N N . TRP A 1 202 ? 25.245 1.059 -2.424 1.00 86.44 202 TRP A N 1
ATOM 1602 C CA . TRP A 1 202 ? 26.175 0.402 -3.350 1.00 86.44 202 TRP A CA 1
ATOM 1603 C C . TRP A 1 202 ? 25.523 -0.671 -4.224 1.00 86.44 202 TRP A C 1
ATOM 1605 O O . TRP A 1 202 ? 26.228 -1.413 -4.900 1.00 86.44 202 TRP A O 1
ATOM 1615 N N . MET A 1 203 ? 24.197 -0.793 -4.183 1.00 88.31 203 MET A N 1
ATOM 1616 C CA . MET A 1 203 ? 23.469 -1.729 -5.034 1.00 88.31 203 MET A CA 1
ATOM 1617 C C . MET A 1 203 ? 23.203 -1.116 -6.408 1.00 88.31 203 MET A C 1
ATOM 1619 O O . MET A 1 203 ? 22.976 0.089 -6.521 1.00 88.31 203 MET A O 1
ATOM 1623 N N . ASP A 1 204 ? 23.164 -1.952 -7.445 1.00 86.44 204 ASP A N 1
ATOM 1624 C CA . ASP A 1 204 ? 23.038 -1.485 -8.830 1.00 86.44 204 ASP A CA 1
ATOM 1625 C C . ASP A 1 204 ? 21.581 -1.493 -9.327 1.00 86.44 204 ASP A C 1
ATOM 1627 O O . ASP A 1 204 ? 21.216 -0.760 -10.256 1.00 86.44 204 ASP A O 1
ATOM 1631 N N . THR A 1 205 ? 20.700 -2.291 -8.706 1.00 90.25 205 THR A N 1
ATOM 1632 C CA . THR A 1 205 ? 19.312 -2.447 -9.171 1.00 90.25 205 THR A CA 1
ATOM 1633 C C . THR A 1 205 ? 18.250 -2.275 -8.088 1.00 90.25 205 THR A C 1
ATOM 1635 O O . THR A 1 205 ? 18.401 -2.684 -6.937 1.00 90.25 205 THR A O 1
ATOM 1638 N N . ALA A 1 206 ? 17.097 -1.720 -8.484 1.00 91.38 206 ALA A N 1
ATOM 1639 C CA . ALA A 1 206 ? 15.966 -1.516 -7.575 1.00 91.38 206 ALA A CA 1
ATOM 1640 C C . ALA A 1 206 ? 15.379 -2.842 -7.074 1.00 91.38 206 ALA A C 1
ATOM 1642 O O . ALA A 1 206 ? 14.838 -2.907 -5.970 1.00 91.38 206 ALA A O 1
ATOM 1643 N N . THR A 1 207 ? 15.497 -3.903 -7.879 1.00 93.00 207 THR A N 1
ATOM 1644 C CA . THR A 1 207 ? 15.111 -5.262 -7.487 1.00 93.00 207 THR A CA 1
ATOM 1645 C C . THR A 1 207 ? 15.995 -5.781 -6.352 1.00 93.00 207 THR A C 1
ATOM 1647 O O . THR A 1 207 ? 15.473 -6.363 -5.403 1.00 93.00 207 THR A O 1
ATOM 1650 N N . GLU A 1 208 ? 17.309 -5.555 -6.417 1.00 91.56 208 GLU A N 1
ATOM 1651 C CA . GLU A 1 208 ? 18.242 -5.962 -5.362 1.00 91.56 208 GLU A CA 1
ATOM 1652 C C . GLU A 1 208 ? 17.978 -5.209 -4.058 1.00 91.56 208 GLU A C 1
ATOM 1654 O O . GLU A 1 208 ? 17.795 -5.869 -3.035 1.00 91.56 208 GLU A O 1
ATOM 1659 N N . ILE A 1 209 ? 17.826 -3.875 -4.102 1.00 92.56 209 ILE A N 1
ATOM 1660 C CA . ILE A 1 209 ? 17.442 -3.079 -2.919 1.00 92.56 209 ILE A CA 1
ATOM 1661 C C . ILE A 1 209 ? 16.159 -3.629 -2.302 1.00 92.56 209 ILE A C 1
ATOM 1663 O O . ILE A 1 209 ? 16.077 -3.866 -1.097 1.00 92.56 209 ILE A O 1
ATOM 1667 N N . TRP A 1 210 ? 15.132 -3.845 -3.126 1.00 93.56 210 TRP A N 1
ATOM 1668 C CA . TRP A 1 210 ? 13.849 -4.339 -2.641 1.00 93.56 210 TRP A CA 1
ATOM 1669 C C . TRP A 1 210 ? 13.969 -5.712 -1.970 1.00 93.56 210 TRP A C 1
ATOM 1671 O O . TRP A 1 210 ? 13.341 -5.954 -0.934 1.00 93.56 210 TRP A O 1
ATOM 1681 N N . LYS A 1 211 ? 14.786 -6.602 -2.541 1.00 91.06 211 LYS A N 1
ATOM 1682 C CA . LYS A 1 211 ? 15.036 -7.939 -2.005 1.00 91.06 211 LYS A CA 1
ATOM 1683 C C . LYS A 1 211 ? 15.827 -7.890 -0.697 1.00 91.06 211 LYS A C 1
ATOM 1685 O O . LYS A 1 211 ? 15.402 -8.548 0.247 1.00 91.06 211 LYS A O 1
ATOM 1690 N N . GLU A 1 212 ? 16.891 -7.091 -0.602 1.00 91.31 212 GLU A N 1
ATOM 1691 C CA . GLU A 1 212 ? 17.669 -6.932 0.638 1.00 91.31 212 GLU A CA 1
ATOM 1692 C C . GLU A 1 212 ? 16.790 -6.390 1.77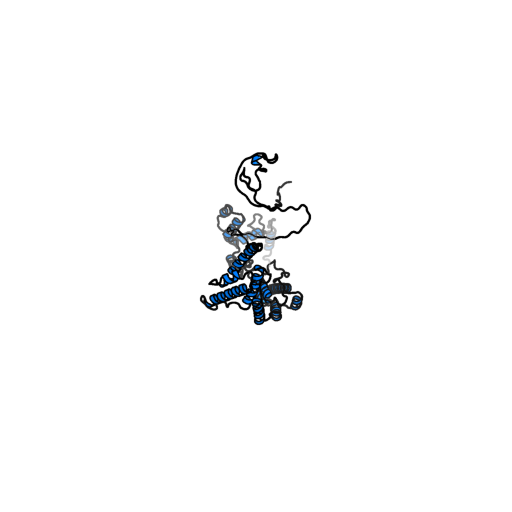0 1.00 91.31 212 GLU A C 1
ATOM 1694 O O . GLU A 1 212 ? 16.742 -6.966 2.857 1.00 91.31 212 GLU A O 1
ATOM 1699 N N . LEU A 1 213 ? 16.027 -5.321 1.508 1.00 91.00 213 LEU A N 1
ATOM 1700 C CA . LEU A 1 213 ? 15.125 -4.738 2.505 1.00 91.00 213 LEU A CA 1
ATOM 1701 C C . LEU A 1 213 ? 14.062 -5.742 2.958 1.00 91.00 213 LEU A C 1
ATOM 1703 O O . LEU A 1 213 ? 13.712 -5.782 4.138 1.00 91.00 213 LEU A O 1
ATOM 1707 N N . LYS A 1 214 ? 13.562 -6.571 2.033 1.00 89.31 214 LYS A N 1
ATOM 1708 C CA . LYS A 1 214 ? 12.654 -7.665 2.367 1.00 89.31 214 LYS A CA 1
ATOM 1709 C C . LYS A 1 214 ? 13.340 -8.702 3.243 1.00 89.31 214 LYS A C 1
ATOM 1711 O O . LYS A 1 214 ? 12.835 -8.985 4.314 1.00 89.31 214 LYS A O 1
ATOM 1716 N N . GLU A 1 215 ? 14.478 -9.246 2.845 1.00 88.12 215 GLU A N 1
ATOM 1717 C CA . GLU A 1 215 ? 15.168 -10.289 3.615 1.00 88.12 215 GLU A CA 1
ATOM 1718 C C . GLU A 1 215 ? 15.588 -9.813 5.013 1.00 88.12 215 GLU A C 1
ATOM 1720 O O . GLU A 1 215 ? 15.518 -10.581 5.970 1.00 88.12 215 GLU A O 1
ATOM 1725 N N . ARG A 1 216 ? 15.961 -8.538 5.150 1.00 87.25 216 ARG A N 1
ATOM 1726 C CA . ARG A 1 216 ? 16.431 -7.957 6.412 1.00 87.25 216 ARG A CA 1
ATOM 1727 C C . ARG A 1 216 ? 15.313 -7.612 7.397 1.00 87.25 216 ARG A C 1
ATOM 1729 O O . ARG A 1 216 ? 15.498 -7.791 8.599 1.00 87.25 216 ARG A O 1
ATOM 1736 N N . PHE A 1 217 ? 14.185 -7.081 6.918 1.00 85.12 217 PHE A N 1
ATOM 1737 C CA . PHE A 1 217 ? 13.138 -6.511 7.783 1.00 85.12 217 PHE A CA 1
ATOM 1738 C C . PHE A 1 217 ? 11.798 -7.240 7.729 1.00 85.12 217 PHE A C 1
ATOM 1740 O O . PHE A 1 217 ? 10.906 -6.940 8.525 1.00 85.12 217 PHE A O 1
ATOM 1747 N N . TYR A 1 218 ? 11.636 -8.208 6.829 1.00 83.00 218 TYR A N 1
ATOM 1748 C CA . TYR A 1 218 ? 10.469 -9.076 6.827 1.00 83.00 218 TYR A CA 1
ATOM 1749 C C . TYR A 1 218 ? 10.572 -10.077 7.980 1.00 83.00 218 TYR A C 1
ATOM 1751 O O . TYR A 1 218 ? 11.094 -11.183 7.852 1.00 83.00 218 TYR A O 1
ATOM 1759 N N . GLN A 1 219 ? 10.074 -9.664 9.139 1.00 67.81 219 GLN A N 1
ATOM 1760 C CA . GLN A 1 219 ? 9.855 -10.550 10.271 1.00 67.81 219 GLN A CA 1
ATOM 1761 C C . GLN A 1 219 ? 8.678 -11.456 9.899 1.00 67.81 219 GLN A C 1
ATOM 1763 O O . GLN A 1 219 ? 7.596 -10.966 9.585 1.00 67.81 219 GLN A O 1
ATOM 1768 N N . GLY A 1 220 ? 8.925 -12.767 9.821 1.00 65.69 220 GLY A N 1
ATOM 1769 C CA . GLY A 1 220 ? 8.006 -13.721 9.198 1.00 65.69 220 GLY A CA 1
ATOM 1770 C C . GLY A 1 220 ? 6.554 -13.585 9.666 1.00 65.69 220 GLY A C 1
ATOM 1771 O O . GLY A 1 220 ? 6.289 -13.342 10.846 1.00 65.69 220 GLY A O 1
ATOM 1772 N N . ASP A 1 221 ? 5.622 -13.803 8.733 1.00 71.50 221 ASP A N 1
ATOM 1773 C CA . ASP A 1 221 ? 4.192 -13.521 8.914 1.00 71.50 221 ASP A CA 1
ATOM 1774 C C . ASP A 1 221 ? 3.620 -14.091 10.221 1.00 71.50 221 ASP A C 1
ATOM 1776 O O . ASP A 1 221 ? 2.800 -13.448 10.861 1.00 71.50 221 ASP A O 1
ATOM 1780 N N . VAL A 1 222 ? 4.059 -15.275 10.666 1.00 81.81 222 VAL A N 1
ATOM 1781 C CA . VAL A 1 222 ? 3.475 -15.959 11.834 1.00 81.81 222 VAL A CA 1
ATOM 1782 C C . VAL A 1 222 ? 3.729 -15.225 13.154 1.00 81.81 222 VAL A C 1
ATOM 1784 O O . VAL A 1 222 ? 2.795 -15.091 13.945 1.00 81.81 222 VAL A O 1
ATOM 1787 N N . PHE A 1 223 ? 4.950 -14.734 13.394 1.00 81.75 223 PHE A N 1
ATOM 1788 C CA . PHE A 1 223 ? 5.264 -14.011 14.632 1.00 81.75 223 PHE A CA 1
ATOM 1789 C C . PHE A 1 223 ? 4.532 -12.672 14.665 1.00 81.75 223 PHE A C 1
ATOM 1791 O O . PHE A 1 223 ? 3.819 -12.394 15.625 1.00 81.75 223 PHE A O 1
ATOM 1798 N N . ARG A 1 224 ? 4.570 -11.915 13.559 1.00 84.56 224 ARG A N 1
ATOM 1799 C CA . ARG A 1 224 ? 3.848 -10.641 13.472 1.00 84.56 224 ARG A CA 1
ATOM 1800 C C . ARG A 1 224 ? 2.332 -10.824 13.590 1.00 84.56 224 ARG A C 1
ATOM 1802 O O . ARG A 1 224 ? 1.676 -10.008 14.229 1.00 84.56 224 ARG A O 1
ATOM 1809 N N . ILE A 1 225 ? 1.765 -11.897 13.030 1.00 87.50 225 ILE A N 1
ATOM 1810 C CA . ILE A 1 225 ? 0.352 -12.250 13.237 1.00 87.50 225 ILE A CA 1
ATOM 1811 C C . ILE A 1 225 ? 0.063 -12.470 14.726 1.00 87.50 225 ILE A C 1
ATOM 1813 O O . ILE A 1 225 ? -0.955 -11.977 15.206 1.00 87.50 225 ILE A O 1
ATOM 1817 N N . SER A 1 226 ? 0.921 -13.206 15.440 1.00 88.44 226 SER A N 1
ATOM 1818 C CA . SER A 1 226 ? 0.749 -13.462 16.875 1.00 88.44 226 SER A CA 1
ATOM 1819 C C . SER A 1 226 ? 0.783 -12.164 17.680 1.00 88.44 226 SER A C 1
ATOM 1821 O O . SER A 1 226 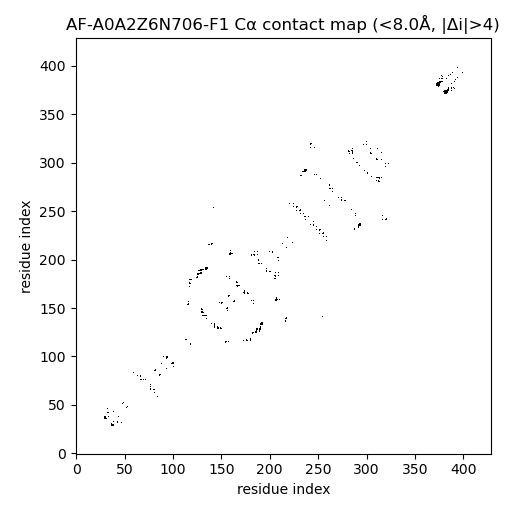? -0.123 -11.926 18.476 1.00 88.44 226 SER A O 1
ATOM 1823 N N . ASP A 1 227 ? 1.760 -11.296 17.411 1.00 88.75 227 ASP A N 1
ATOM 1824 C CA . ASP A 1 227 ? 1.889 -9.998 18.079 1.00 88.75 227 ASP A CA 1
ATOM 1825 C C . ASP A 1 227 ? 0.654 -9.126 17.822 1.00 88.75 227 ASP A C 1
ATOM 1827 O O . ASP A 1 227 ? 0.056 -8.601 18.756 1.00 88.75 227 ASP A O 1
ATOM 1831 N N . ILE A 1 228 ? 0.190 -9.035 16.567 1.00 89.69 228 ILE A N 1
ATOM 1832 C CA . ILE A 1 228 ? -1.026 -8.281 16.222 1.00 89.69 228 ILE A CA 1
ATOM 1833 C C . ILE A 1 228 ? -2.252 -8.865 16.930 1.00 89.69 228 ILE A C 1
ATOM 1835 O O . ILE A 1 228 ? -3.114 -8.117 17.390 1.00 89.69 228 ILE A O 1
ATOM 1839 N N . GLN A 1 229 ? -2.365 -10.193 17.015 1.00 91.12 229 GLN A N 1
ATOM 1840 C CA . GLN A 1 229 ? -3.458 -10.834 17.741 1.00 91.12 229 GLN A CA 1
ATOM 1841 C C . GLN A 1 229 ? -3.418 -10.466 19.226 1.00 91.12 229 GLN A C 1
ATOM 1843 O O . GLN A 1 229 ? -4.445 -10.063 19.772 1.00 91.12 229 GLN A O 1
ATOM 1848 N N . GLU A 1 230 ? -2.254 -10.544 19.869 1.00 92.56 230 GLU A N 1
ATOM 1849 C CA . GLU A 1 230 ? -2.076 -10.133 21.261 1.00 92.56 230 GLU A CA 1
ATOM 1850 C C . GLU A 1 230 ? -2.398 -8.646 21.465 1.00 92.56 230 GLU A C 1
ATOM 1852 O O . GLU A 1 230 ? -3.164 -8.304 22.371 1.00 92.56 230 GLU A O 1
ATOM 1857 N N . GLU A 1 231 ? -1.912 -7.766 20.586 1.00 92.31 231 GLU A N 1
ATOM 1858 C CA . GLU A 1 231 ? -2.240 -6.338 20.582 1.00 92.31 231 GLU A CA 1
ATOM 1859 C C . GLU A 1 231 ? -3.763 -6.130 20.491 1.00 92.31 231 GLU A C 1
ATOM 1861 O O . GLU A 1 231 ? -4.332 -5.394 21.294 1.00 92.31 231 GLU A O 1
ATOM 1866 N N . ILE A 1 232 ? -4.468 -6.834 19.596 1.00 93.12 232 ILE A N 1
ATOM 1867 C CA . ILE A 1 232 ? -5.938 -6.759 19.474 1.00 93.12 232 ILE A CA 1
ATOM 1868 C C . ILE A 1 232 ? -6.637 -7.219 20.762 1.00 93.12 232 ILE A C 1
ATOM 1870 O O . ILE A 1 232 ? -7.631 -6.617 21.177 1.00 93.12 232 ILE A O 1
ATOM 1874 N N . TYR A 1 233 ? -6.161 -8.294 21.397 1.00 91.19 233 TYR A N 1
ATOM 1875 C CA . TYR A 1 233 ? -6.791 -8.840 22.602 1.00 91.19 233 TYR A CA 1
ATOM 1876 C C . TYR A 1 233 ? -6.529 -8.006 23.860 1.00 91.19 233 TYR A C 1
ATOM 1878 O O . TYR A 1 233 ? -7.366 -8.011 24.770 1.00 91.19 233 TYR A O 1
ATOM 1886 N N . THR A 1 234 ? -5.401 -7.302 23.917 1.00 93.00 234 THR A N 1
ATOM 1887 C CA . THR A 1 234 ? -4.986 -6.480 25.061 1.00 93.00 234 THR A CA 1
ATOM 1888 C C . THR A 1 234 ? -5.412 -5.016 24.934 1.00 93.00 234 THR A C 1
ATOM 1890 O O . THR A 1 234 ? -5.534 -4.336 25.957 1.00 93.00 234 THR A O 1
ATOM 1893 N N . LEU A 1 235 ? -5.708 -4.528 23.720 1.00 92.44 235 LEU A N 1
ATOM 1894 C CA . LEU A 1 235 ? -6.088 -3.137 23.470 1.00 92.44 235 LEU A CA 1
ATOM 1895 C C . LEU A 1 235 ? -7.431 -2.774 24.126 1.00 92.44 235 LEU A C 1
ATOM 1897 O O . LEU A 1 235 ? -8.519 -3.130 23.661 1.00 92.44 235 LEU A O 1
ATOM 1901 N N . LYS A 1 236 ? -7.345 -1.966 25.182 1.00 90.31 236 LYS A N 1
ATOM 1902 C CA . LYS A 1 236 ? -8.485 -1.341 25.864 1.00 90.31 236 LYS A CA 1
ATOM 1903 C C . LYS A 1 236 ? -8.585 0.140 25.503 1.00 90.31 236 LYS A C 1
ATOM 1905 O O . LYS A 1 236 ? -7.581 0.772 25.181 1.00 90.31 236 LYS A O 1
ATOM 1910 N N . GLN A 1 237 ? -9.791 0.700 25.584 1.00 88.25 237 GLN A N 1
ATOM 1911 C CA . GLN A 1 237 ? -10.043 2.116 25.305 1.00 88.25 237 GLN A CA 1
ATOM 1912 C C . GLN A 1 237 ? -9.187 3.036 26.196 1.00 88.25 237 GLN A C 1
ATOM 1914 O O . GLN A 1 237 ? -8.537 3.955 25.685 1.00 88.25 237 GLN A O 1
ATOM 1919 N N . GLY A 1 238 ? -9.144 2.757 27.505 1.00 88.12 238 GLY A N 1
ATOM 1920 C CA . GLY A 1 238 ? -8.491 3.624 28.491 1.00 88.12 238 GLY A CA 1
ATOM 1921 C C . GLY A 1 238 ? -9.088 5.034 28.461 1.00 88.12 238 GLY A C 1
ATOM 1922 O O . GLY A 1 238 ? -10.304 5.183 28.344 1.00 88.12 238 GLY A O 1
ATOM 1923 N N . ASP A 1 239 ? -8.221 6.046 28.474 1.00 83.19 239 ASP A N 1
ATOM 1924 C CA . ASP A 1 239 ? -8.602 7.466 28.405 1.00 83.19 239 ASP A CA 1
ATOM 1925 C C . ASP A 1 239 ? -8.745 7.994 26.963 1.00 83.19 239 ASP A C 1
ATOM 1927 O O . ASP A 1 239 ? -8.936 9.188 26.738 1.00 83.19 239 ASP A O 1
ATOM 1931 N N . ASN A 1 240 ? -8.630 7.126 25.949 1.00 86.06 240 ASN A N 1
ATOM 1932 C CA . ASN A 1 240 ? -8.782 7.543 24.556 1.00 86.06 240 ASN A CA 1
ATOM 1933 C C . ASN A 1 240 ? -10.264 7.758 24.198 1.00 86.06 240 ASN A C 1
ATOM 1935 O O . ASN A 1 240 ? -11.145 6.995 24.609 1.00 86.06 240 ASN A O 1
ATOM 1939 N N . SER A 1 241 ? -10.531 8.736 23.326 1.00 88.44 241 SER A N 1
ATOM 1940 C CA . SER A 1 241 ? -11.842 8.887 22.684 1.00 88.44 241 SER A CA 1
ATOM 1941 C C . SER A 1 241 ? -12.221 7.638 21.883 1.00 88.44 241 SER A C 1
ATOM 1943 O O . SER A 1 241 ? -11.354 6.877 21.429 1.00 88.44 241 SER A O 1
ATOM 1945 N N . ILE A 1 242 ? -13.519 7.455 21.628 1.00 88.94 242 ILE A N 1
ATOM 1946 C CA . ILE A 1 242 ? -14.008 6.324 20.822 1.00 88.94 242 ILE A CA 1
ATOM 1947 C C . ILE A 1 242 ? -13.405 6.365 19.412 1.00 88.94 242 ILE A C 1
ATOM 1949 O O . ILE A 1 242 ? -13.043 5.327 18.860 1.00 88.94 242 ILE A O 1
ATOM 1953 N N . SER A 1 243 ? -13.238 7.559 18.833 1.00 89.62 243 SER A N 1
ATOM 1954 C CA . SER A 1 243 ? -12.614 7.745 17.516 1.00 89.62 243 SER A CA 1
ATOM 1955 C C . SER A 1 243 ? -11.150 7.297 17.477 1.00 89.62 243 SER A C 1
ATOM 1957 O O . SER A 1 243 ? -10.753 6.580 16.554 1.00 89.62 243 SER A O 1
ATOM 1959 N N . SER A 1 244 ? -10.356 7.669 18.484 1.00 90.00 244 SER A N 1
ATOM 1960 C CA . SER A 1 244 ? -8.947 7.274 18.589 1.00 90.00 244 SER A CA 1
ATOM 1961 C C . SER A 1 244 ? -8.817 5.765 18.806 1.00 90.00 244 SER A C 1
ATOM 1963 O O . SER A 1 244 ? -8.052 5.099 18.105 1.00 90.00 244 SER A O 1
ATOM 1965 N N . TYR A 1 245 ? -9.632 5.199 19.702 1.00 92.31 245 TYR A N 1
ATOM 1966 C CA . TYR A 1 245 ? -9.669 3.760 19.958 1.00 92.31 245 TYR A CA 1
ATOM 1967 C C . TYR A 1 245 ? -10.073 2.956 18.713 1.00 92.31 245 TYR A C 1
ATOM 1969 O O . TYR A 1 245 ? -9.371 2.022 18.327 1.00 92.31 245 TYR A O 1
ATOM 1977 N N . TYR A 1 246 ? -11.144 3.366 18.026 1.00 91.56 246 TYR A N 1
ATOM 1978 C CA . TYR A 1 246 ? -11.590 2.737 16.782 1.00 91.56 246 TYR A CA 1
ATOM 1979 C C . TYR A 1 246 ? -10.517 2.790 15.692 1.00 91.56 246 TYR A C 1
ATOM 1981 O O . TYR A 1 246 ? -10.293 1.800 15.002 1.00 91.56 246 TYR A O 1
ATOM 1989 N N . THR A 1 247 ? -9.808 3.912 15.561 1.00 91.50 247 THR A N 1
ATOM 1990 C CA . THR A 1 247 ? -8.737 4.059 14.565 1.00 91.50 247 THR A CA 1
ATOM 1991 C C . THR A 1 247 ? -7.569 3.114 14.850 1.00 91.50 247 THR A C 1
ATOM 1993 O O . THR A 1 247 ? -7.090 2.445 13.933 1.00 91.50 247 THR A O 1
ATOM 1996 N N . LYS A 1 248 ? -7.142 3.003 16.118 1.00 91.69 248 LYS A N 1
ATOM 1997 C CA . LYS A 1 248 ? -6.092 2.058 16.538 1.00 91.69 248 LYS A CA 1
ATOM 1998 C C . LYS A 1 248 ? -6.506 0.610 16.272 1.00 91.69 248 LYS A C 1
ATOM 2000 O O . LYS A 1 248 ? -5.751 -0.135 15.657 1.00 91.69 248 LYS A O 1
ATOM 2005 N N . MET A 1 249 ? -7.726 0.238 16.658 1.00 92.12 249 MET A N 1
ATOM 2006 C CA . MET A 1 249 ? -8.247 -1.113 16.447 1.00 92.12 249 MET A CA 1
ATOM 2007 C C . MET A 1 249 ? -8.383 -1.448 14.951 1.00 92.12 249 MET A C 1
ATOM 2009 O O . MET A 1 249 ? -7.942 -2.504 14.500 1.00 92.12 249 MET A O 1
ATOM 2013 N N . LYS A 1 250 ? -8.904 -0.511 14.148 1.00 91.44 250 LYS A N 1
ATOM 2014 C CA . LYS A 1 250 ? -9.031 -0.660 12.693 1.00 91.44 250 LYS A CA 1
ATOM 2015 C C . LYS A 1 250 ? -7.679 -0.845 12.008 1.00 91.44 250 LYS A C 1
ATOM 2017 O O . LYS A 1 250 ? -7.586 -1.653 11.088 1.00 91.44 250 LYS A O 1
ATOM 2022 N N . LYS A 1 251 ? -6.640 -0.134 12.461 1.00 90.69 251 LYS A N 1
ATOM 2023 C CA . LYS A 1 251 ? -5.270 -0.313 11.964 1.00 90.69 251 LYS A CA 1
ATOM 2024 C C . LYS A 1 251 ? -4.797 -1.756 12.171 1.00 90.69 251 LYS A C 1
ATOM 2026 O O . LYS A 1 251 ? -4.329 -2.364 11.215 1.00 90.69 251 LYS A O 1
ATOM 2031 N N . LEU A 1 252 ? -4.969 -2.307 13.376 1.00 91.25 252 LEU A N 1
ATOM 2032 C CA . LEU A 1 252 ? -4.555 -3.679 13.696 1.00 91.25 252 LEU A CA 1
ATOM 2033 C C . LEU A 1 252 ? -5.320 -4.724 12.878 1.00 91.25 252 LEU A C 1
ATOM 2035 O O . LEU A 1 252 ? -4.708 -5.643 12.339 1.00 91.25 252 LEU A O 1
ATOM 2039 N N . TRP A 1 253 ? -6.639 -4.567 12.717 1.00 91.81 253 TRP A N 1
ATOM 2040 C CA . TRP A 1 253 ? -7.418 -5.472 11.865 1.00 91.81 253 TRP A CA 1
ATOM 2041 C C . TRP A 1 253 ? -6.965 -5.424 10.410 1.00 91.81 253 TRP A C 1
ATOM 2043 O O . TRP A 1 253 ? -6.734 -6.468 9.819 1.00 91.81 253 TRP A O 1
ATOM 2053 N N . GLN A 1 254 ? -6.769 -4.232 9.840 1.00 88.31 254 GLN A N 1
ATOM 2054 C CA . GLN A 1 254 ? -6.288 -4.103 8.462 1.00 88.31 254 GLN A CA 1
ATOM 2055 C C . GLN A 1 254 ? -4.894 -4.705 8.273 1.00 88.31 254 GLN A C 1
ATOM 2057 O O . GLN A 1 254 ? -4.596 -5.252 7.212 1.00 88.31 254 GLN A O 1
ATOM 2062 N N . GLU A 1 255 ? -4.034 -4.605 9.284 1.00 86.00 255 GLU A N 1
ATOM 2063 C CA . GLU A 1 255 ? -2.722 -5.237 9.265 1.00 86.00 255 GLU A CA 1
ATOM 2064 C C . GLU A 1 255 ? -2.847 -6.768 9.292 1.00 86.00 255 GLU A C 1
ATOM 2066 O O . GLU A 1 255 ? -2.279 -7.435 8.430 1.00 86.00 255 GLU A O 1
ATOM 2071 N N . LEU A 1 256 ? -3.685 -7.320 10.177 1.00 88.19 256 LEU A N 1
ATOM 2072 C CA . LEU A 1 256 ? -3.987 -8.754 10.233 1.00 88.19 256 LEU A CA 1
ATOM 2073 C C . LEU A 1 256 ? -4.625 -9.275 8.933 1.00 88.19 256 LEU A C 1
ATOM 2075 O O . LEU A 1 256 ? -4.305 -10.374 8.483 1.00 88.19 256 LEU A O 1
ATOM 2079 N N . ASP A 1 257 ? -5.505 -8.492 8.309 1.00 85.19 257 ASP A N 1
ATOM 2080 C CA . ASP A 1 257 ? -6.140 -8.803 7.025 1.00 85.19 257 ASP A CA 1
ATOM 2081 C C . ASP A 1 257 ? -5.122 -8.914 5.884 1.00 85.19 257 ASP A C 1
ATOM 2083 O O . ASP A 1 257 ? -5.318 -9.724 4.980 1.00 85.19 257 ASP A O 1
ATOM 2087 N N . ASN A 1 258 ? -4.017 -8.163 5.934 1.00 82.50 258 ASN A N 1
ATOM 2088 C CA . ASN A 1 258 ? -2.950 -8.280 4.937 1.00 82.50 258 ASN A CA 1
ATOM 2089 C C . ASN A 1 258 ? -2.181 -9.598 5.067 1.00 82.50 258 ASN A C 1
ATOM 2091 O O . ASN A 1 258 ? -1.790 -10.169 4.053 1.00 82.50 258 ASN A O 1
ATOM 2095 N N . PHE A 1 259 ? -1.977 -10.075 6.295 1.00 81.25 259 PHE A N 1
ATOM 2096 C CA . PHE A 1 259 ? -1.297 -11.343 6.561 1.00 81.25 259 PHE A CA 1
ATOM 2097 C C . PHE A 1 259 ? -2.203 -12.562 6.386 1.00 81.25 259 PHE A C 1
ATOM 2099 O O . PHE A 1 259 ? -1.750 -13.640 6.009 1.00 81.25 259 PHE A O 1
ATOM 2106 N N . ARG A 1 260 ? -3.498 -12.404 6.670 1.00 82.38 260 ARG A N 1
ATOM 2107 C CA . ARG A 1 260 ? -4.528 -13.436 6.515 1.00 82.38 260 ARG A CA 1
ATOM 2108 C C . ARG A 1 260 ? -5.665 -12.910 5.641 1.00 82.38 260 ARG A C 1
ATOM 2110 O O . ARG A 1 260 ? -6.770 -12.657 6.156 1.00 82.38 260 ARG A O 1
ATOM 2117 N N . PRO A 1 261 ? -5.406 -12.727 4.332 1.00 81.00 261 PRO A N 1
ATOM 2118 C CA . PRO A 1 261 ? -6.448 -12.337 3.405 1.00 81.00 261 PRO A CA 1
ATOM 2119 C C . PRO A 1 261 ? -7.492 -13.447 3.342 1.00 81.00 261 PRO A C 1
ATOM 2121 O O . PRO A 1 261 ? -7.178 -14.636 3.416 1.00 81.00 261 PRO A O 1
ATOM 2124 N N . ILE A 1 262 ? -8.755 -13.052 3.219 1.00 77.25 262 ILE A N 1
ATOM 2125 C CA . ILE A 1 262 ? -9.808 -14.013 2.900 1.00 77.25 262 ILE A CA 1
ATOM 2126 C C . ILE A 1 262 ? -9.510 -14.504 1.480 1.00 77.25 262 ILE A C 1
ATOM 2128 O O . ILE A 1 262 ? -9.367 -13.649 0.602 1.00 77.25 262 ILE A O 1
ATOM 2132 N N . PRO A 1 263 ? -9.386 -15.824 1.249 1.00 75.44 263 PRO A N 1
ATOM 2133 C CA . PRO A 1 263 ? -9.075 -16.350 -0.070 1.00 75.44 263 PRO A CA 1
ATOM 2134 C C . PRO A 1 263 ? -10.030 -15.777 -1.112 1.00 75.44 263 PRO A C 1
ATOM 2136 O O . PRO A 1 263 ? -11.250 -15.785 -0.918 1.00 75.44 263 PRO A O 1
ATOM 2139 N N . GLU A 1 264 ? -9.473 -15.264 -2.208 1.00 65.69 264 GLU A N 1
ATOM 2140 C CA . GLU A 1 264 ? -10.282 -14.940 -3.373 1.00 65.69 264 GLU A CA 1
ATOM 2141 C C . GLU A 1 264 ? -10.857 -16.245 -3.923 1.00 65.69 264 GLU A C 1
ATOM 2143 O O . GLU A 1 264 ? -10.179 -17.273 -3.980 1.00 65.69 264 GLU A O 1
ATOM 2148 N N . ASN A 1 265 ? -12.145 -16.211 -4.250 1.00 61.47 265 ASN A N 1
ATOM 2149 C CA . ASN A 1 265 ? -12.904 -17.357 -4.719 1.00 61.47 265 ASN A CA 1
ATOM 2150 C C . ASN A 1 265 ? -12.182 -18.024 -5.904 1.00 61.47 265 ASN A C 1
ATOM 2152 O O . ASN A 1 265 ? -12.253 -17.535 -7.024 1.00 61.47 265 ASN A O 1
ATOM 2156 N N . SER A 1 266 ? -11.559 -19.183 -5.692 1.00 56.78 266 SER A N 1
ATOM 2157 C CA . SER A 1 266 ? -11.155 -20.093 -6.779 1.00 56.78 266 SER A CA 1
ATOM 2158 C C . SER A 1 266 ? -12.344 -20.878 -7.353 1.00 56.78 266 SER A C 1
ATOM 2160 O O . SER A 1 266 ? -12.185 -21.781 -8.171 1.00 56.78 266 SER A O 1
ATOM 2162 N N . CYS A 1 267 ? -13.551 -20.555 -6.895 1.00 62.16 267 CYS A N 1
ATOM 2163 C CA . CYS A 1 267 ? -14.806 -21.175 -7.277 1.00 62.16 267 CYS A CA 1
ATOM 2164 C C . CYS A 1 267 ? -15.498 -20.332 -8.350 1.00 62.16 267 CYS A C 1
ATOM 2166 O O . CYS A 1 267 ? -15.601 -19.112 -8.234 1.00 62.16 267 CYS A O 1
ATOM 2168 N N . HIS A 1 268 ? -15.984 -21.016 -9.385 1.00 60.47 268 HIS A N 1
ATOM 2169 C CA . HIS A 1 268 ? -16.597 -20.405 -10.563 1.00 60.47 268 HIS A CA 1
ATOM 2170 C C . HIS A 1 268 ? -17.993 -19.807 -10.317 1.00 60.47 268 HIS A C 1
ATOM 2172 O O . HIS A 1 268 ? -18.440 -19.008 -11.130 1.00 60.47 268 HIS A O 1
ATOM 2178 N N . ASP A 1 269 ? -18.635 -20.109 -9.185 1.00 61.94 269 ASP A N 1
ATOM 2179 C CA . ASP A 1 269 ? -19.964 -19.609 -8.825 1.00 61.94 269 ASP A CA 1
ATOM 2180 C C . ASP A 1 269 ? -19.985 -19.071 -7.391 1.00 61.94 269 ASP A C 1
ATOM 2182 O O . ASP A 1 269 ? -19.191 -19.490 -6.546 1.00 61.94 269 ASP A O 1
ATOM 2186 N N . ALA A 1 270 ? -20.896 -18.128 -7.125 1.00 60.97 270 ALA A N 1
ATOM 2187 C CA . ALA A 1 270 ? -21.055 -17.378 -5.877 1.00 60.97 270 ALA A CA 1
ATOM 2188 C C . ALA A 1 270 ? -20.948 -18.251 -4.608 1.00 60.97 270 ALA A C 1
ATOM 2190 O O . ALA A 1 270 ? -21.931 -18.784 -4.090 1.00 60.97 270 ALA A O 1
ATOM 2191 N N . CYS A 1 271 ? -19.731 -18.380 -4.080 1.00 71.06 271 CYS A N 1
ATOM 2192 C CA . CYS A 1 271 ? -19.461 -19.243 -2.945 1.00 71.06 271 CYS A CA 1
ATOM 2193 C C . CYS A 1 271 ? -19.939 -18.605 -1.643 1.00 71.06 271 CYS A C 1
ATOM 2195 O O . CYS A 1 271 ? -19.341 -17.664 -1.116 1.00 71.06 271 CYS A O 1
ATOM 2197 N N . GLN A 1 272 ? -21.012 -19.174 -1.094 1.00 79.94 272 GLN A N 1
ATOM 2198 C CA . GLN A 1 272 ? -21.591 -18.766 0.185 1.00 79.94 272 GLN A CA 1
ATOM 2199 C C . GLN A 1 272 ? -20.612 -18.925 1.361 1.00 79.94 272 GLN A C 1
ATOM 2201 O O . GLN A 1 272 ? -20.762 -18.241 2.371 1.00 79.94 272 GLN A O 1
ATOM 2206 N N . ALA A 1 273 ? -19.590 -19.783 1.246 1.00 79.12 273 ALA A N 1
ATOM 2207 C CA . ALA A 1 273 ? -18.596 -19.963 2.303 1.00 79.12 273 ALA A CA 1
ATOM 2208 C C . ALA A 1 273 ? -17.755 -18.697 2.521 1.00 79.12 273 ALA A C 1
ATOM 2210 O O . ALA A 1 273 ? -17.493 -18.330 3.662 1.00 79.12 273 ALA A O 1
ATOM 2211 N N . VAL A 1 274 ? -17.382 -17.986 1.452 1.00 82.06 274 VAL A N 1
ATOM 2212 C CA . VAL A 1 274 ? -16.612 -16.737 1.571 1.00 82.06 274 VAL A CA 1
ATOM 2213 C C . VAL A 1 274 ? -17.455 -15.606 2.154 1.00 82.06 274 VAL A C 1
ATOM 2215 O O . VAL A 1 274 ? -16.940 -14.794 2.921 1.00 82.06 274 VAL A O 1
ATOM 2218 N N . VAL A 1 275 ? -18.760 -15.596 1.866 1.00 83.75 275 VAL A N 1
ATOM 2219 C CA . VAL A 1 275 ? -19.712 -14.669 2.495 1.00 83.75 275 VAL A CA 1
ATOM 2220 C C . VAL A 1 275 ? -19.800 -14.937 4.000 1.00 83.75 275 VAL A C 1
ATOM 2222 O O . VAL A 1 275 ? -19.549 -14.029 4.786 1.00 83.75 275 VAL A O 1
ATOM 2225 N N . LYS A 1 276 ? -20.023 -16.192 4.414 1.00 84.00 276 LYS A N 1
ATOM 2226 C CA . LYS A 1 276 ? -20.066 -16.563 5.841 1.00 84.00 276 LYS A CA 1
ATOM 2227 C C . LYS A 1 276 ? -18.743 -16.309 6.569 1.00 84.00 276 LYS A C 1
ATOM 2229 O O . LYS A 1 276 ? -18.749 -15.857 7.708 1.00 84.00 276 LYS A O 1
ATOM 2234 N N . MET A 1 277 ? -17.599 -16.549 5.922 1.00 84.56 277 MET A N 1
ATOM 2235 C CA . MET A 1 277 ? -16.288 -16.229 6.505 1.00 84.56 277 MET A CA 1
ATOM 2236 C C . MET A 1 277 ? -16.117 -14.726 6.763 1.00 84.56 277 MET A C 1
ATOM 2238 O O . MET A 1 277 ? -15.533 -14.355 7.780 1.00 84.56 277 MET A O 1
ATOM 2242 N N . ARG A 1 278 ? -16.637 -13.860 5.879 1.00 85.81 278 ARG A N 1
ATOM 2243 C CA . ARG A 1 278 ? -16.672 -12.407 6.118 1.00 85.81 278 ARG A CA 1
ATOM 2244 C C . ARG A 1 278 ? -17.588 -12.062 7.287 1.00 85.81 278 ARG A C 1
ATOM 2246 O O . ARG A 1 278 ? -17.158 -11.338 8.173 1.00 85.81 278 ARG A O 1
ATOM 2253 N N . GLU A 1 279 ? -18.787 -12.638 7.339 1.00 86.88 279 GLU A N 1
ATOM 2254 C CA . GLU A 1 279 ? -19.741 -12.404 8.432 1.00 86.88 279 GLU A CA 1
ATOM 2255 C C . GLU A 1 279 ? -19.174 -12.795 9.806 1.00 86.88 279 GLU A C 1
ATOM 2257 O O . GLU A 1 279 ? -19.306 -12.029 10.763 1.00 86.88 279 GLU A O 1
ATOM 2262 N N . TYR A 1 280 ? -18.500 -13.946 9.917 1.00 87.44 280 TYR A N 1
ATOM 2263 C CA . TYR A 1 280 ? -17.842 -14.354 11.163 1.00 87.44 280 TYR A CA 1
ATOM 2264 C C . TYR A 1 280 ? -16.713 -13.398 11.555 1.00 87.44 280 TYR A C 1
ATOM 2266 O O . TYR A 1 280 ? -16.631 -12.996 12.713 1.00 87.44 280 TYR A O 1
ATOM 2274 N N . ARG A 1 281 ? -15.890 -12.966 10.590 1.00 88.06 281 ARG A N 1
ATOM 2275 C CA . ARG A 1 281 ? -14.805 -12.005 10.837 1.00 88.06 281 ARG A CA 1
ATOM 2276 C C . ARG A 1 281 ? -15.341 -10.650 11.300 1.00 88.06 281 ARG A C 1
ATOM 2278 O O . ARG A 1 281 ? -14.838 -10.104 12.279 1.00 88.06 281 ARG A O 1
ATOM 2285 N N . ASP A 1 282 ? -16.370 -10.133 10.635 1.00 89.19 282 ASP A N 1
ATOM 2286 C CA . ASP A 1 282 ? -17.006 -8.860 10.981 1.00 89.19 282 ASP A CA 1
ATOM 2287 C C . ASP A 1 282 ? -17.648 -8.935 12.377 1.00 89.19 282 ASP A C 1
ATOM 2289 O O . ASP A 1 282 ? -17.515 -8.010 13.183 1.00 89.19 282 ASP A O 1
ATOM 2293 N N . SER A 1 283 ? -18.276 -10.069 12.702 1.00 88.69 283 SER A N 1
ATOM 2294 C CA . SER A 1 283 ? -18.843 -10.329 14.031 1.00 88.69 283 SER A CA 1
ATOM 2295 C C . SER A 1 283 ? -17.760 -10.351 15.114 1.00 88.69 283 SER A C 1
ATOM 2297 O O . SER A 1 283 ? -17.907 -9.690 16.143 1.00 88.69 283 SER A O 1
ATOM 2299 N N . ASP A 1 284 ? -16.638 -11.033 14.873 1.00 89.69 284 ASP A N 1
ATOM 2300 C CA . ASP A 1 284 ? -15.506 -11.087 15.805 1.00 89.69 284 ASP A CA 1
ATOM 2301 C C . ASP A 1 284 ? -14.881 -9.705 16.043 1.00 89.69 284 ASP A C 1
ATOM 2303 O O . ASP A 1 284 ? -14.551 -9.363 17.186 1.00 89.69 284 ASP A O 1
ATOM 2307 N N . GLN A 1 285 ? -14.759 -8.879 14.996 1.00 91.31 285 GLN A N 1
ATOM 2308 C CA . GLN A 1 285 ? -14.289 -7.494 15.111 1.00 91.31 285 GLN A CA 1
ATOM 2309 C C . GLN A 1 285 ? -15.217 -6.666 16.007 1.00 91.31 285 GLN A C 1
ATOM 2311 O O . GLN A 1 285 ? -14.749 -5.983 16.922 1.00 91.31 285 GLN A O 1
ATOM 2316 N N . VAL A 1 286 ? -16.535 -6.766 15.804 1.00 91.50 286 VAL A N 1
ATOM 2317 C CA . VAL A 1 286 ? -17.540 -6.074 16.628 1.00 91.50 286 VAL A CA 1
ATOM 2318 C C . VAL A 1 286 ? -17.467 -6.525 18.083 1.00 91.50 286 VAL A C 1
ATOM 2320 O O . VAL A 1 286 ? -17.383 -5.687 18.983 1.00 91.50 286 VAL A O 1
ATOM 2323 N N . ILE A 1 287 ? -17.439 -7.835 18.330 1.00 90.06 287 ILE A N 1
ATOM 2324 C CA . ILE A 1 287 ? -17.371 -8.395 19.684 1.00 90.06 287 ILE A CA 1
ATOM 2325 C C . ILE A 1 287 ? -16.099 -7.922 20.393 1.00 90.06 287 ILE A C 1
ATOM 2327 O O . ILE A 1 287 ? -16.151 -7.517 21.559 1.00 90.06 287 ILE A O 1
ATOM 2331 N N . ARG A 1 288 ? -14.951 -7.940 19.704 1.00 90.31 288 ARG A N 1
ATOM 2332 C CA . ARG A 1 288 ? -13.682 -7.512 20.301 1.00 90.31 288 ARG A CA 1
ATOM 2333 C C . ARG A 1 288 ? -13.632 -6.025 20.582 1.00 90.31 288 ARG A C 1
ATOM 2335 O O . ARG A 1 288 ? -13.205 -5.649 21.671 1.00 90.31 288 ARG A O 1
ATOM 2342 N N . PHE A 1 289 ? -14.132 -5.210 19.663 1.00 91.88 289 PHE A N 1
ATOM 2343 C CA . PHE A 1 289 ? -14.250 -3.773 19.864 1.00 91.88 289 PHE A CA 1
ATOM 2344 C C . PHE A 1 289 ? -15.101 -3.441 21.086 1.00 91.88 289 PHE A C 1
ATOM 2346 O O . PHE A 1 289 ? -14.660 -2.709 21.966 1.00 91.88 289 PHE A O 1
ATOM 2353 N N . LEU A 1 290 ? -16.286 -4.047 21.187 1.00 90.06 290 LEU A N 1
ATOM 2354 C CA . LEU A 1 290 ? -17.206 -3.847 22.303 1.00 90.06 290 LEU A CA 1
ATOM 2355 C C . LEU A 1 290 ? -16.624 -4.314 23.645 1.00 90.06 290 LEU A C 1
ATOM 2357 O O . LEU A 1 290 ? -16.880 -3.693 24.676 1.00 90.06 290 LEU A O 1
ATOM 2361 N N . LYS A 1 291 ? -15.832 -5.392 23.654 1.00 89.56 291 LYS A N 1
ATOM 2362 C CA . LYS A 1 291 ? -15.218 -5.932 24.876 1.00 89.56 291 LYS A CA 1
ATOM 2363 C C . LYS A 1 291 ? -14.116 -5.035 25.450 1.00 89.56 291 LYS A C 1
ATOM 2365 O O . LYS A 1 291 ? -13.913 -5.060 26.660 1.00 89.56 291 LYS A O 1
ATOM 2370 N N . GLY A 1 292 ? -13.411 -4.272 24.615 1.00 88.69 292 GLY A N 1
ATOM 2371 C CA . GLY A 1 292 ? -12.346 -3.367 25.058 1.00 88.69 292 GLY A CA 1
ATOM 2372 C C . GLY A 1 292 ? -12.802 -1.941 25.391 1.00 88.69 292 GLY A C 1
ATOM 2373 O O . GLY A 1 292 ? -11.967 -1.134 25.806 1.00 88.69 292 GLY A O 1
ATOM 2374 N N . LEU A 1 293 ? -14.094 -1.624 25.237 1.00 90.69 293 LEU A N 1
ATOM 2375 C CA . LEU A 1 293 ? -14.672 -0.340 25.653 1.00 90.69 293 LEU A CA 1
ATOM 2376 C C . LEU A 1 293 ? -14.649 -0.162 27.174 1.00 90.69 293 LEU A C 1
ATOM 2378 O O . LEU A 1 293 ? -14.690 -1.132 27.932 1.00 90.69 293 LEU A O 1
ATOM 2382 N N . ASN A 1 294 ? -14.630 1.098 27.606 1.00 89.25 294 ASN A N 1
ATOM 2383 C CA . ASN A 1 294 ? -14.708 1.460 29.018 1.00 89.25 294 ASN A CA 1
ATOM 2384 C C . ASN A 1 294 ? -16.098 1.137 29.616 1.00 89.25 294 ASN A C 1
ATOM 2386 O O . ASN A 1 294 ? -17.105 1.116 28.901 1.00 89.25 294 ASN A O 1
ATOM 2390 N N . ASP A 1 295 ? -16.173 0.948 30.934 1.00 85.06 295 ASP A N 1
ATOM 2391 C CA . ASP A 1 295 ? -17.400 0.576 31.654 1.00 85.06 295 ASP A CA 1
ATOM 2392 C C . ASP A 1 295 ? -18.499 1.645 31.564 1.00 85.06 295 ASP A C 1
ATOM 2394 O O . ASP A 1 295 ? -19.689 1.325 31.645 1.00 85.06 295 ASP A O 1
ATOM 2398 N N . ASN A 1 296 ? -18.129 2.897 31.276 1.00 84.38 296 ASN A N 1
ATOM 2399 C CA . ASN A 1 296 ? -19.068 3.982 30.971 1.00 84.38 296 ASN A CA 1
ATOM 2400 C C . ASN A 1 296 ? -19.985 3.642 29.782 1.00 84.38 296 ASN A C 1
ATOM 2402 O O . ASN A 1 296 ? -21.121 4.098 29.719 1.00 84.38 296 ASN A O 1
ATOM 2406 N N . TYR A 1 297 ? -19.527 2.794 28.858 1.00 85.25 297 TYR A N 1
ATOM 2407 C CA . TYR A 1 297 ? -20.296 2.349 27.695 1.00 85.25 297 TYR A CA 1
ATOM 2408 C C . TYR A 1 297 ? -20.997 1.002 27.917 1.00 85.25 297 TYR A C 1
ATOM 2410 O O . TYR A 1 297 ? -21.547 0.439 26.972 1.00 85.25 297 TYR A O 1
ATOM 2418 N N . SER A 1 298 ? -21.009 0.471 29.146 1.00 85.06 298 SER A N 1
ATOM 2419 C CA . SER A 1 298 ? -21.572 -0.849 29.472 1.00 85.06 298 SER A CA 1
ATOM 2420 C C . SER A 1 298 ? -23.037 -1.016 29.052 1.00 85.06 298 SER A C 1
ATOM 2422 O O . SER A 1 298 ? -23.390 -2.072 28.531 1.00 85.06 298 SER A O 1
ATOM 2424 N N . ALA A 1 299 ? -23.873 0.018 29.206 1.00 85.12 299 ALA A N 1
ATOM 2425 C CA . ALA A 1 299 ? -25.279 -0.017 28.798 1.00 85.12 299 ALA A CA 1
ATOM 2426 C C . ALA A 1 299 ? -25.439 -0.198 27.277 1.00 85.12 299 ALA A C 1
ATOM 2428 O O . ALA A 1 299 ? -26.127 -1.114 26.827 1.00 85.12 299 ALA A O 1
ATOM 2429 N N . VAL A 1 300 ? -24.740 0.623 26.483 1.00 85.88 300 VAL A N 1
ATOM 2430 C CA . VAL A 1 300 ? -24.764 0.537 25.012 1.00 85.88 300 VAL A CA 1
ATOM 2431 C C . VAL A 1 300 ? -24.109 -0.754 24.529 1.00 85.88 300 VAL A C 1
ATOM 2433 O O . VAL A 1 300 ? -24.617 -1.395 23.614 1.00 85.88 300 VAL A O 1
ATOM 2436 N N . ARG A 1 301 ? -23.029 -1.194 25.184 1.00 89.62 301 ARG A N 1
ATOM 2437 C CA . ARG A 1 301 ? -22.385 -2.485 24.917 1.00 89.62 301 ARG A CA 1
ATOM 2438 C C . ARG A 1 301 ? -23.378 -3.637 25.055 1.00 89.62 301 ARG A C 1
ATOM 2440 O O . ARG A 1 301 ? -23.495 -4.439 24.134 1.00 89.62 301 ARG A O 1
ATOM 2447 N N . SER A 1 302 ? -24.100 -3.703 26.174 1.00 87.44 302 SER A N 1
ATOM 2448 C CA . SER A 1 302 ? -25.102 -4.744 26.421 1.00 87.44 302 SER A CA 1
ATOM 2449 C C . SER A 1 302 ? -26.250 -4.671 25.417 1.00 87.44 302 SER A C 1
ATOM 2451 O O . SER A 1 302 ? -26.651 -5.699 24.885 1.00 87.44 302 SER A O 1
ATOM 2453 N N . GLN A 1 303 ? -26.735 -3.468 25.096 1.00 88.19 303 GLN A N 1
ATOM 2454 C CA . GLN A 1 303 ? -27.789 -3.290 24.097 1.00 88.19 303 GLN A CA 1
ATOM 2455 C C . GLN A 1 303 ? -27.362 -3.805 22.717 1.00 88.19 303 GLN A C 1
ATOM 2457 O O . GLN A 1 303 ? -28.120 -4.533 22.087 1.00 88.19 303 GLN A O 1
ATOM 2462 N N . ILE A 1 304 ? -26.154 -3.461 22.258 1.00 88.31 304 ILE A N 1
ATOM 2463 C CA . ILE A 1 304 ? -25.643 -3.894 20.951 1.00 88.31 304 ILE A CA 1
ATOM 2464 C C . ILE A 1 304 ? -25.398 -5.408 20.930 1.00 88.31 304 ILE A C 1
ATOM 2466 O O . ILE A 1 304 ? -25.719 -6.054 19.937 1.00 88.31 304 ILE A O 1
ATOM 2470 N N . MET A 1 305 ? -24.876 -5.988 22.017 1.00 85.69 305 MET A N 1
ATOM 2471 C CA . MET A 1 305 ? -24.656 -7.438 22.123 1.00 85.69 305 MET A CA 1
ATOM 2472 C C . MET A 1 305 ? -25.954 -8.259 22.111 1.00 85.69 305 MET A C 1
ATOM 2474 O O . MET A 1 305 ? -25.911 -9.437 21.777 1.00 85.69 305 MET A O 1
ATOM 2478 N N . LEU A 1 306 ? -27.090 -7.651 22.459 1.00 87.25 306 LEU A N 1
ATOM 2479 C CA . LEU A 1 306 ? -28.413 -8.281 22.435 1.00 87.25 306 LEU A CA 1
ATOM 2480 C C . LEU A 1 306 ? -29.159 -8.081 21.100 1.00 87.25 306 LEU A C 1
ATOM 2482 O O . LEU A 1 306 ? -30.293 -8.535 20.968 1.00 87.25 306 LEU A O 1
ATOM 2486 N N . MET A 1 307 ? -28.563 -7.399 20.114 1.00 85.81 307 MET A N 1
ATOM 2487 C CA . MET A 1 307 ? -29.152 -7.253 18.779 1.00 85.81 307 MET A CA 1
ATOM 2488 C C . MET A 1 307 ? -28.884 -8.495 17.919 1.00 85.81 307 MET A C 1
ATOM 2490 O O . MET A 1 307 ? -27.733 -8.897 17.762 1.00 85.81 307 MET A O 1
ATOM 2494 N N . GLU A 1 308 ? -29.925 -9.043 17.285 1.00 80.75 308 GLU A N 1
ATOM 2495 C CA . GLU A 1 308 ? -29.811 -10.142 16.317 1.00 80.75 308 GLU A CA 1
ATOM 2496 C C . GLU A 1 308 ? -30.400 -9.722 14.952 1.00 80.75 308 GLU A C 1
ATOM 2498 O O . GLU A 1 308 ? -31.585 -9.379 14.887 1.00 80.75 308 GLU A O 1
ATOM 2503 N N . PRO A 1 309 ? -29.607 -9.705 13.855 1.00 79.94 309 PRO A N 1
ATOM 2504 C CA . PRO A 1 309 ? -28.171 -10.002 13.768 1.00 79.94 309 PRO A CA 1
ATOM 2505 C C . PRO A 1 309 ? -27.280 -8.859 14.290 1.00 79.94 309 PRO A C 1
ATOM 2507 O O . PRO A 1 309 ? -27.687 -7.691 14.315 1.00 79.94 309 PRO A O 1
ATOM 2510 N N . LEU A 1 310 ? -26.034 -9.192 14.654 1.00 85.12 310 LEU A N 1
ATOM 2511 C CA . LEU A 1 310 ? -25.053 -8.201 15.100 1.00 85.12 310 LEU A CA 1
ATOM 2512 C C . LEU A 1 310 ? -24.820 -7.143 14.006 1.00 85.12 310 LEU A C 1
ATOM 2514 O O . LEU A 1 310 ? -24.571 -7.481 12.846 1.00 85.12 310 LEU A O 1
ATOM 2518 N N . PRO A 1 311 ? -24.899 -5.846 14.343 1.00 87.19 311 PRO A N 1
ATOM 2519 C CA . PRO A 1 311 ? -24.682 -4.784 13.374 1.00 87.19 311 PRO A CA 1
ATOM 2520 C C . PRO A 1 311 ? -23.212 -4.712 12.943 1.00 87.19 311 PRO A C 1
ATOM 2522 O O . PRO A 1 311 ? -22.309 -4.957 13.735 1.00 87.19 311 PRO A O 1
ATOM 2525 N N . ASN A 1 312 ? -22.968 -4.276 11.704 1.00 88.06 312 ASN A N 1
ATOM 2526 C CA . ASN A 1 312 ? -21.616 -4.030 11.194 1.00 88.06 312 ASN A CA 1
ATOM 2527 C C . ASN A 1 312 ? -20.872 -2.984 12.057 1.00 88.06 312 ASN A C 1
ATOM 2529 O O . ASN A 1 312 ? -21.485 -2.046 12.582 1.00 88.06 312 ASN A O 1
ATOM 2533 N N . ILE A 1 313 ? -19.545 -3.090 12.139 1.00 87.88 313 ILE A N 1
ATOM 2534 C CA . ILE A 1 313 ? -18.666 -2.226 12.931 1.00 87.88 313 ILE A CA 1
ATOM 2535 C C . ILE A 1 313 ? -18.884 -0.730 12.666 1.00 87.88 313 ILE A C 1
ATOM 2537 O O . ILE A 1 313 ? -18.863 0.072 13.597 1.00 87.88 313 ILE A O 1
ATOM 2541 N N . GLY A 1 314 ? -19.188 -0.339 11.423 1.00 88.06 314 GLY A N 1
ATOM 2542 C CA . GLY A 1 314 ? -19.504 1.054 11.085 1.00 88.06 314 GLY A CA 1
ATOM 2543 C C . GLY A 1 314 ? -20.769 1.573 11.782 1.00 88.06 314 GLY A C 1
ATOM 2544 O O . GLY A 1 314 ? -20.790 2.699 12.281 1.00 88.06 314 GLY A O 1
ATOM 2545 N N . LYS A 1 315 ? -21.808 0.734 11.884 1.00 88.44 315 LYS A N 1
ATOM 2546 C CA . LYS A 1 315 ? -23.045 1.064 12.604 1.00 88.44 315 LYS A CA 1
ATOM 2547 C C . LYS A 1 315 ? -22.799 1.094 14.112 1.00 88.44 315 LYS A C 1
ATOM 2549 O O . LYS A 1 315 ? -23.238 2.034 14.769 1.00 88.44 315 LYS A O 1
ATOM 2554 N N . VAL A 1 316 ? -22.036 0.139 14.646 1.00 89.38 316 VAL A N 1
ATOM 2555 C CA . VAL A 1 316 ? -21.623 0.113 16.063 1.00 89.38 316 VAL A CA 1
ATOM 2556 C C . VAL A 1 316 ? -20.883 1.394 16.447 1.00 89.38 316 VAL A C 1
ATOM 2558 O O . VAL A 1 316 ? -21.239 2.040 17.431 1.00 89.38 316 VAL A O 1
ATOM 2561 N N . TYR A 1 317 ? -19.914 1.814 15.632 1.00 89.50 317 TYR A N 1
ATOM 2562 C CA . TYR A 1 317 ? -19.185 3.064 15.826 1.00 89.50 317 TYR A CA 1
ATOM 2563 C C . TYR A 1 317 ? -20.123 4.281 15.853 1.00 89.50 317 TYR A C 1
ATOM 2565 O O . TYR A 1 317 ? -20.024 5.110 16.754 1.00 89.50 317 TYR A O 1
ATOM 2573 N N . SER A 1 318 ? -21.080 4.361 14.921 1.00 88.31 318 SER A N 1
ATOM 2574 C CA . SER A 1 318 ? -22.042 5.473 14.877 1.00 88.31 318 SER A CA 1
ATOM 2575 C C . SER A 1 318 ? -22.920 5.568 16.132 1.00 88.31 318 SER A C 1
ATOM 2577 O O . SER A 1 318 ? -23.124 6.665 16.651 1.00 88.31 318 SER A O 1
ATOM 2579 N N . LEU A 1 319 ? -23.372 4.426 16.667 1.00 87.25 319 LEU A N 1
ATOM 2580 C CA . LEU A 1 319 ? -24.185 4.364 17.886 1.00 87.25 319 LEU A CA 1
ATOM 2581 C C . LEU A 1 319 ? -23.386 4.814 19.115 1.00 87.25 319 LEU A C 1
ATOM 2583 O O . LEU A 1 319 ? -23.891 5.547 19.962 1.00 87.25 319 LEU A O 1
ATOM 2587 N N . LEU A 1 320 ? -22.117 4.418 19.191 1.00 87.19 320 LEU A N 1
ATOM 2588 C CA . LEU A 1 320 ? -21.236 4.781 20.297 1.00 87.19 320 LEU A CA 1
ATOM 2589 C C . LEU A 1 320 ? -20.865 6.266 20.285 1.00 87.19 320 LEU A C 1
ATOM 2591 O O . LEU A 1 320 ? -20.914 6.910 21.328 1.00 87.19 320 LEU A O 1
ATOM 2595 N N . VAL A 1 321 ? -20.570 6.837 19.114 1.00 86.94 321 VAL A N 1
ATOM 2596 C CA . VAL A 1 321 ? -20.320 8.284 18.977 1.00 86.94 321 VAL A CA 1
ATOM 2597 C C . VAL A 1 321 ? -21.573 9.096 19.315 1.00 86.94 321 VAL A C 1
ATOM 2599 O O . VAL A 1 321 ? -21.481 10.171 19.908 1.00 86.94 321 VAL A O 1
ATOM 2602 N N . GLN A 1 322 ? -22.763 8.595 18.973 1.00 84.31 322 GLN A N 1
ATOM 2603 C CA . GLN A 1 322 ? -24.017 9.231 19.373 1.00 84.31 322 GLN A CA 1
ATOM 2604 C C . GLN A 1 322 ? -24.189 9.231 20.899 1.00 84.31 322 GLN A C 1
ATOM 2606 O O . GLN A 1 322 ? -24.565 10.258 21.465 1.00 84.31 322 GLN A O 1
ATOM 2611 N N . GLN A 1 323 ? -23.860 8.122 21.566 1.00 81.75 323 GLN A N 1
ATOM 2612 C CA . GLN A 1 323 ? -23.877 8.035 23.026 1.00 81.75 323 GLN A CA 1
ATOM 2613 C C . GLN A 1 323 ? -22.839 8.963 23.676 1.00 81.75 323 GLN A C 1
ATOM 2615 O O . GLN A 1 323 ? -23.137 9.599 24.683 1.00 81.75 323 GLN A O 1
ATOM 2620 N N . GLU A 1 324 ? -21.638 9.083 23.105 1.00 81.12 324 GLU A N 1
ATOM 2621 C CA . GLU A 1 324 ? -20.584 9.990 23.591 1.00 81.12 324 GLU A CA 1
ATOM 2622 C C . GLU A 1 324 ? -21.083 11.444 23.630 1.00 81.12 324 GLU A C 1
ATOM 2624 O O . GLU A 1 324 ? -20.897 12.144 24.624 1.00 81.12 324 GLU A O 1
ATOM 2629 N N . ARG A 1 325 ? -21.835 11.872 22.605 1.00 77.88 325 ARG A N 1
ATOM 2630 C CA . ARG A 1 325 ? -22.487 13.194 22.580 1.00 77.88 325 ARG A CA 1
ATOM 2631 C C . ARG A 1 325 ? -23.550 13.361 23.663 1.00 77.88 325 ARG A C 1
ATOM 2633 O O . ARG A 1 325 ? -23.730 14.470 24.153 1.00 77.88 325 ARG A O 1
ATOM 2640 N N . GLN A 1 326 ? -24.254 12.292 24.031 1.00 69.56 326 GLN A N 1
ATOM 2641 C CA . GLN A 1 326 ? -25.228 12.333 25.123 1.00 69.56 326 GLN A CA 1
ATOM 2642 C C . GLN A 1 326 ? -24.539 12.382 26.492 1.00 69.56 326 GLN A C 1
ATOM 2644 O O . GLN A 1 326 ? -24.966 13.152 27.343 1.00 69.56 326 GLN A O 1
ATOM 2649 N N . PHE A 1 327 ? -23.440 11.651 26.699 1.00 66.88 327 PHE A N 1
ATOM 2650 C CA . PHE A 1 327 ? -22.672 11.697 27.953 1.00 66.88 327 PHE A CA 1
ATOM 2651 C C . PHE A 1 327 ? -22.139 13.094 28.284 1.00 66.88 327 PHE A C 1
ATOM 2653 O O . PHE A 1 327 ? -22.181 13.495 29.444 1.00 66.88 327 PHE A O 1
ATOM 2660 N N . VAL A 1 328 ? -21.710 13.858 27.275 1.00 58.94 328 VAL A N 1
ATOM 2661 C CA . VAL A 1 328 ? -21.281 15.258 27.455 1.00 58.94 328 VAL A CA 1
ATOM 2662 C C . VAL A 1 328 ? -22.413 16.136 28.008 1.00 58.94 328 VAL A C 1
ATOM 2664 O O . VAL A 1 328 ? -22.142 17.081 28.739 1.00 58.94 328 VAL A O 1
ATOM 2667 N N . LEU A 1 329 ? -23.678 15.806 27.727 1.00 58.31 329 LEU A N 1
ATOM 2668 C CA . LEU A 1 329 ? -24.838 16.541 28.242 1.00 58.31 329 LEU A CA 1
ATOM 2669 C C . LEU A 1 329 ? -25.237 16.126 29.669 1.00 58.31 329 LEU A C 1
ATOM 2671 O O . LEU A 1 329 ? -25.855 16.916 30.373 1.00 58.31 329 LEU A O 1
ATOM 2675 N N . PHE A 1 330 ? -24.888 14.910 30.107 1.00 55.34 330 PHE A N 1
ATOM 2676 C CA . PHE A 1 330 ? -25.254 14.369 31.425 1.00 55.34 330 PHE A CA 1
ATOM 2677 C C . PHE A 1 330 ? -24.148 14.494 32.489 1.00 55.34 330 PHE A C 1
ATOM 2679 O O . PHE A 1 330 ? -24.372 14.125 33.640 1.00 55.34 330 PHE A O 1
ATOM 2686 N N . SER A 1 331 ? -22.966 15.020 32.145 1.00 49.84 331 SER A N 1
ATOM 2687 C CA . SER A 1 331 ? -21.861 15.196 33.103 1.00 49.84 331 SER A CA 1
ATOM 2688 C C . SER A 1 331 ? -22.035 16.392 34.062 1.00 49.84 331 SER A C 1
ATOM 2690 O O . SER A 1 331 ? -21.244 16.514 34.995 1.00 49.84 331 SER A O 1
ATOM 2692 N N . ASP A 1 332 ? -23.070 17.223 33.877 1.00 40.72 332 ASP A N 1
ATOM 2693 C CA . ASP A 1 332 ? -23.365 18.421 34.689 1.00 40.72 332 ASP A CA 1
ATOM 2694 C C . ASP A 1 332 ? -24.557 18.258 35.664 1.00 40.72 332 ASP A C 1
ATOM 2696 O O . ASP A 1 332 ? -25.070 19.244 36.189 1.00 40.72 332 ASP A O 1
ATOM 2700 N N . GLU A 1 333 ? -25.006 17.036 35.965 1.00 37.56 333 GLU A N 1
ATOM 2701 C CA . GLU A 1 333 ? -26.056 16.795 36.974 1.00 37.56 333 GLU A CA 1
ATOM 2702 C C . GLU A 1 333 ? -25.440 16.394 38.334 1.00 37.56 333 GLU A C 1
ATOM 2704 O O . GLU A 1 333 ? -25.115 15.221 38.563 1.00 37.56 333 GLU A O 1
ATOM 2709 N N . PRO A 1 334 ? -25.256 17.328 39.292 1.00 44.41 334 PRO A N 1
ATOM 2710 C CA . PRO A 1 334 ? -24.948 16.956 40.661 1.00 44.41 334 PRO A CA 1
ATOM 2711 C C . PRO A 1 334 ? -26.180 16.295 41.288 1.00 44.41 334 PRO A C 1
ATOM 2713 O O . PRO A 1 334 ? -27.247 16.889 41.374 1.00 44.41 334 PRO A O 1
ATOM 2716 N N . LYS A 1 335 ? -25.976 15.067 41.768 1.00 44.00 335 LYS A N 1
ATOM 2717 C CA . LYS A 1 335 ? -26.771 14.257 42.712 1.00 44.00 335 LYS A CA 1
ATOM 2718 C C . LYS A 1 335 ? -27.674 15.040 43.702 1.00 44.00 335 LYS A C 1
ATOM 2720 O O . LYS A 1 335 ? -27.426 15.008 44.907 1.00 44.00 335 LYS A O 1
ATOM 2725 N N . ILE A 1 336 ? -28.751 15.681 43.247 1.00 45.31 336 ILE A N 1
ATOM 2726 C CA . ILE A 1 336 ? -29.785 16.292 44.104 1.00 45.31 336 ILE A CA 1
ATOM 2727 C C . ILE A 1 336 ? -31.175 15.899 43.589 1.00 45.31 336 ILE A C 1
ATOM 2729 O O . ILE A 1 336 ? -31.995 16.732 43.231 1.00 45.31 336 ILE A O 1
ATOM 2733 N N . LEU A 1 337 ? -31.466 14.601 43.572 1.00 50.25 337 LEU A N 1
ATOM 2734 C CA . LEU A 1 337 ? -32.838 14.096 43.466 1.00 50.25 337 LEU A CA 1
ATOM 2735 C C . LEU A 1 337 ? -33.048 12.968 44.477 1.00 50.25 337 LEU A C 1
ATOM 2737 O O . LEU A 1 337 ? -33.306 11.822 44.133 1.00 50.25 337 LEU A O 1
ATOM 2741 N N . ALA A 1 338 ? -32.903 13.307 45.756 1.00 48.69 338 ALA A N 1
ATOM 2742 C CA . ALA A 1 338 ? -33.390 12.488 46.860 1.00 48.69 338 ALA A CA 1
ATOM 2743 C C . ALA A 1 338 ? -33.684 13.362 48.086 1.00 48.69 338 ALA A C 1
ATOM 2745 O O . ALA A 1 338 ? -33.066 13.196 49.128 1.00 48.69 338 ALA A O 1
ATOM 2746 N N . ALA A 1 339 ? -34.596 14.327 47.950 1.00 44.00 339 ALA A N 1
ATOM 2747 C CA . ALA A 1 339 ? -35.454 14.781 49.046 1.00 44.00 339 ALA A CA 1
ATOM 2748 C C . ALA A 1 339 ? -36.432 15.848 48.545 1.00 44.00 339 ALA A C 1
ATOM 2750 O O . ALA A 1 339 ? -36.025 16.953 48.198 1.00 44.00 339 ALA A O 1
ATOM 2751 N N . SER A 1 340 ? -37.719 15.507 48.598 1.00 36.31 340 SER A N 1
ATOM 2752 C CA . SER A 1 340 ? -38.840 16.360 49.023 1.00 36.31 340 SER A CA 1
ATOM 2753 C C . SER A 1 340 ? -40.013 16.268 48.054 1.00 36.31 340 SER A C 1
ATOM 2755 O O . SER A 1 340 ? -39.916 16.669 46.897 1.00 36.31 340 SER A O 1
ATOM 2757 N N . GLY A 1 341 ? -41.135 15.731 48.541 1.00 35.31 341 GLY A N 1
ATOM 2758 C CA . GLY A 1 341 ? -42.354 15.701 47.744 1.00 35.31 341 GLY A CA 1
ATOM 2759 C C . GLY A 1 341 ? -43.560 14.918 48.256 1.00 35.31 341 GLY A C 1
ATOM 2760 O O . GLY A 1 341 ? -44.418 14.646 47.433 1.00 35.31 341 GLY A O 1
ATOM 2761 N N . TYR A 1 342 ? -43.687 14.576 49.545 1.00 34.50 342 TYR A N 1
ATOM 2762 C CA . TYR A 1 342 ? -44.998 14.213 50.111 1.00 34.50 342 TYR A CA 1
ATOM 2763 C C . TYR A 1 342 ? -45.158 14.800 51.518 1.00 34.50 342 TYR A C 1
ATOM 2765 O O . TYR A 1 342 ? -44.753 14.202 52.510 1.00 34.50 342 TYR A O 1
ATOM 2773 N N . ASN A 1 343 ? -45.757 15.992 51.592 1.00 36.59 343 ASN A N 1
ATOM 2774 C CA . ASN A 1 343 ? -46.327 16.531 52.826 1.00 36.59 343 ASN A CA 1
ATOM 2775 C C . ASN A 1 343 ? -47.770 16.026 52.957 1.00 36.59 343 ASN A C 1
ATOM 2777 O O . ASN A 1 343 ? -48.650 16.457 52.214 1.00 36.59 343 ASN A O 1
ATOM 2781 N N . GLY A 1 344 ? -48.000 15.138 53.924 1.00 34.34 344 GLY A N 1
ATOM 2782 C CA . GLY A 1 344 ? -49.312 14.839 54.494 1.00 34.34 344 GLY A CA 1
ATOM 2783 C C . GLY A 1 344 ? -49.355 15.328 55.944 1.00 34.34 344 GLY A C 1
ATOM 2784 O O . GLY A 1 344 ? -48.478 15.002 56.736 1.00 34.34 344 GLY A O 1
ATOM 2785 N N . ASN A 1 345 ? -50.355 16.150 56.260 1.00 39.06 345 ASN A N 1
ATOM 2786 C CA . ASN A 1 345 ? -50.613 16.787 57.555 1.00 39.06 345 ASN A CA 1
ATOM 2787 C C . ASN A 1 345 ? -50.559 15.837 58.770 1.00 39.06 345 ASN A C 1
ATOM 2789 O O . ASN A 1 345 ? -51.156 14.764 58.737 1.00 39.06 345 ASN A O 1
ATOM 2793 N N . GLY A 1 346 ? -50.022 16.304 59.906 1.00 32.22 346 GLY A N 1
ATOM 2794 C CA . GLY A 1 346 ? -50.253 15.643 61.197 1.00 32.22 346 GLY A CA 1
ATOM 2795 C C . GLY A 1 346 ? -49.475 16.215 62.386 1.00 32.22 346 GLY A C 1
ATOM 2796 O O . GLY A 1 346 ? -48.256 16.169 62.420 1.00 32.22 346 GLY A O 1
ATOM 2797 N N . ARG A 1 347 ? -50.224 16.736 63.364 1.00 36.59 347 ARG A N 1
ATOM 2798 C CA . ARG A 1 347 ? -49.856 17.219 64.712 1.00 36.59 347 ARG A CA 1
ATOM 2799 C C . ARG A 1 347 ? -48.738 16.435 65.429 1.00 36.59 347 ARG A C 1
ATOM 2801 O O . ARG A 1 347 ? -48.778 15.211 65.459 1.00 36.59 347 ARG A O 1
ATOM 2808 N N . GLY A 1 348 ? -47.882 17.135 66.182 1.00 31.83 348 GLY A N 1
ATOM 2809 C CA . GLY A 1 348 ? -47.018 16.506 67.189 1.00 31.83 348 GLY A CA 1
ATOM 2810 C C . GLY A 1 348 ? -46.156 17.490 67.985 1.00 31.83 348 GLY A C 1
ATOM 2811 O O . GLY A 1 348 ? -45.443 18.303 67.415 1.00 31.83 348 GLY A O 1
ATOM 2812 N N . SER A 1 349 ? -46.265 17.412 69.308 1.00 35.44 349 SER A N 1
ATOM 2813 C CA . SER A 1 349 ? -45.580 18.204 70.335 1.00 35.44 349 SER A CA 1
ATOM 2814 C C . SER A 1 349 ? -44.150 17.708 70.614 1.00 35.44 349 SER A C 1
ATOM 2816 O O . SER A 1 349 ? -43.909 16.510 70.514 1.00 35.44 349 SER A O 1
ATOM 2818 N N . SER A 1 350 ? -43.262 18.614 71.057 1.00 35.25 350 SER A N 1
ATOM 2819 C CA . SER A 1 350 ? -42.287 18.483 72.173 1.00 35.25 350 SER A CA 1
ATOM 2820 C C . SER A 1 350 ? -40.839 18.959 71.919 1.00 35.25 350 SER A C 1
ATOM 2822 O O . SER A 1 350 ? -40.151 18.564 70.988 1.00 35.25 350 SER A O 1
ATOM 2824 N N . SER A 1 351 ? -40.434 19.848 72.836 1.00 34.62 351 SER A N 1
ATOM 2825 C CA . SER A 1 351 ? -39.130 20.158 73.457 1.00 34.62 351 SER A CA 1
ATOM 2826 C C . SER A 1 351 ? -37.774 19.810 72.813 1.00 34.62 351 SER A C 1
ATOM 2828 O O . SER A 1 351 ? -37.410 18.641 72.725 1.00 34.62 351 SER A O 1
ATOM 2830 N N . SER A 1 352 ? -36.921 20.838 72.660 1.00 35.97 352 SER A N 1
ATOM 2831 C CA . SER A 1 352 ? -35.571 20.998 73.283 1.00 35.97 352 SER A CA 1
ATOM 2832 C C . SER A 1 352 ? -34.775 22.086 72.539 1.00 35.97 352 SER A C 1
ATOM 2834 O O . SER A 1 352 ? -34.706 22.062 71.321 1.00 35.97 352 SER A O 1
ATOM 2836 N N . ARG A 1 353 ? -34.396 23.205 73.178 1.00 31.66 353 ARG A N 1
ATOM 2837 C CA . ARG A 1 353 ? -33.178 23.482 73.988 1.00 31.66 353 ARG A CA 1
ATOM 2838 C C . ARG A 1 353 ? -31.870 23.624 73.177 1.00 31.66 353 ARG A C 1
ATOM 2840 O O . ARG A 1 353 ? -31.416 22.669 72.569 1.00 31.66 353 ARG A O 1
ATOM 2847 N N . GLY A 1 354 ? -31.236 24.800 73.330 1.00 31.64 354 GLY A N 1
ATOM 2848 C CA . GLY A 1 354 ? -29.857 25.167 72.929 1.00 31.64 354 GLY A CA 1
ATOM 2849 C C . GLY A 1 354 ? -29.863 26.419 72.036 1.00 31.64 354 GLY A C 1
ATOM 2850 O O . GLY A 1 354 ? -30.300 26.316 70.902 1.00 31.64 354 GLY A O 1
ATOM 2851 N N . ARG A 1 355 ? -29.635 27.676 72.466 1.00 33.50 355 ARG A N 1
ATOM 2852 C CA . ARG A 1 355 ? -28.514 28.357 73.170 1.00 33.50 355 ARG A CA 1
ATOM 2853 C C . ARG A 1 355 ? -27.140 28.209 72.489 1.00 33.50 355 ARG A C 1
ATOM 2855 O O . ARG A 1 355 ? -26.598 27.115 72.470 1.00 33.50 355 ARG A O 1
ATOM 2862 N N . GLY A 1 356 ? -26.572 29.351 72.071 1.00 31.91 356 GLY A N 1
ATOM 2863 C CA . GLY A 1 356 ? -25.185 29.539 71.601 1.00 31.91 356 GLY A CA 1
ATOM 2864 C C . GLY A 1 356 ? -25.155 30.262 70.244 1.00 31.91 356 GLY A C 1
ATOM 2865 O O . GLY A 1 356 ? -25.465 29.626 69.252 1.00 31.91 356 GLY A O 1
ATOM 2866 N N . ASP A 1 357 ? -25.077 31.587 70.100 1.00 32.16 357 ASP A N 1
ATOM 2867 C CA . ASP A 1 357 ? -24.089 32.614 70.496 1.00 32.16 357 ASP A CA 1
ATOM 2868 C C . ASP A 1 357 ? -23.173 33.033 69.317 1.00 32.16 357 ASP A C 1
ATOM 2870 O O . ASP A 1 357 ? -22.582 32.203 68.639 1.00 32.16 357 ASP A O 1
ATOM 2874 N N . ARG A 1 358 ? -23.143 34.360 69.112 1.00 31.48 358 ARG A N 1
ATOM 2875 C CA . ARG A 1 358 ? -22.200 35.262 68.410 1.00 31.48 358 ARG A CA 1
ATOM 2876 C C . ARG A 1 358 ? -21.574 34.908 67.050 1.00 31.48 358 ARG A C 1
ATOM 2878 O O . ARG A 1 358 ? -20.754 34.010 66.931 1.00 31.48 358 ARG A O 1
ATOM 2885 N N . GLY A 1 359 ? -21.722 35.859 66.114 1.00 29.98 359 GLY A N 1
ATOM 2886 C CA . GLY A 1 359 ? -20.643 36.184 65.168 1.00 29.98 359 GLY A CA 1
ATOM 2887 C C . GLY A 1 359 ? -21.016 37.024 63.938 1.00 29.98 359 GLY A C 1
ATOM 2888 O O . GLY A 1 359 ? -21.364 36.468 62.911 1.00 29.98 359 GLY A O 1
ATOM 2889 N N . GLY A 1 360 ? -20.884 38.355 64.037 1.00 30.83 360 GLY A N 1
ATOM 2890 C CA . GLY A 1 360 ? -20.236 39.218 63.024 1.00 30.83 360 GLY A CA 1
ATOM 2891 C C . GLY A 1 360 ? -20.759 39.312 61.574 1.00 30.83 360 GLY A C 1
ATOM 2892 O O . GLY A 1 360 ? -20.428 38.502 60.722 1.00 30.83 360 GLY A O 1
ATOM 2893 N N . LYS A 1 361 ? -21.446 40.427 61.283 1.00 30.64 361 LYS A N 1
ATOM 2894 C CA . LYS A 1 361 ? -21.630 41.122 59.976 1.00 30.64 361 LYS A CA 1
ATOM 2895 C C . LYS A 1 361 ? -20.284 41.612 59.358 1.00 30.64 361 LYS A C 1
ATOM 2897 O O . LYS A 1 361 ? -19.312 41.620 60.109 1.00 30.64 361 LYS A O 1
ATOM 2902 N N . PRO A 1 362 ? -20.216 42.253 58.154 1.00 46.19 362 PRO A N 1
ATOM 2903 C CA . PRO A 1 362 ? -21.131 42.311 56.989 1.00 46.19 362 PRO A CA 1
ATOM 2904 C C . PRO A 1 362 ? -20.436 42.244 55.586 1.00 46.19 362 PRO A C 1
ATOM 2906 O O . PRO A 1 362 ? -19.231 42.397 55.452 1.00 46.19 362 PRO A O 1
ATOM 2909 N N . SER A 1 363 ? -21.274 42.257 54.536 1.00 30.09 363 SER A N 1
ATOM 2910 C CA . SER A 1 363 ? -21.134 43.080 53.307 1.00 30.09 363 SER A CA 1
ATOM 2911 C C . SER A 1 363 ? -20.513 42.514 52.013 1.00 30.09 363 SER A C 1
ATOM 2913 O O . SER A 1 363 ? -19.402 42.007 51.985 1.00 30.09 363 SER A O 1
ATOM 2915 N N . TYR A 1 364 ? -21.248 42.808 50.927 1.00 30.25 364 TYR A N 1
ATOM 2916 C CA . TYR A 1 364 ? -20.891 42.884 49.501 1.00 30.25 364 TYR A CA 1
ATOM 2917 C C . TYR A 1 364 ? -20.455 41.613 48.751 1.00 30.25 364 TYR A C 1
ATOM 2919 O O . TYR A 1 364 ? -19.338 41.133 48.878 1.00 30.25 364 TYR A O 1
ATOM 2927 N N . GLY A 1 365 ? -21.298 41.166 47.810 1.00 30.73 365 GLY A N 1
ATOM 2928 C CA . GLY A 1 365 ? -20.873 40.210 46.784 1.00 30.73 365 GLY A CA 1
ATOM 2929 C C . GLY A 1 365 ? -22.002 39.660 45.919 1.00 30.73 365 GLY A C 1
ATOM 2930 O O . GLY A 1 365 ? -22.641 38.681 46.269 1.00 30.73 365 GLY A O 1
ATOM 2931 N N . ARG A 1 366 ? -22.235 40.321 44.783 1.00 36.62 366 ARG A N 1
ATOM 2932 C CA . ARG A 1 366 ? -23.035 39.925 43.608 1.00 36.62 366 ARG A CA 1
ATOM 2933 C C . ARG A 1 366 ? -23.317 38.415 43.459 1.00 36.62 366 ARG A C 1
ATOM 2935 O O . ARG A 1 366 ? -22.401 37.636 43.231 1.00 36.62 366 ARG A O 1
ATOM 2942 N N . GLY A 1 367 ? -24.598 38.047 43.386 1.00 33.69 367 GLY A N 1
ATOM 2943 C CA . GLY A 1 367 ? -25.041 36.721 42.940 1.00 33.69 367 GLY A CA 1
ATOM 2944 C C . GLY A 1 367 ? -26.452 36.765 42.355 1.00 33.69 367 GLY A C 1
ATOM 2945 O O . GLY A 1 367 ? -27.439 36.749 43.081 1.00 33.69 367 GLY A O 1
ATOM 2946 N N . ARG A 1 368 ? -26.541 36.874 41.025 1.00 38.00 368 ARG A N 1
ATOM 2947 C CA . ARG A 1 368 ? -27.773 36.856 40.222 1.00 38.00 368 ARG A CA 1
ATOM 2948 C C . ARG A 1 368 ? -28.528 35.528 40.404 1.00 38.00 368 ARG A C 1
ATOM 2950 O O . ARG A 1 368 ? -28.175 34.548 39.760 1.00 38.00 368 ARG A O 1
ATOM 2957 N N . CYS A 1 369 ? -29.619 35.514 41.170 1.00 35.22 369 CYS A N 1
ATOM 2958 C CA . CYS A 1 369 ? -30.678 34.514 40.991 1.00 35.22 369 CYS A CA 1
ATOM 2959 C C . CYS A 1 369 ? -31.701 35.055 39.986 1.00 35.22 369 CYS A C 1
ATOM 2961 O O . CYS A 1 369 ? -32.488 35.957 40.274 1.00 35.22 369 CYS A O 1
ATOM 2963 N N . LYS A 1 370 ? -31.624 34.526 38.764 1.00 44.03 370 LYS A N 1
ATOM 2964 C CA . LYS A 1 370 ? -32.459 34.851 37.607 1.00 44.03 370 LYS A CA 1
ATOM 2965 C C . LYS A 1 370 ? -33.803 34.120 37.736 1.00 44.03 370 LYS A C 1
ATOM 2967 O O . LYS A 1 370 ? -34.053 33.137 37.056 1.00 44.03 370 LYS A O 1
ATOM 2972 N N . GLY A 1 371 ? -34.646 34.583 38.658 1.00 47.00 371 GLY A N 1
ATOM 2973 C CA . GLY A 1 371 ? -36.075 34.274 38.654 1.00 47.00 371 GLY A CA 1
ATOM 2974 C C . GLY A 1 371 ? -36.774 35.265 37.728 1.00 47.00 371 GLY A C 1
ATOM 2975 O O . GLY A 1 371 ? -36.690 36.471 37.962 1.00 47.00 371 GLY A O 1
ATOM 2976 N N . ASN A 1 372 ? -37.404 34.779 36.657 1.00 58.72 372 ASN A N 1
ATOM 2977 C CA . ASN A 1 372 ? -38.101 35.603 35.666 1.00 58.72 372 ASN A CA 1
ATOM 2978 C C . ASN A 1 372 ? -39.237 36.395 36.337 1.00 58.72 372 ASN A C 1
ATOM 2980 O O . ASN A 1 372 ? -40.354 35.901 36.469 1.00 58.72 372 ASN A O 1
ATOM 2984 N N . LYS A 1 373 ? -38.965 37.629 36.772 1.00 67.62 373 LYS A N 1
ATOM 2985 C CA . LYS A 1 373 ? -39.998 38.541 37.279 1.00 67.62 373 LYS A CA 1
ATOM 2986 C C . LYS A 1 373 ? -40.936 38.885 36.120 1.00 67.62 373 LYS A C 1
ATOM 2988 O O . LYS A 1 373 ? -40.454 39.298 35.070 1.00 67.62 373 LYS A O 1
ATOM 2993 N N . VAL A 1 374 ? -42.241 38.674 36.273 1.00 73.69 374 VAL A N 1
ATOM 2994 C CA . VAL A 1 374 ? -43.241 39.001 35.243 1.00 73.69 374 VAL A CA 1
ATOM 2995 C C . VAL A 1 374 ? -43.948 40.290 35.635 1.00 73.69 374 VAL A C 1
ATOM 2997 O O . VAL A 1 374 ? -44.392 40.442 36.773 1.00 73.69 374 VAL A O 1
ATOM 3000 N N . CYS A 1 375 ? -44.055 41.224 34.698 1.00 79.62 375 CYS A N 1
ATOM 3001 C CA . CYS A 1 375 ? -44.732 42.490 34.924 1.00 79.62 375 CYS A CA 1
ATOM 3002 C C . CYS A 1 375 ? -46.249 42.301 34.827 1.00 79.62 375 CYS A C 1
ATOM 3004 O O . CYS A 1 375 ? -46.759 41.954 33.762 1.00 79.62 375 CYS A O 1
ATOM 3006 N N . THR A 1 376 ? -46.993 42.588 35.900 1.00 78.75 376 THR A N 1
ATOM 3007 C CA . THR A 1 376 ? -48.461 42.445 35.905 1.00 78.75 376 THR A CA 1
ATOM 3008 C C . THR A 1 376 ? -49.187 43.471 35.027 1.00 78.75 376 THR A C 1
ATOM 3010 O O . THR A 1 376 ? -50.356 43.269 34.725 1.00 78.75 376 THR A O 1
ATOM 3013 N N . PHE A 1 377 ? -48.515 44.532 34.559 1.00 70.25 377 PHE A N 1
ATOM 3014 C CA . PHE A 1 377 ? -49.120 45.547 33.685 1.00 70.25 377 PHE A CA 1
ATOM 3015 C C . PHE A 1 377 ? -48.974 45.234 32.187 1.00 70.25 377 PHE A C 1
ATOM 3017 O O . PHE A 1 377 ? -49.914 45.432 31.427 1.00 70.25 377 PHE A O 1
ATOM 3024 N N . CYS A 1 378 ? -47.809 44.749 31.738 1.00 76.69 378 CYS A N 1
ATOM 3025 C CA . CYS A 1 378 ? -47.565 44.477 30.313 1.00 76.69 378 CYS A CA 1
ATOM 3026 C C . CYS A 1 378 ? -47.432 42.992 29.952 1.00 76.69 378 CYS A C 1
ATOM 3028 O O . CYS A 1 378 ? -47.292 42.676 28.772 1.00 76.69 378 CYS A O 1
ATOM 3030 N N . GLY A 1 379 ? -47.422 42.100 30.947 1.00 70.94 379 GLY A N 1
ATOM 3031 C CA . GLY A 1 379 ? -47.325 40.650 30.769 1.00 70.94 379 GLY A CA 1
ATOM 3032 C C . GLY A 1 379 ? -45.953 40.128 30.329 1.00 70.94 379 GLY A C 1
ATOM 3033 O O . GLY A 1 379 ? -45.791 38.923 30.173 1.00 70.94 379 GLY A O 1
ATOM 3034 N N . MET A 1 380 ? -44.954 40.995 30.127 1.00 70.69 380 MET A N 1
ATOM 3035 C CA . MET A 1 380 ? -43.612 40.575 29.707 1.00 70.69 380 MET A CA 1
ATOM 3036 C C . MET A 1 380 ? -42.748 40.168 30.907 1.00 70.69 380 MET A C 1
ATOM 3038 O O . MET A 1 380 ? -42.894 40.689 32.016 1.00 70.69 380 MET A O 1
ATOM 3042 N N . THR A 1 381 ? -41.833 39.229 30.674 1.00 67.56 381 THR A N 1
ATOM 3043 C CA . THR A 1 381 ? -40.905 38.712 31.684 1.00 67.56 381 THR A CA 1
ATOM 3044 C C . THR A 1 381 ? -39.659 39.605 31.813 1.00 67.56 381 THR A C 1
ATOM 3046 O O . THR A 1 381 ? -39.397 40.466 30.974 1.00 67.56 381 THR A O 1
ATOM 3049 N N . ASN A 1 382 ? -38.886 39.406 32.881 1.00 67.62 382 ASN A N 1
ATOM 3050 C CA . ASN A 1 382 ? -37.645 40.104 33.242 1.00 67.62 382 ASN A CA 1
ATOM 3051 C C . ASN A 1 382 ? -37.759 41.539 33.794 1.00 67.62 382 ASN A C 1
ATOM 3053 O O . ASN A 1 382 ? -36.730 42.194 33.937 1.00 67.62 382 ASN A O 1
ATOM 3057 N N . HIS A 1 383 ? -38.948 42.012 34.181 1.00 77.38 383 HIS A N 1
ATOM 3058 C CA . HIS A 1 383 ? -39.112 43.243 34.973 1.00 77.38 383 HIS A CA 1
ATOM 3059 C C . HIS A 1 383 ? -40.397 43.198 35.818 1.00 77.38 383 HIS A C 1
ATOM 3061 O O . HIS A 1 383 ? -41.287 42.387 35.565 1.00 77.38 383 HIS A O 1
ATOM 3067 N N . VAL A 1 384 ? -40.495 44.055 36.836 1.00 80.44 384 VAL A N 1
ATOM 3068 C CA . VAL A 1 384 ? -41.714 44.248 37.650 1.00 80.44 384 VAL A CA 1
ATOM 3069 C C . VAL A 1 384 ? -42.454 45.515 37.219 1.00 80.44 384 VAL A C 1
ATOM 3071 O O . VAL A 1 384 ? -41.907 46.328 36.478 1.00 80.44 384 VAL A O 1
ATOM 3074 N N . VAL A 1 385 ? -43.703 45.694 37.660 1.00 72.75 385 VAL A N 1
ATOM 3075 C CA . VAL A 1 385 ? -44.555 46.833 37.252 1.00 72.75 385 VAL A CA 1
ATOM 3076 C C . VAL A 1 385 ? -43.904 48.191 37.474 1.00 72.75 385 VAL A C 1
ATOM 3078 O O . VAL A 1 385 ? -44.097 49.081 36.648 1.00 72.75 385 VAL A O 1
ATOM 3081 N N . ASP A 1 386 ? -43.117 48.329 38.537 1.00 69.56 386 ASP A N 1
ATOM 3082 C CA . ASP A 1 386 ? -42.470 49.591 38.903 1.00 69.56 386 ASP A CA 1
ATOM 3083 C C . ASP A 1 386 ? -41.359 50.002 37.921 1.00 69.56 386 ASP A C 1
ATOM 3085 O O . ASP A 1 386 ? -41.016 51.174 37.827 1.00 69.56 386 ASP A O 1
ATOM 3089 N N . GLU A 1 387 ? -40.838 49.057 37.132 1.00 65.25 387 GLU A N 1
ATOM 3090 C CA . GLU A 1 387 ? -39.792 49.281 36.121 1.00 65.25 387 GLU A CA 1
ATOM 3091 C C . GLU A 1 387 ? -40.344 49.166 34.685 1.00 65.25 387 GLU A C 1
ATOM 3093 O O . GLU A 1 387 ? -39.600 49.059 33.710 1.00 65.25 387 GLU A O 1
ATOM 3098 N N . CYS A 1 388 ? -41.670 49.149 34.519 1.00 77.06 388 CYS A N 1
ATOM 3099 C CA . CYS A 1 388 ? -42.291 48.940 33.217 1.00 77.06 388 CYS A CA 1
ATOM 3100 C C . CYS A 1 388 ? -42.261 50.208 32.351 1.00 77.06 388 CYS A C 1
ATOM 3102 O O . CYS A 1 388 ? -43.027 51.147 32.574 1.00 77.06 388 CYS A O 1
ATOM 3104 N N . PHE A 1 389 ? -41.463 50.197 31.279 1.00 77.00 389 PHE A N 1
ATOM 3105 C CA . PHE A 1 389 ? -41.378 51.313 30.324 1.00 77.00 389 PHE A CA 1
ATOM 3106 C C . PHE A 1 389 ? -42.704 51.639 29.618 1.00 77.00 389 PHE A C 1
ATOM 3108 O O . PHE A 1 389 ? -42.949 52.794 29.281 1.00 77.00 389 PHE A O 1
ATOM 3115 N N . LYS A 1 390 ? -43.610 50.661 29.450 1.00 68.88 390 LYS A N 1
ATOM 3116 C CA . LYS A 1 390 ? -44.968 50.922 28.930 1.00 68.88 390 LYS A CA 1
ATOM 3117 C C . LYS A 1 390 ? -45.834 51.739 29.898 1.00 68.88 390 LYS A C 1
ATOM 3119 O O . LYS A 1 390 ? -46.758 52.399 29.442 1.00 68.88 390 LYS A O 1
ATOM 3124 N N . LYS A 1 391 ? -45.556 51.687 31.206 1.00 72.25 391 LYS A N 1
ATOM 3125 C CA . LYS A 1 391 ? -46.277 52.447 32.241 1.00 72.25 391 LYS A CA 1
ATOM 3126 C C . LYS A 1 391 ? -45.607 53.793 32.534 1.00 72.25 391 LYS A C 1
ATOM 3128 O O . LYS A 1 391 ? -46.301 54.788 32.692 1.00 72.25 391 LYS A O 1
ATOM 3133 N N . HIS A 1 392 ? -44.275 53.820 32.601 1.00 74.81 392 HIS A N 1
ATOM 3134 C CA . HIS A 1 392 ? -43.499 54.994 33.024 1.00 74.81 392 HIS A CA 1
ATOM 3135 C C . HIS A 1 392 ? -42.940 55.844 31.867 1.00 74.81 392 HIS A C 1
ATOM 3137 O O . HIS A 1 392 ? -42.394 56.916 32.112 1.00 74.81 392 HIS A O 1
ATOM 3143 N N . GLY A 1 393 ? -43.115 55.408 30.615 1.00 65.06 393 GLY A N 1
ATOM 3144 C CA . GLY A 1 393 ? -42.565 56.065 29.427 1.00 65.06 393 GLY A CA 1
ATOM 3145 C C . GLY A 1 393 ? -41.134 55.609 29.116 1.00 65.06 393 GLY A C 1
ATOM 3146 O O . GLY A 1 393 ? -40.369 55.236 30.005 1.00 65.06 393 GLY A O 1
ATOM 3147 N N . PHE A 1 394 ? -40.766 55.598 27.833 1.00 73.25 394 PHE A N 1
ATOM 3148 C CA . PHE A 1 394 ? -39.421 55.195 27.401 1.00 73.25 394 PHE A CA 1
ATOM 3149 C C . PHE A 1 394 ? -38.401 56.323 27.627 1.00 73.25 394 PHE A C 1
ATOM 3151 O O . PHE A 1 394 ? -38.767 57.487 27.492 1.00 73.25 394 PHE A O 1
ATOM 3158 N N . PRO A 1 395 ? -37.122 56.032 27.916 1.00 60.34 395 PRO A N 1
ATOM 3159 C CA . PRO A 1 395 ? -36.090 57.062 28.013 1.00 60.34 395 PRO A CA 1
ATOM 3160 C C . PRO A 1 395 ? -35.833 57.755 26.658 1.00 60.34 395 PRO A C 1
ATOM 3162 O O . PRO A 1 395 ? -36.010 57.117 25.616 1.00 60.34 395 PRO A O 1
ATOM 3165 N N . PRO A 1 396 ? -35.333 59.006 26.642 1.00 56.03 396 PRO A N 1
ATOM 3166 C CA . PRO A 1 396 ? -35.251 59.858 25.445 1.00 56.03 396 PRO A CA 1
ATOM 3167 C C . PRO A 1 396 ? -34.562 59.227 24.222 1.00 56.03 396 PRO A C 1
ATOM 3169 O O . PRO A 1 396 ? -34.974 59.467 23.095 1.00 56.03 396 PRO A O 1
ATOM 3172 N N . HIS A 1 397 ? -33.563 58.361 24.421 1.00 59.16 397 HIS A N 1
ATOM 3173 C CA . HIS A 1 397 ? -32.839 57.681 23.333 1.00 59.16 397 HIS A CA 1
ATOM 3174 C C . HIS A 1 397 ? -33.619 56.553 22.619 1.00 59.16 397 HIS A C 1
ATOM 3176 O O . HIS A 1 397 ? -33.120 55.979 21.659 1.00 59.16 397 HIS A O 1
ATOM 3182 N N . MET A 1 398 ? -34.817 56.201 23.098 1.00 61.75 398 MET A N 1
ATOM 3183 C CA . MET A 1 398 ? -35.643 55.102 22.570 1.00 61.75 398 MET A CA 1
ATOM 3184 C C . MET A 1 398 ? -37.028 55.570 22.096 1.00 61.75 398 MET A C 1
ATOM 3186 O O . MET A 1 398 ? -37.897 54.752 21.795 1.00 61.75 398 MET A O 1
ATOM 3190 N N . GLN A 1 399 ? -37.255 56.882 22.017 1.00 56.38 399 GLN A N 1
ATOM 3191 C CA . GLN A 1 399 ? -38.540 57.454 21.626 1.00 56.38 399 GLN A CA 1
ATOM 3192 C C . GLN A 1 399 ? -38.583 57.803 20.120 1.00 56.38 399 GLN A C 1
ATOM 3194 O O . GLN A 1 399 ? -38.176 58.890 19.730 1.00 56.38 399 GLN A O 1
ATOM 3199 N N . ASN A 1 400 ? -39.195 56.907 19.324 1.00 45.47 400 ASN A N 1
ATOM 3200 C CA . ASN A 1 400 ? -39.827 57.110 17.993 1.00 45.47 400 ASN A CA 1
ATOM 3201 C C . ASN A 1 400 ? -38.919 57.407 16.771 1.00 45.47 400 ASN A C 1
ATOM 3203 O O . ASN A 1 400 ? -38.001 58.205 16.853 1.00 45.47 400 ASN A O 1
ATOM 3207 N N . LYS A 1 401 ? -39.127 56.867 15.555 1.00 39.88 401 LYS A N 1
ATOM 3208 C CA . LYS A 1 401 ? -40.265 56.230 14.833 1.00 39.88 401 LYS A CA 1
ATOM 3209 C C . LYS A 1 401 ? -39.688 55.060 13.990 1.00 39.88 401 LYS A C 1
ATOM 3211 O O . LYS A 1 401 ? -38.597 55.221 13.465 1.00 39.88 401 LYS A O 1
ATOM 3216 N N . GLY A 1 402 ? -40.252 53.847 13.892 1.00 35.19 402 GLY A N 1
ATOM 3217 C CA . GLY A 1 402 ? -41.559 53.470 13.316 1.00 35.19 402 GLY A CA 1
ATOM 3218 C C . GLY A 1 402 ? -41.435 53.342 11.778 1.00 35.19 402 GLY A C 1
ATOM 3219 O O . GLY A 1 402 ? -40.957 54.288 11.176 1.00 35.19 402 GLY A O 1
ATOM 3220 N N . ILE A 1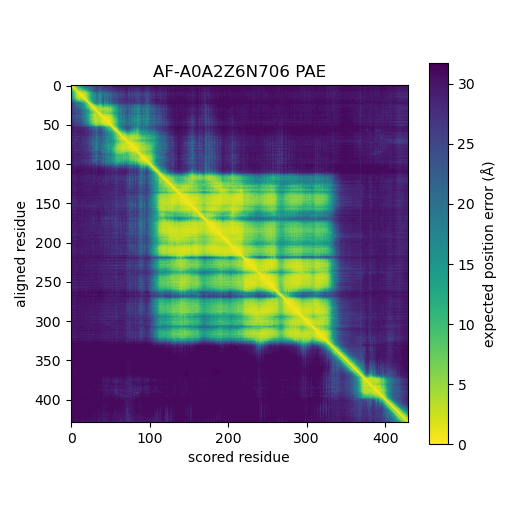 403 ? -41.801 52.285 11.037 1.00 31.09 403 ILE A N 1
ATOM 3221 C CA . ILE A 1 403 ? -42.782 51.199 11.190 1.00 31.09 403 ILE A CA 1
ATOM 3222 C C . ILE A 1 403 ? -42.464 50.100 10.127 1.00 31.09 403 ILE A C 1
ATOM 3224 O O . ILE A 1 403 ? -42.192 50.429 8.980 1.00 31.09 403 ILE A O 1
ATOM 3228 N N . VAL A 1 404 ? -42.522 48.830 10.563 1.00 29.25 404 VAL A N 1
ATOM 3229 C CA . VAL A 1 404 ? -42.728 47.515 9.887 1.00 29.25 404 VAL A CA 1
ATOM 3230 C C . VAL A 1 404 ? -42.035 47.133 8.557 1.00 29.25 404 VAL A C 1
ATOM 3232 O O . VAL A 1 404 ? -42.323 47.685 7.504 1.00 29.25 404 VAL A O 1
ATOM 3235 N N . ASN A 1 405 ? -41.299 46.009 8.547 1.00 27.05 405 ASN A N 1
ATOM 3236 C CA . ASN A 1 405 ? -41.855 44.687 8.195 1.00 27.05 405 ASN A CA 1
ATOM 3237 C C . ASN A 1 405 ? -40.809 43.548 8.257 1.00 27.05 405 ASN A C 1
ATOM 3239 O O . ASN A 1 405 ? -39.730 43.658 7.699 1.00 27.05 405 ASN A O 1
ATOM 3243 N N . ASN A 1 406 ? -41.242 42.446 8.877 1.00 27.30 406 ASN A N 1
ATOM 3244 C CA . ASN A 1 406 ? -41.047 41.035 8.516 1.00 27.30 406 ASN A CA 1
ATOM 3245 C C . ASN A 1 406 ? -39.649 40.365 8.402 1.00 27.30 406 ASN A C 1
ATOM 3247 O O . ASN A 1 406 ? -38.747 40.834 7.731 1.00 27.30 406 ASN A O 1
ATOM 3251 N N . CYS A 1 407 ? -39.592 39.176 9.020 1.00 25.50 407 CYS A N 1
ATOM 3252 C CA . CYS A 1 407 ? -38.827 37.947 8.734 1.00 25.50 407 CYS A CA 1
ATOM 3253 C C . CYS A 1 407 ? -37.406 37.959 8.104 1.00 25.50 407 CYS A C 1
ATOM 3255 O O . CYS A 1 407 ? -37.208 38.406 6.982 1.00 25.50 407 CYS A O 1
ATOM 3257 N N . HIS A 1 408 ? -36.526 37.181 8.769 1.00 25.05 408 HIS A N 1
ATOM 3258 C CA . HIS A 1 408 ? -35.205 36.651 8.351 1.00 25.05 408 HIS A CA 1
ATOM 3259 C C . HIS A 1 408 ? -34.086 37.717 8.293 1.00 25.05 408 HIS A C 1
ATOM 3261 O O . HIS A 1 408 ? -34.310 38.824 7.844 1.00 25.05 408 HIS A O 1
ATOM 3267 N N . SER A 1 409 ? -32.866 37.504 8.798 1.00 26.02 409 SER A N 1
ATOM 3268 C CA . SER A 1 409 ? -32.021 36.313 8.686 1.00 26.02 409 SER A CA 1
ATOM 3269 C C . SER A 1 409 ? -30.783 36.373 9.600 1.00 26.02 409 SER A C 1
ATOM 3271 O O . SER A 1 409 ? -30.188 37.432 9.743 1.00 26.02 409 SER A O 1
ATOM 3273 N N . ASN A 1 410 ? -30.375 35.190 10.072 1.00 28.44 410 ASN A N 1
ATOM 3274 C CA . ASN A 1 410 ? -29.024 34.605 10.000 1.00 28.44 410 ASN A CA 1
ATOM 3275 C C . ASN A 1 410 ? -27.792 35.279 10.621 1.00 28.44 410 ASN A C 1
ATOM 3277 O O . ASN A 1 410 ? -27.616 36.489 10.659 1.00 28.44 410 ASN A O 1
ATOM 3281 N N . GLY A 1 411 ? -26.906 34.383 11.066 1.00 25.86 411 GLY A N 1
ATOM 3282 C CA . GLY A 1 411 ? -25.584 34.676 11.584 1.00 25.86 411 GLY A CA 1
ATOM 3283 C C . GLY A 1 411 ? -24.606 35.260 10.562 1.00 25.86 411 GLY A C 1
ATOM 3284 O O . GLY A 1 411 ? -24.701 35.026 9.358 1.00 25.86 411 GLY A O 1
ATOM 3285 N N . ALA A 1 412 ? -23.684 36.007 11.166 1.00 30.12 412 ALA A N 1
ATOM 3286 C CA . ALA A 1 412 ? -22.287 36.293 10.838 1.00 30.12 412 ALA A CA 1
ATOM 3287 C C . ALA A 1 412 ? -21.549 35.172 10.076 1.00 30.12 412 ALA A C 1
ATOM 3289 O O . ALA A 1 412 ? -21.898 34.003 10.224 1.00 30.12 412 ALA A O 1
ATOM 3290 N N . GLU A 1 413 ? -20.479 35.403 9.316 1.00 32.56 413 GLU A N 1
ATOM 3291 C CA . GLU A 1 413 ? -19.631 36.572 8.998 1.00 32.56 413 GLU A CA 1
ATOM 3292 C C . GLU A 1 413 ? -18.833 36.140 7.744 1.00 32.56 413 GLU A C 1
ATOM 3294 O O . GLU A 1 413 ? -18.484 34.968 7.610 1.00 32.56 413 GLU A O 1
ATOM 3299 N N . GLU A 1 414 ? -18.861 36.933 6.674 1.00 32.31 414 GLU A N 1
ATOM 3300 C CA . GLU A 1 414 ? -17.741 37.737 6.146 1.00 32.31 414 GLU A CA 1
ATOM 3301 C C . GLU A 1 414 ? -16.428 36.992 5.849 1.00 32.31 414 GLU A C 1
ATOM 3303 O O . GLU A 1 414 ? -15.661 36.643 6.740 1.00 32.31 414 GLU A O 1
ATOM 3308 N N . ASP A 1 415 ? -16.143 36.878 4.546 1.00 29.22 415 ASP A N 1
ATOM 3309 C CA . ASP A 1 415 ? -14.818 36.621 3.996 1.00 29.22 415 ASP A CA 1
ATOM 3310 C C . ASP A 1 415 ? -14.496 37.698 2.934 1.00 29.22 415 ASP A C 1
ATOM 3312 O O . ASP A 1 415 ? -15.160 37.827 1.904 1.00 29.22 415 ASP A O 1
ATOM 3316 N N . SER A 1 416 ? -13.540 38.552 3.294 1.00 32.47 416 SER A N 1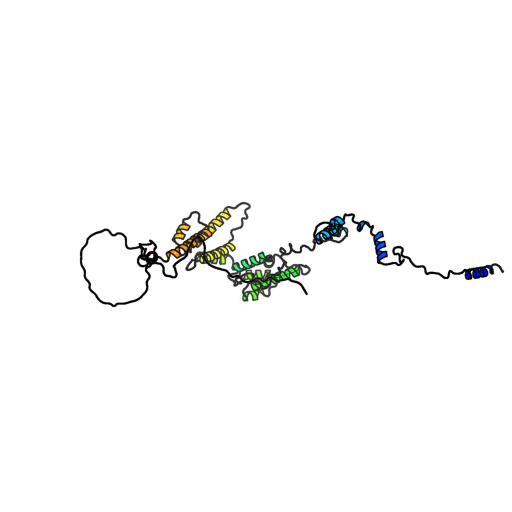
ATOM 3317 C CA . SER A 1 416 ? -12.438 39.137 2.515 1.00 32.47 416 SER A CA 1
ATOM 3318 C C . SER A 1 416 ? -12.556 39.256 0.978 1.00 32.47 416 SER A C 1
ATOM 3320 O O . SER A 1 416 ? -12.542 38.269 0.246 1.00 32.47 416 SER A O 1
ATOM 3322 N N . LYS A 1 417 ? -12.486 40.496 0.461 1.00 30.67 417 LYS A N 1
ATOM 3323 C CA . LYS A 1 417 ? -12.177 40.826 -0.949 1.00 30.67 417 LYS A CA 1
ATOM 3324 C C . LYS A 1 417 ? -10.755 41.391 -1.069 1.00 30.67 417 LYS A C 1
ATOM 3326 O O . LYS A 1 417 ? -10.460 42.412 -0.454 1.00 30.67 417 LYS A O 1
ATOM 3331 N N . SER A 1 418 ? -9.937 40.825 -1.958 1.00 28.56 418 SER A N 1
ATOM 3332 C CA . SER A 1 418 ? -8.758 41.484 -2.540 1.00 28.56 418 SER A CA 1
ATOM 3333 C C . SER A 1 418 ? -8.635 41.191 -4.046 1.00 28.56 418 SER A C 1
ATOM 3335 O O . SER A 1 418 ? -8.457 40.059 -4.475 1.00 28.56 418 SER A O 1
ATOM 3337 N N . ILE A 1 419 ? -8.817 42.268 -4.818 1.00 29.38 419 ILE A N 1
ATOM 3338 C CA . ILE A 1 419 ? -8.090 42.732 -6.017 1.00 29.38 419 ILE A CA 1
ATOM 3339 C C . ILE A 1 419 ? -7.621 41.674 -7.039 1.00 29.38 419 ILE A C 1
ATOM 3341 O O . ILE A 1 419 ? -6.654 40.952 -6.813 1.00 29.38 419 ILE A O 1
ATOM 3345 N N . ALA A 1 420 ? -8.217 41.729 -8.235 1.00 29.02 420 ALA A N 1
ATOM 3346 C CA . ALA A 1 420 ? -7.625 41.258 -9.486 1.00 29.02 420 ALA A CA 1
ATOM 3347 C C . ALA A 1 420 ? -7.414 42.461 -10.421 1.00 29.02 420 ALA A C 1
ATOM 3349 O O . ALA A 1 420 ? -8.292 43.316 -10.548 1.00 29.02 420 ALA A O 1
ATOM 3350 N N . TYR A 1 421 ? -6.227 42.520 -11.020 1.00 28.20 421 TYR A N 1
ATOM 3351 C CA . TYR A 1 421 ? -5.814 43.467 -12.049 1.00 28.20 421 TYR A CA 1
ATOM 3352 C C . TYR A 1 421 ? -6.367 43.008 -13.407 1.00 28.20 421 TYR A C 1
ATOM 3354 O O . TYR A 1 421 ? -6.227 41.833 -13.739 1.00 28.20 421 TYR A O 1
ATOM 3362 N N . GLU A 1 422 ? -6.932 43.922 -14.197 1.00 32.62 422 GLU A N 1
ATOM 3363 C CA . GLU A 1 422 ? -7.037 43.764 -15.652 1.00 32.62 422 GLU A CA 1
ATOM 3364 C C . GLU A 1 422 ? -6.192 44.855 -16.319 1.00 32.62 422 GLU A C 1
ATOM 3366 O O . GLU A 1 422 ? -6.286 46.033 -15.969 1.00 32.62 422 GLU A O 1
ATOM 3371 N N . GLU A 1 423 ? -5.316 44.413 -17.222 1.00 31.84 423 GLU A N 1
ATOM 3372 C CA . GLU A 1 423 ? -4.489 45.235 -18.100 1.00 31.84 423 GLU A CA 1
ATOM 3373 C C . GLU A 1 423 ? -5.351 45.871 -19.193 1.00 31.84 423 GLU A C 1
ATOM 3375 O O . GLU A 1 423 ? -6.108 45.194 -19.891 1.00 31.84 423 GLU A O 1
ATOM 3380 N N . ASP A 1 424 ? -5.183 47.180 -19.344 1.00 31.64 424 ASP A N 1
ATOM 3381 C CA . ASP A 1 424 ? -5.703 47.981 -20.440 1.00 31.64 424 ASP A CA 1
ATOM 3382 C C . ASP A 1 424 ? -4.756 47.860 -21.647 1.00 31.64 424 ASP A C 1
ATOM 3384 O O . ASP A 1 424 ? -3.551 48.096 -21.533 1.00 31.64 424 ASP A O 1
ATOM 3388 N N . ASN A 1 425 ? -5.304 47.477 -22.801 1.00 34.03 425 ASN A N 1
ATOM 3389 C CA . ASN A 1 425 ? -4.675 47.649 -24.108 1.00 34.03 425 ASN A CA 1
ATOM 3390 C C . ASN A 1 425 ? -5.358 48.843 -24.785 1.00 34.03 425 ASN A C 1
ATOM 3392 O O . ASN A 1 425 ? -6.517 48.734 -25.191 1.00 34.03 425 ASN A O 1
ATOM 3396 N N . GLY A 1 426 ? -4.613 49.933 -24.971 1.00 32.44 426 GLY A N 1
ATOM 3397 C CA . GLY A 1 426 ? -5.001 51.086 -25.779 1.00 32.44 426 GLY A CA 1
ATOM 3398 C C . GLY A 1 426 ? -3.791 51.678 -26.506 1.00 32.44 426 GLY A C 1
ATOM 3399 O O . GLY A 1 426 ? -2.818 52.076 -25.873 1.00 32.44 426 GLY A O 1
ATOM 3400 N N . ASP A 1 427 ? -3.873 51.681 -27.836 1.00 36.34 427 ASP A N 1
ATOM 3401 C CA . ASP A 1 427 ? -2.918 52.201 -28.821 1.00 36.34 427 ASP A CA 1
ATOM 3402 C C . ASP A 1 427 ? -2.687 53.737 -28.789 1.00 36.34 427 ASP A C 1
ATOM 3404 O O . ASP A 1 427 ? -3.536 54.496 -28.325 1.00 36.34 427 ASP A O 1
ATOM 3408 N N . MET A 1 428 ? -1.609 54.126 -29.498 1.00 40.50 428 MET A N 1
ATOM 3409 C CA . MET A 1 428 ? -1.265 55.409 -30.167 1.00 40.50 428 MET A CA 1
ATOM 3410 C C . MET A 1 428 ? -0.475 56.461 -29.365 1.00 40.50 428 MET A C 1
ATOM 3412 O O . MET A 1 428 ? -1.020 57.135 -28.498 1.00 40.50 428 MET A O 1
ATOM 3416 N N . ASP A 1 429 ? 0.821 56.632 -29.670 1.00 40.94 429 ASP A N 1
ATOM 3417 C CA . ASP A 1 429 ? 1.366 57.415 -30.806 1.00 40.94 429 ASP A CA 1
ATOM 3418 C C . ASP A 1 429 ? 2.819 57.007 -31.137 1.00 40.94 429 ASP A C 1
ATOM 3420 O O . ASP A 1 429 ? 3.556 56.615 -30.197 1.00 40.94 429 ASP A O 1
#

Secondary structure (DSSP, 8-state):
---SSSHHHHHHHHHHTS---S---------TTSTT----HHHHHHHHHHHHS-GGGT-----HHHHHHSSS-HHHHHHHHHHHTT-S--HHHHHHTT----SS-S--TTTTTTT-TT---TT--TT--SSSSPB-STTHHHHHHHHHHHHHHTT-GGGTTT-SPPPPTTSTTHHHHHHHHHHHHHHHHHTB-HHHHHHHTT-S-HHHHHHHHHHHH---HHHHHHHHHHHHHH---TTS-HHHHHHHHHHHHHHHHHHSPPPP--SSS--HHHHHHHHHHHHHHHHHHHHTS-GGGHHHHHHHHT-SSPPPHHHHHHHHHHHHHHHHHHTT--S--SS---------------------------------PBPTTT--BS--GGG-HHHH---GGG-------------------------------

Organism: Trifolium subterraneum (NCBI:txid3900)

InterPro domains:
  IPR005162 Retrotransposon-derived protein PEG10, N-terminal capsid-like domain [PF03732] (186-294)
  IPR026960 Reverse transcriptase zinc-binding domain [PF13966] (39-106)
  IPR029472 Retrotransposon Copia-like, N-terminal [PF14244] (121-168)

Sequence (429 aa):
MGALASTSRDVAEKILETPLVSSAREDKVVWDEERNGCYSVKSGYKLAMRYLIGSDKYHVMGNWNGIWKAQAPHKARHLLWRLCRGCLPTRSRLLERRVECTLNCPNKGYQNGILNPYFMHPNENPGNILATPLLSGPNYHSWSRAVTVALRSKHKIHFINGSLPRPPDGDRDSIAWDRCNTMVMSWLSNSVEPEISQSILWMDTATEIWKELKERFYQGDVFRISDIQEEIYTLKQGDNSISSYYTKMKKLWQELDNFRPIPENSCHDACQAVVKMREYRDSDQVIRFLKGLNDNYSAVRSQIMLMEPLPNIGKVYSLLVQQERQFVLFSDEPKILAASGYNGNGRGSSSSRGRGDRGGKPSYGRGRCKGNKVCTFCGMTNHVVDECFKKHGFPPHMQNKGIVNNCHSNGAEEDSKSIAYEEDNGDMD

Mean predicted aligned error: 22.45 Å

Foldseek 3Di:
DDPDDPVVVVVVVVVVPPDDPPPPDDDDQFDPQDPVRDDDPVSVVVVCCVVVPPCVLVDQDDPLVVLVPDPDDPVVSVVVVCVSNVVDPDPVVCVVVVNDDDPDDPPVPPPVQQLDLLRDDPPQDLLDAQDPPAAPQQCLLVLVVSNCVSCVVSSNNCQQVVVDPQDPPPDPCNVSNQVSQVSLLSNNLNRHDVVLSVVCVPDRGNNVSNVVSCVRRCPDLPVVLVVLVVCLQPQACPPHDLVVSVVVNVVSVVSNCVSVPQDDDPDPDDDVVSVVVVVVSQVVSLLSSLVRYDCVCVVVSVVQVPDPPRDGPVVSSVVVVVVVVVVVVVPPDPPDDPDDDDDDDDDDDDDDDDDDDDDDDDDDDDDDPPDFAADPPPRDTDDYVVPDCVVVPDPPVPDDDDDDDDDDDDDDDDDDDDDDDDDDDDDDD

pLDDT: mean 70.45, std 19.87, range [25.05, 93.56]

Radius of gyration: 51.77 Å; Cα contacts (8 Å, |Δi|>4): 240; chains: 1; bounding box: 103×81×196 Å

Solvent-accessible surface area (backbone atoms only — not comparable to full-atom values): 27656 Å² total; per-residue (Å²): 142,87,78,89,72,68,69,61,54,63,51,50,51,56,59,70,66,52,78,70,68,92,74,76,68,76,91,70,87,68,28,89,92,37,98,83,31,57,83,44,75,69,55,54,48,51,52,49,45,53,70,77,42,57,65,65,84,79,55,72,88,71,73,62,68,57,55,73,68,44,98,58,59,70,71,56,40,52,49,50,52,30,54,79,70,58,65,56,93,40,70,70,57,36,47,75,68,72,42,89,72,67,96,70,64,84,84,55,77,66,81,59,43,81,79,34,67,60,52,77,60,92,89,69,58,52,88,45,60,54,28,83,68,52,40,80,43,91,48,36,70,64,32,54,51,38,36,51,52,50,27,49,79,64,51,43,46,42,50,49,70,55,78,57,70,85,58,59,87,88,43,88,58,23,65,40,46,53,56,47,39,55,38,50,37,36,21,52,44,56,21,31,36,72,77,59,30,62,72,50,66,84,59,93,46,32,28,55,47,48,48,51,56,43,72,74,38,58,68,57,68,68,61,52,47,51,51,46,51,50,50,63,75,67,53,57,34,75,95,48,53,71,69,57,38,50,52,55,53,50,50,48,50,55,53,47,40,72,77,56,59,79,78,76,76,91,57,98,57,92,57,64,65,63,54,51,53,47,53,53,52,49,50,50,52,36,54,52,54,54,69,24,49,50,76,91,47,46,68,61,42,53,56,53,74,70,41,86,75,71,67,57,52,71,58,50,52,52,54,50,54,54,48,54,60,50,49,70,70,61,74,77,69,78,95,78,88,83,85,88,88,82,92,75,90,80,91,83,90,84,89,83,90,83,91,87,84,90,82,84,86,86,86,89,79,93,76,90,78,88,68,78,38,57,12,85,79,80,71,46,69,74,37,46,58,94,72,32,44,91,79,74,54,68,61,83,95,69,64,82,80,89,82,90,81,83,83,86,80,85,82,86,80,91,80,89,88,80,88,84,90,80,87,84,88,80,87,90,134